Protein AF-0000000079762176 (afdb_homodimer)

Sequence (408 aa):
MESKEKNTKEKILEEALKLFAQSGYIGTSMNDIASKLGVTKAALYKHYKSKQEILDSIIEKMNELDIERVKQYEMSEGDLEKVTAEYKETAFDKIKQFTKVQFLHWTEEEFSSCFRKMLTLEQYREPQMAQLYQNYLASGPLTYMEALFSGMLGDERKARQTALDFYGPIFLLYSIYDGAEDKSQVIKLLEEHMDHFLQEMQISMESKEKNTKEKILEEALKLFAQSGYIGTSMNDIASKLGVTKAALYKHYKSKQEILDSIIEKMNELDIERVKQYEMSEGDLEKVTAEYKETAFDKIKQFTKVQFLHWTEEEFSSCFRKMLTLEQYREPQMAQLYQNYLASGPLTYMEALFSGMLGDERKARQTALDFYGPIFLLYSIYDGAEDKSQVIKLLEEHMDHFLQEMQIS

pLDDT: mean 88.21, std 12.44, range [52.28, 98.31]

Solvent-accessible surface area (backbone atoms only — not comparable to full-atom values): 21264 Å² total; per-residue (Å²): 110,69,65,57,50,51,48,51,51,47,49,50,47,53,54,40,38,50,43,20,33,60,54,19,63,87,67,49,49,70,59,55,45,17,57,75,70,71,47,51,56,72,62,47,45,74,78,40,85,41,71,64,53,46,52,52,50,52,51,50,51,50,52,51,54,49,52,51,49,30,62,73,65,60,58,40,78,78,32,44,57,49,38,59,69,37,57,68,66,62,34,47,52,50,50,47,52,49,50,51,51,52,52,44,40,48,65,68,35,64,71,46,25,28,49,53,41,22,30,59,46,30,35,79,70,37,70,69,37,28,50,49,29,29,48,70,67,44,50,34,52,40,52,52,40,20,56,57,34,25,73,67,67,75,34,64,68,61,9,44,51,51,19,38,56,57,45,11,34,54,52,42,45,56,58,39,41,74,72,41,89,59,49,65,60,48,53,49,50,51,52,50,49,48,54,51,51,52,55,51,58,71,70,102,109,70,67,57,49,53,46,52,51,48,49,49,46,53,54,41,40,49,45,18,33,60,56,19,62,86,67,48,49,69,59,56,46,17,57,75,70,71,48,50,56,70,63,47,45,74,78,40,85,40,70,64,53,48,51,52,50,52,53,51,51,51,51,50,54,50,53,52,51,30,61,73,66,59,57,40,76,77,34,43,57,49,37,60,69,36,59,68,66,59,33,48,53,50,48,48,52,48,50,52,53,50,52,44,40,49,65,67,36,64,70,46,24,26,49,51,42,22,30,59,45,28,35,78,70,40,70,68,38,27,49,50,30,30,46,70,66,42,51,34,51,41,52,52,40,20,55,56,34,25,74,66,66,75,32,64,69,61,9,44,52,51,19,38,56,56,47,11,33,53,53,42,45,56,58,39,40,74,70,41,90,57,50,68,60,48,52,48,51,51,52,52,48,48,54,52,51,51,54,52,56,72,70,103

Structure (mmCIF, N/CA/C/O backbone):
data_AF-0000000079762176-model_v1
#
loop_
_entity.id
_entity.type
_entity.pdbx_description
1 polymer 'TetR/AcrR family transcriptional regulator'
#
loop_
_atom_site.group_PDB
_atom_site.id
_atom_site.type_symbol
_atom_site.label_atom_id
_atom_site.label_alt_id
_atom_site.label_comp_id
_atom_site.label_asym_id
_atom_site.label_entity_id
_atom_site.label_seq_id
_atom_site.pdbx_PDB_ins_code
_atom_site.Cartn_x
_atom_site.Cartn_y
_atom_site.Cartn_z
_atom_site.occupancy
_atom_site.B_iso_or_equiv
_atom_site.auth_seq_id
_atom_site.auth_comp_id
_atom_site.auth_asym_id
_atom_site.auth_atom_id
_atom_site.pdbx_PDB_model_num
ATOM 1 N N . MET A 1 1 ? 36.219 22.109 2.311 1 53.25 1 MET A N 1
ATOM 2 C CA . MET A 1 1 ? 35 22.922 2.252 1 53.25 1 MET A CA 1
ATOM 3 C C . MET A 1 1 ? 33.906 22.203 1.48 1 53.25 1 MET A C 1
ATOM 5 O O . MET A 1 1 ? 32.75 22.156 1.929 1 53.25 1 MET A O 1
ATOM 9 N N . GLU A 1 2 ? 34.188 21.562 0.427 1 53.12 2 GLU A N 1
ATOM 10 C CA . GLU A 1 2 ? 33.25 20.859 -0.443 1 53.12 2 GLU A CA 1
ATOM 11 C C . GLU A 1 2 ? 32.75 19.594 0.228 1 53.12 2 GLU A C 1
ATOM 13 O O . GLU A 1 2 ? 31.547 19.297 0.172 1 53.12 2 GLU A O 1
ATOM 18 N N . SER A 1 3 ? 33.625 18.984 1.027 1 60.28 3 SER A N 1
ATOM 19 C CA . SER A 1 3 ? 33.281 17.719 1.675 1 60.28 3 SER A CA 1
ATOM 20 C C . SER A 1 3 ? 32.312 17.953 2.834 1 60.28 3 SER A C 1
ATOM 22 O O . SER A 1 3 ? 31.359 17.188 3.02 1 60.28 3 SER A O 1
ATOM 24 N N . LYS A 1 4 ? 32.594 19.078 3.465 1 59.41 4 LYS A N 1
ATOM 25 C CA . LYS A 1 4 ? 31.734 19.406 4.602 1 59.41 4 LYS A CA 1
ATOM 26 C C . LYS A 1 4 ? 30.328 19.781 4.137 1 59.41 4 LYS A C 1
ATOM 28 O O . LYS A 1 4 ? 29.328 19.422 4.77 1 59.41 4 LYS A O 1
ATOM 33 N N . GLU A 1 5 ? 30.344 20.578 3.123 1 67.81 5 GLU A N 1
ATOM 34 C CA . GLU A 1 5 ? 29.062 21 2.561 1 67.81 5 GLU A CA 1
ATOM 35 C C . GLU A 1 5 ? 28.234 19.797 2.105 1 67.81 5 GLU A C 1
ATOM 37 O O . GLU A 1 5 ? 27.031 19.734 2.342 1 67.81 5 GLU A O 1
ATOM 42 N N . LYS A 1 6 ? 28.953 18.906 1.536 1 68.75 6 LYS A N 1
ATOM 43 C CA . LYS A 1 6 ? 28.281 17.703 1.052 1 68.75 6 LYS A CA 1
ATOM 44 C C . LYS A 1 6 ? 27.688 16.906 2.209 1 68.75 6 LYS A C 1
ATOM 46 O O . LYS A 1 6 ? 26.594 16.344 2.094 1 68.75 6 LYS A O 1
ATOM 51 N N . ASN A 1 7 ? 28.328 17.141 3.184 1 84.25 7 ASN A N 1
ATOM 52 C CA . ASN A 1 7 ? 27.891 16.391 4.363 1 84.25 7 ASN A CA 1
ATOM 53 C C . ASN A 1 7 ? 26.641 17.016 4.98 1 84.25 7 ASN A C 1
ATOM 55 O O . ASN A 1 7 ? 25.703 16.297 5.34 1 84.25 7 ASN A O 1
ATOM 59 N N . THR A 1 8 ? 26.625 18.406 4.898 1 89.75 8 THR A N 1
ATOM 60 C CA . THR A 1 8 ? 25.469 19.094 5.473 1 89.75 8 THR A CA 1
ATOM 61 C C . THR A 1 8 ? 24.234 18.891 4.602 1 89.75 8 THR A C 1
ATOM 63 O O . THR A 1 8 ? 23.141 18.625 5.113 1 89.75 8 THR A O 1
ATOM 66 N N . LYS A 1 9 ? 24.438 18.953 3.34 1 93.69 9 LYS A N 1
ATOM 67 C CA . LYS A 1 9 ? 23.328 18.734 2.408 1 93.69 9 LYS A CA 1
ATOM 68 C C . LYS A 1 9 ? 22.75 17.344 2.555 1 93.69 9 LYS A C 1
ATOM 70 O O . LYS A 1 9 ? 21.531 17.156 2.51 1 93.69 9 LYS A O 1
ATOM 75 N N . GLU A 1 10 ? 23.656 16.422 2.729 1 94.5 10 GLU A N 1
ATOM 76 C CA . GLU A 1 10 ? 23.219 15.047 2.887 1 94.5 10 GLU A CA 1
ATOM 77 C C . GLU A 1 10 ? 22.422 14.859 4.184 1 94.5 10 GLU A C 1
ATOM 79 O O . GLU A 1 10 ? 21.422 14.148 4.211 1 94.5 10 GLU A O 1
ATOM 84 N N . LYS A 1 11 ? 22.906 15.484 5.133 1 95.56 11 LYS A N 1
ATOM 85 C CA . LYS A 1 11 ? 22.203 15.414 6.414 1 95.56 11 LYS A CA 1
ATOM 86 C C . LYS A 1 11 ? 20.812 16.031 6.316 1 95.56 11 LYS A C 1
ATOM 88 O O . LYS A 1 11 ? 19.844 15.477 6.855 1 95.56 11 LYS A O 1
ATOM 93 N N . ILE A 1 12 ? 20.734 17.141 5.645 1 96.75 12 ILE A N 1
ATOM 94 C CA . ILE A 1 12 ? 19.453 17.797 5.445 1 96.75 12 ILE A CA 1
ATOM 95 C C . ILE A 1 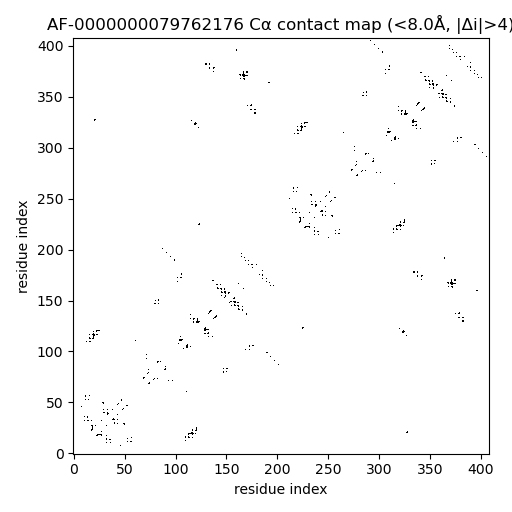12 ? 18.516 16.891 4.66 1 96.75 12 ILE A C 1
ATOM 97 O O . ILE A 1 12 ? 17.344 16.719 5.031 1 96.75 12 ILE A O 1
ATOM 101 N N . LEU A 1 13 ? 19.078 16.312 3.678 1 96.81 13 LEU A N 1
ATOM 102 C CA . LEU A 1 13 ? 18.312 15.414 2.82 1 96.81 13 LEU A CA 1
ATOM 103 C C . LEU A 1 13 ? 17.734 14.258 3.625 1 96.81 13 LEU A C 1
ATOM 105 O O . LEU A 1 13 ? 16.547 13.938 3.504 1 96.81 13 LEU A O 1
ATOM 109 N N . GLU A 1 14 ? 18.531 13.641 4.406 1 97.19 14 GLU A N 1
ATOM 110 C CA . GLU A 1 14 ? 18.156 12.477 5.191 1 97.19 14 GLU A CA 1
ATOM 111 C C . GLU A 1 14 ? 17.109 12.836 6.238 1 97.19 14 GLU A C 1
ATOM 113 O O . GLU A 1 14 ? 16.109 12.125 6.395 1 97.19 14 GLU A O 1
ATOM 118 N N . GLU A 1 15 ? 17.281 13.906 6.887 1 97.31 15 GLU A N 1
ATOM 119 C CA . GLU A 1 15 ? 16.344 14.305 7.93 1 97.31 15 GLU A CA 1
ATOM 120 C C . GLU A 1 15 ? 15.023 14.766 7.336 1 97.31 15 GLU A C 1
ATOM 122 O O . GLU A 1 15 ? 13.953 14.508 7.898 1 97.31 15 GLU A O 1
ATOM 127 N N . ALA A 1 16 ? 15.125 15.492 6.246 1 98 16 ALA A N 1
ATOM 128 C CA . ALA A 1 16 ? 13.898 15.891 5.559 1 98 16 ALA A CA 1
ATOM 129 C C . ALA A 1 16 ? 13.086 14.68 5.137 1 98 16 ALA A C 1
ATOM 131 O O . ALA A 1 16 ? 11.867 14.641 5.336 1 98 16 ALA A O 1
ATOM 132 N N . LEU A 1 17 ? 13.789 13.703 4.609 1 98.19 17 LEU A N 1
ATOM 133 C CA . LEU A 1 17 ? 13.102 12.508 4.145 1 98.19 17 LEU A CA 1
ATOM 134 C C . LEU A 1 17 ? 12.43 11.781 5.309 1 98.19 17 LEU A C 1
ATOM 136 O O . LEU A 1 17 ? 11.312 11.266 5.168 1 98.19 17 LEU A O 1
ATOM 140 N N . LYS A 1 18 ? 13.102 11.75 6.406 1 97.5 18 LYS A N 1
ATOM 141 C CA . LYS A 1 18 ? 12.492 11.141 7.586 1 97.5 18 LYS A CA 1
ATOM 142 C C . LYS A 1 18 ? 11.195 11.852 7.965 1 97.5 18 LYS A C 1
ATOM 144 O O . LYS A 1 18 ? 10.203 11.203 8.305 1 97.5 18 LYS A O 1
ATOM 149 N N . LEU A 1 19 ? 11.211 13.141 7.879 1 96.44 19 LEU A N 1
ATOM 150 C CA . LEU A 1 19 ? 10.008 13.914 8.18 1 96.44 19 LEU A CA 1
ATOM 151 C C . LEU A 1 19 ? 8.922 13.664 7.137 1 96.44 19 LEU A C 1
ATOM 153 O O . LEU A 1 19 ? 7.75 13.523 7.477 1 96.44 19 LEU A O 1
ATOM 157 N N . PHE A 1 20 ? 9.359 13.617 5.879 1 96.12 20 PHE A N 1
ATOM 158 C CA . PHE A 1 20 ? 8.422 13.336 4.801 1 96.12 20 PHE A CA 1
ATOM 159 C C . PHE A 1 20 ? 7.77 11.969 4.992 1 96.12 20 PHE A C 1
ATOM 161 O O . PHE A 1 20 ? 6.586 11.789 4.695 1 96.12 20 PHE A O 1
ATOM 168 N N . ALA A 1 21 ? 8.523 11.031 5.496 1 95.69 21 ALA A N 1
ATOM 169 C CA . ALA A 1 21 ? 8.039 9.672 5.68 1 95.69 21 ALA A CA 1
ATOM 170 C C . ALA A 1 21 ? 7.066 9.586 6.859 1 95.69 21 ALA A C 1
ATOM 172 O O . ALA A 1 21 ? 6.234 8.68 6.922 1 95.69 21 ALA A O 1
ATOM 173 N N . GLN A 1 22 ? 7.117 10.516 7.719 1 90.56 22 GLN A N 1
ATOM 174 C CA . GLN A 1 22 ? 6.293 10.492 8.922 1 90.56 22 GLN A CA 1
ATOM 175 C C . GLN A 1 22 ? 5.043 11.352 8.75 1 90.56 22 GLN A C 1
ATOM 177 O O . GLN A 1 22 ? 3.934 10.906 9.055 1 90.56 22 GLN A O 1
ATOM 182 N N . SER A 1 23 ? 5.25 12.562 8.172 1 88.5 23 SER A N 1
ATOM 183 C CA . SER A 1 23 ? 4.16 13.539 8.18 1 88.5 23 SER A CA 1
ATOM 184 C C . SER A 1 23 ? 3.707 13.867 6.758 1 88.5 23 SER A C 1
ATOM 186 O O . SER A 1 23 ? 2.775 14.648 6.566 1 88.5 23 SER A O 1
ATOM 188 N N . GLY A 1 24 ? 4.391 13.242 5.84 1 90.62 24 GLY A N 1
ATOM 189 C CA . GLY A 1 24 ? 4.09 13.578 4.457 1 90.62 24 GLY A CA 1
ATOM 190 C C . GLY A 1 24 ? 4.883 14.766 3.945 1 90.62 24 GLY A C 1
ATOM 191 O O . GLY A 1 24 ? 5.297 15.625 4.727 1 90.62 24 GLY A O 1
ATOM 192 N N . TYR A 1 25 ? 5.07 14.805 2.672 1 92 25 TYR A N 1
ATOM 193 C CA . TYR A 1 25 ? 5.742 15.914 2.004 1 92 25 TYR A CA 1
ATOM 194 C C . TYR A 1 25 ? 4.957 17.219 2.176 1 92 25 TYR A C 1
ATOM 196 O O . TYR A 1 25 ? 5.523 18.25 2.539 1 92 25 TYR A O 1
ATOM 204 N N . ILE A 1 26 ? 3.699 17.141 1.965 1 84.62 26 ILE A N 1
ATOM 205 C CA . ILE A 1 26 ? 2.846 18.328 2.045 1 84.62 26 ILE A CA 1
ATOM 206 C C . ILE A 1 26 ? 2.715 18.766 3.5 1 84.62 26 ILE A C 1
ATOM 208 O O . ILE A 1 26 ? 2.652 19.969 3.787 1 84.62 26 ILE A O 1
ATOM 212 N N . GLY A 1 27 ? 2.775 17.875 4.398 1 85.75 27 GLY A N 1
ATOM 213 C CA . GLY A 1 27 ? 2.58 18.172 5.809 1 85.75 27 G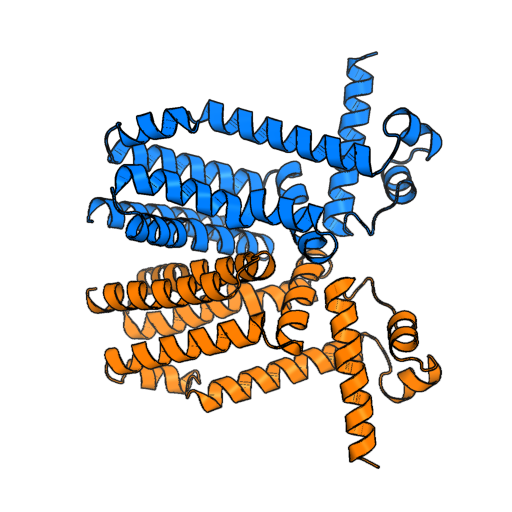LY A CA 1
ATOM 214 C C . GLY A 1 27 ? 3.84 18.672 6.496 1 85.75 27 GLY A C 1
ATOM 215 O O . GLY A 1 27 ? 3.82 18.984 7.688 1 85.75 27 GLY A O 1
ATOM 216 N N . THR A 1 28 ? 4.883 18.703 5.75 1 94.06 28 THR A N 1
ATOM 217 C CA . THR A 1 28 ? 6.16 19.125 6.309 1 94.06 28 THR A CA 1
ATOM 218 C C . THR A 1 28 ? 6.574 20.484 5.727 1 94.06 28 THR A C 1
ATOM 220 O O . THR A 1 28 ? 6.453 20.703 4.523 1 94.06 28 THR A O 1
ATOM 223 N N . SER A 1 29 ? 7.094 21.391 6.602 1 95.44 29 SER A N 1
ATOM 224 C CA . SER A 1 29 ? 7.543 22.703 6.152 1 95.44 29 SER A CA 1
ATOM 225 C C . SER A 1 29 ? 9.055 22.844 6.277 1 95.44 29 SER A C 1
ATOM 227 O O . SER A 1 29 ? 9.711 22.031 6.93 1 95.44 29 SER A O 1
ATOM 229 N N . MET A 1 30 ? 9.539 23.906 5.586 1 97.25 30 MET A N 1
ATOM 230 C CA . MET A 1 30 ? 10.953 24.234 5.742 1 97.25 30 MET A CA 1
ATOM 231 C C . MET A 1 30 ? 11.289 24.531 7.199 1 97.25 30 MET A C 1
ATOM 233 O O . MET A 1 30 ? 12.367 24.188 7.676 1 97.25 30 MET A O 1
ATOM 237 N N . ASN A 1 31 ? 10.344 25.062 7.887 1 97.12 31 ASN A N 1
ATOM 238 C CA . ASN A 1 31 ? 10.539 25.344 9.305 1 97.12 31 ASN A CA 1
ATOM 239 C C . ASN A 1 31 ? 10.641 24.047 10.117 1 97.12 31 ASN A C 1
ATOM 241 O O . ASN A 1 31 ? 11.461 23.953 11.023 1 97.12 31 ASN A O 1
ATOM 245 N N . ASP A 1 32 ? 9.836 23.078 9.805 1 97 32 ASP A N 1
ATOM 246 C CA . ASP A 1 32 ? 9.891 21.797 10.477 1 97 32 ASP A CA 1
ATOM 247 C C . ASP A 1 32 ? 11.266 21.141 10.297 1 97 32 ASP A C 1
ATOM 249 O O . ASP A 1 32 ? 11.828 20.594 11.242 1 97 32 ASP A O 1
ATOM 253 N N . ILE A 1 33 ? 11.773 21.203 9.07 1 97.88 33 ILE A N 1
ATOM 254 C CA . ILE A 1 33 ? 13.055 20.594 8.742 1 97.88 33 ILE A CA 1
ATOM 255 C C . ILE A 1 33 ? 14.18 21.312 9.484 1 97.88 33 ILE A C 1
ATOM 257 O O . ILE A 1 33 ? 15.039 20.672 10.102 1 97.88 33 ILE A O 1
ATOM 261 N N . ALA A 1 34 ? 14.141 22.625 9.5 1 97.94 34 ALA A N 1
ATOM 262 C CA . ALA A 1 34 ? 15.133 23.422 10.219 1 97.94 34 ALA A CA 1
ATOM 263 C C . ALA A 1 34 ? 15.125 23.094 11.711 1 97.94 34 ALA A C 1
ATOM 265 O O . ALA A 1 34 ? 16.172 22.891 12.312 1 97.94 34 ALA A O 1
ATOM 266 N N . SER A 1 35 ? 13.938 23.047 12.258 1 97.75 35 SER A N 1
ATOM 267 C CA . SER A 1 35 ? 13.773 22.75 13.672 1 97.75 35 SER A CA 1
ATOM 268 C C . SER A 1 35 ? 14.336 21.375 14.016 1 97.75 35 SER A C 1
ATOM 270 O O . SER A 1 35 ? 15.039 21.219 15.016 1 97.75 35 SER A O 1
ATOM 272 N N . LYS A 1 36 ? 14.078 20.406 13.172 1 96.19 36 LYS A N 1
ATOM 273 C CA . LYS A 1 36 ? 14.555 19.047 13.391 1 96.19 36 LYS A CA 1
ATOM 274 C C . LYS A 1 36 ? 16.078 18.984 13.375 1 96.19 36 LYS A C 1
ATOM 276 O O . LYS A 1 36 ? 16.688 18.219 14.125 1 96.19 36 LYS A O 1
ATOM 281 N N . LEU A 1 37 ? 16.672 19.797 12.586 1 96.38 37 LEU A N 1
ATOM 282 C CA . LEU A 1 37 ? 18.109 19.812 12.398 1 96.38 37 LEU A CA 1
ATOM 283 C C . LEU A 1 37 ? 18.781 20.703 13.43 1 96.38 37 LEU A C 1
ATOM 285 O O . LEU A 1 37 ? 20.016 20.672 13.578 1 96.38 37 LEU A O 1
ATOM 289 N N . GLY A 1 38 ? 18 21.531 14.086 1 96.62 38 GLY A N 1
ATOM 290 C CA . GLY A 1 38 ? 18.562 22.453 15.055 1 96.62 38 GLY A CA 1
ATOM 291 C C . GLY A 1 38 ? 19.281 23.625 14.422 1 96.62 38 GLY A C 1
ATOM 292 O O . GLY A 1 38 ? 20.312 24.094 14.93 1 96.62 38 GLY A O 1
ATOM 293 N N . VAL A 1 39 ? 18.844 24.047 13.297 1 96.25 39 VAL A N 1
ATOM 294 C CA . VAL A 1 39 ? 19.438 25.188 12.602 1 96.25 39 VAL A CA 1
ATOM 295 C C . VAL A 1 39 ? 18.359 26.234 12.328 1 96.25 39 VAL A C 1
ATOM 297 O O . VAL A 1 39 ? 17.172 25.969 12.469 1 96.25 39 VAL A O 1
ATOM 300 N N . THR A 1 40 ? 18.812 27.391 11.953 1 95.44 40 THR A N 1
ATOM 301 C CA . THR A 1 40 ? 17.859 28.438 11.578 1 95.44 40 THR A CA 1
ATOM 302 C C . THR A 1 40 ? 17.328 28.203 10.164 1 95.44 40 THR A C 1
ATOM 304 O O . THR A 1 40 ? 17.969 27.531 9.359 1 95.44 40 THR A O 1
ATOM 307 N N . LYS A 1 41 ? 16.172 28.719 9.922 1 95.25 41 LYS A N 1
ATOM 308 C CA . LYS A 1 41 ? 15.609 28.641 8.57 1 95.25 41 LYS A CA 1
ATOM 309 C C . LYS A 1 41 ? 16.547 29.266 7.547 1 95.25 41 LYS A C 1
ATOM 311 O O . LYS A 1 41 ? 16.719 28.734 6.449 1 95.25 41 LYS A O 1
ATOM 316 N N . ALA A 1 42 ? 17.203 30.344 7.883 1 95.56 42 ALA A N 1
ATOM 317 C CA . ALA A 1 42 ? 18.141 31.047 7.012 1 95.56 42 ALA A CA 1
ATOM 318 C C . ALA A 1 42 ? 19.312 30.125 6.633 1 95.56 42 ALA A C 1
ATOM 320 O O . ALA A 1 42 ? 19.734 30.094 5.473 1 95.56 42 ALA A O 1
ATOM 321 N N . ALA A 1 43 ? 19.797 29.422 7.562 1 95.19 43 ALA A N 1
ATOM 322 C CA . ALA A 1 43 ? 20.891 28.484 7.328 1 95.19 43 ALA A CA 1
ATOM 323 C C . ALA A 1 43 ? 20.469 27.375 6.383 1 95.19 43 ALA A C 1
ATOM 325 O O . ALA A 1 43 ? 21.25 26.953 5.516 1 95.19 43 ALA A O 1
ATOM 326 N N . LEU A 1 44 ? 19.25 26.828 6.598 1 97.06 44 LEU A N 1
ATOM 327 C CA . LEU A 1 44 ? 18.734 25.766 5.734 1 97.06 44 LEU A CA 1
ATOM 328 C C . LEU A 1 44 ? 18.625 26.25 4.289 1 97.06 44 LEU A C 1
ATOM 330 O O . LEU A 1 44 ? 18.984 25.516 3.361 1 97.06 44 LEU A O 1
ATOM 334 N N . TYR A 1 45 ? 18.25 27.484 4.121 1 96.69 45 TYR A N 1
ATOM 335 C CA . TYR A 1 45 ? 18 28.062 2.803 1 96.69 45 TYR A CA 1
ATOM 336 C C . TYR A 1 45 ? 19.312 28.281 2.053 1 96.69 45 TYR A C 1
ATOM 338 O O . TYR A 1 45 ? 19.312 28.469 0.835 1 96.69 45 TYR A O 1
ATOM 346 N N . LYS A 1 46 ? 20.406 28.266 2.744 1 95.75 46 LYS A N 1
ATOM 347 C CA . LYS A 1 46 ? 21.703 28.344 2.096 1 95.75 46 LYS A CA 1
ATOM 348 C C . LYS A 1 46 ? 22 27.078 1.285 1 95.75 46 LYS A C 1
ATOM 350 O O . LYS A 1 46 ? 22.734 27.125 0.297 1 95.75 46 LYS A O 1
ATOM 355 N N . HIS A 1 47 ? 21.375 26.047 1.671 1 96.31 47 HIS A N 1
ATOM 356 C CA . HIS A 1 47 ? 21.656 24.766 1.027 1 96.31 47 HIS A CA 1
ATOM 357 C C . HIS A 1 47 ? 20.531 24.375 0.077 1 96.31 47 HIS A C 1
ATOM 359 O O . HIS A 1 47 ? 20.781 23.797 -0.986 1 96.31 47 HIS A O 1
ATOM 365 N N . TYR A 1 48 ? 19.25 24.609 0.525 1 97.19 48 TYR A N 1
ATOM 366 C CA . TYR A 1 48 ? 18.078 24.312 -0.284 1 97.19 48 TYR A CA 1
ATOM 367 C C . TYR A 1 48 ? 17.109 25.484 -0.298 1 97.19 48 TYR A C 1
ATOM 369 O O . TYR A 1 48 ? 16.609 25.891 0.751 1 97.19 48 TYR A O 1
ATOM 377 N N . LYS A 1 49 ? 16.719 25.844 -1.49 1 96 49 LYS A N 1
ATOM 378 C CA . LYS A 1 49 ? 15.922 27.047 -1.645 1 96 49 LYS A CA 1
ATOM 379 C C . LYS A 1 49 ? 14.438 26.766 -1.404 1 96 49 LYS A C 1
ATOM 381 O O . LYS A 1 49 ? 13.648 27.703 -1.218 1 96 49 LYS A O 1
ATOM 386 N N . SER A 1 50 ? 14.133 25.422 -1.514 1 95.81 50 SER A N 1
ATOM 387 C CA . SER A 1 50 ? 12.727 25.062 -1.357 1 95.81 50 SER A CA 1
ATOM 388 C C . SER A 1 50 ? 12.578 23.578 -1.003 1 95.81 50 SER A C 1
ATOM 390 O O . SER A 1 50 ? 13.516 22.797 -1.169 1 95.81 50 SER A O 1
ATOM 392 N N . LYS A 1 51 ? 11.438 23.281 -0.558 1 95.19 51 LYS A N 1
ATOM 393 C CA . LYS A 1 51 ? 11.102 21.875 -0.298 1 95.19 51 LYS A CA 1
ATOM 394 C C . LYS A 1 51 ? 11.18 21.047 -1.575 1 95.19 51 LYS A C 1
ATOM 396 O O . LYS A 1 51 ? 11.602 19.891 -1.542 1 95.19 51 LYS A O 1
ATOM 401 N N . GLN A 1 52 ? 10.82 21.719 -2.658 1 95.75 52 GLN A N 1
ATOM 402 C CA . GLN A 1 52 ? 10.875 21.047 -3.951 1 95.75 52 GLN A CA 1
ATOM 403 C C . GLN A 1 52 ? 12.305 20.656 -4.312 1 95.75 52 GLN A C 1
ATOM 405 O O . GLN A 1 52 ? 12.539 19.562 -4.836 1 95.75 52 GLN A O 1
ATOM 410 N N . GLU A 1 53 ? 13.195 21.484 -4.059 1 97.5 53 GLU A N 1
ATOM 411 C CA . GLU A 1 53 ? 14.594 21.172 -4.336 1 97.5 53 GLU A CA 1
ATOM 412 C C . GLU A 1 53 ? 15.07 19.984 -3.502 1 97.5 53 GLU A C 1
ATOM 414 O O . GLU A 1 53 ? 15.852 19.156 -3.979 1 97.5 53 GLU A O 1
ATOM 419 N N . ILE A 1 54 ? 14.641 19.938 -2.27 1 97.62 54 ILE A N 1
ATOM 420 C CA . ILE A 1 54 ? 14.977 18.812 -1.408 1 97.62 54 ILE A CA 1
ATOM 421 C C . ILE A 1 54 ? 14.398 17.531 -1.993 1 97.62 54 ILE A C 1
ATOM 423 O O . ILE A 1 54 ? 15.102 16.516 -2.109 1 97.62 54 ILE A O 1
ATOM 427 N N . LEU A 1 55 ? 13.117 17.594 -2.387 1 96.88 55 LEU A N 1
ATOM 428 C CA . LEU A 1 55 ? 12.461 16.422 -2.98 1 96.88 55 LEU A CA 1
ATOM 429 C C . LEU A 1 55 ? 13.203 15.969 -4.23 1 96.88 55 LEU A C 1
ATOM 431 O O . LEU A 1 55 ? 13.453 14.773 -4.402 1 96.88 55 LEU A O 1
ATOM 435 N N . ASP A 1 56 ? 13.578 16.922 -5.074 1 97 56 ASP A N 1
ATOM 436 C CA . ASP A 1 56 ? 14.312 16.594 -6.297 1 97 56 ASP A CA 1
ATOM 437 C C . ASP A 1 56 ? 15.633 15.898 -5.98 1 97 56 ASP A C 1
ATOM 439 O O . ASP A 1 56 ? 16.016 14.938 -6.656 1 97 56 ASP A O 1
ATOM 443 N N . SER A 1 57 ? 16.25 16.375 -4.98 1 97.5 57 SER A N 1
ATOM 444 C CA . SER A 1 57 ? 17.516 15.789 -4.574 1 97.5 57 SER A CA 1
ATOM 445 C C . SER A 1 57 ? 17.328 14.383 -4.02 1 97.5 57 SER A C 1
ATOM 447 O O . SER A 1 57 ? 18.172 13.508 -4.23 1 97.5 57 SER A O 1
ATOM 449 N N . ILE A 1 58 ? 16.266 14.148 -3.277 1 97.5 58 ILE A N 1
ATOM 450 C CA . ILE A 1 58 ? 15.938 12.828 -2.756 1 97.5 58 ILE A CA 1
ATOM 451 C C . ILE A 1 58 ? 15.711 11.859 -3.914 1 97.5 58 ILE A C 1
ATOM 453 O O . ILE A 1 58 ? 16.25 10.75 -3.92 1 97.5 58 ILE A O 1
ATOM 457 N N . ILE A 1 59 ? 14.969 12.289 -4.93 1 96.88 59 ILE A N 1
ATOM 458 C CA . ILE A 1 59 ? 14.664 11.469 -6.098 1 96.88 59 ILE A CA 1
ATOM 459 C C . ILE A 1 59 ? 15.953 11.148 -6.852 1 96.88 59 ILE A C 1
ATOM 461 O O . ILE A 1 59 ? 16.156 10.016 -7.281 1 96.88 59 ILE A O 1
ATOM 465 N N . GLU A 1 60 ? 16.797 12.133 -6.965 1 96.31 60 GLU A N 1
ATOM 466 C CA . GLU A 1 60 ? 18.078 11.93 -7.637 1 96.31 60 GLU A CA 1
ATOM 467 C C . GLU A 1 60 ? 18.922 10.891 -6.91 1 96.31 60 GLU A C 1
ATOM 469 O O . GLU A 1 60 ? 19.516 10.016 -7.539 1 96.31 60 GLU A O 1
ATOM 474 N N . LYS A 1 61 ? 18.969 11.016 -5.648 1 95.75 61 LYS A N 1
ATOM 475 C CA . LYS A 1 61 ? 19.734 10.062 -4.852 1 95.75 61 LYS A CA 1
ATOM 476 C C . LYS A 1 61 ? 19.172 8.648 -4.992 1 95.75 61 LYS A C 1
ATOM 478 O O . LYS A 1 61 ? 19.922 7.684 -5.113 1 95.75 61 LYS A O 1
ATOM 483 N N . MET A 1 62 ? 17.875 8.523 -4.965 1 94.94 62 MET A N 1
ATOM 484 C CA . MET A 1 62 ? 17.234 7.227 -5.141 1 94.94 62 MET A CA 1
ATOM 485 C C . MET A 1 62 ? 17.578 6.629 -6.5 1 94.94 62 MET A C 1
ATOM 487 O O . MET A 1 62 ? 17.859 5.434 -6.609 1 94.94 62 MET A O 1
ATOM 491 N N . ASN A 1 63 ? 17.531 7.453 -7.543 1 92.69 63 ASN A N 1
ATOM 492 C CA . ASN A 1 63 ? 17.875 7.004 -8.883 1 92.69 63 ASN A CA 1
ATOM 493 C C . ASN A 1 63 ? 19.328 6.516 -8.945 1 92.69 63 ASN A C 1
ATOM 495 O O . ASN A 1 63 ? 19.625 5.512 -9.594 1 92.69 63 ASN A O 1
ATOM 499 N N . GLU A 1 64 ? 20.141 7.207 -8.258 1 91.75 64 GLU A N 1
ATOM 500 C CA . GLU A 1 64 ? 21.547 6.809 -8.203 1 91.75 64 GLU A CA 1
ATOM 501 C C . GLU A 1 64 ? 21.703 5.453 -7.52 1 91.75 64 GLU A C 1
ATOM 503 O O . GLU A 1 64 ? 22.469 4.605 -7.988 1 91.75 64 GLU A O 1
ATOM 508 N N . LEU A 1 65 ? 21.016 5.289 -6.414 1 89.38 65 LEU A N 1
ATOM 509 C CA . LEU A 1 65 ? 21.062 4.023 -5.688 1 89.38 65 LEU A CA 1
ATOM 510 C C . LEU A 1 65 ? 20.547 2.879 -6.559 1 89.38 65 LEU A C 1
ATOM 512 O O . LEU A 1 65 ? 21.109 1.784 -6.543 1 89.38 65 LEU A O 1
ATOM 516 N N . ASP A 1 66 ? 19.516 3.123 -7.324 1 84.12 66 ASP A N 1
ATOM 517 C CA . ASP A 1 66 ? 18.953 2.115 -8.211 1 84.12 66 ASP A CA 1
ATOM 518 C C . ASP A 1 66 ? 19.922 1.727 -9.312 1 84.12 66 ASP A C 1
ATOM 520 O O . ASP A 1 66 ? 20.109 0.542 -9.609 1 84.12 66 ASP A O 1
ATOM 524 N N . ILE A 1 67 ? 20.547 2.703 -9.914 1 82.5 67 ILE A N 1
ATOM 525 C CA . ILE A 1 67 ? 21.516 2.48 -10.984 1 82.5 67 ILE A CA 1
ATOM 526 C C . ILE A 1 67 ? 22.688 1.662 -10.461 1 82.5 67 ILE A C 1
ATOM 528 O O . ILE A 1 67 ? 23.156 0.729 -11.117 1 82.5 67 ILE A O 1
ATOM 532 N N . GLU A 1 68 ? 23.125 1.959 -9.32 1 83.88 68 GLU A N 1
ATOM 533 C CA . GLU A 1 68 ? 24.25 1.245 -8.711 1 83.88 68 GLU A CA 1
ATOM 534 C C . GLU A 1 68 ? 23.891 -0.217 -8.461 1 83.88 68 GLU A C 1
ATOM 536 O O . GLU A 1 68 ? 24.719 -1.107 -8.68 1 83.88 68 GLU A O 1
ATOM 541 N N . ARG A 1 69 ? 22.703 -0.42 -8.062 1 80.25 69 ARG A N 1
ATOM 542 C CA . ARG A 1 69 ? 22.266 -1.778 -7.762 1 80.25 69 ARG A CA 1
ATOM 543 C C . ARG A 1 69 ? 22.078 -2.592 -9.039 1 80.25 69 ARG A C 1
ATOM 545 O O . ARG A 1 69 ? 22.469 -3.758 -9.102 1 80.25 69 ARG A O 1
ATOM 552 N N . VAL A 1 70 ? 21.516 -1.976 -10.008 1 76.56 70 VAL A N 1
ATOM 553 C CA . VAL A 1 70 ? 21.312 -2.635 -11.297 1 76.56 70 VAL A CA 1
ATOM 554 C C . VAL A 1 70 ? 22.672 -3.018 -11.891 1 76.56 70 VAL A C 1
ATOM 556 O O . VAL A 1 70 ? 22.828 -4.113 -12.43 1 76.56 70 VAL A O 1
ATOM 559 N N . LYS A 1 71 ? 23.625 -2.141 -11.727 1 77.19 71 LYS A N 1
ATOM 560 C CA . LYS A 1 71 ? 24.969 -2.404 -12.219 1 77.19 71 LYS A CA 1
ATOM 561 C C . LYS A 1 71 ? 25.625 -3.541 -11.445 1 77.19 71 LYS A C 1
ATOM 563 O O . LYS A 1 71 ? 26.266 -4.418 -12.039 1 77.19 71 LYS A O 1
ATOM 568 N N . GLN A 1 72 ? 25.438 -3.506 -10.195 1 78.62 72 GLN A N 1
ATOM 569 C CA . GLN A 1 72 ? 26.062 -4.492 -9.312 1 78.62 72 GLN A CA 1
ATOM 570 C C . GLN A 1 72 ? 25.531 -5.895 -9.602 1 78.62 72 GLN A C 1
ATOM 572 O O . GLN A 1 72 ? 26.281 -6.871 -9.539 1 78.62 72 GLN A O 1
ATOM 577 N N . TYR A 1 73 ? 24.281 -5.988 -10.039 1 73.88 73 TYR A N 1
ATOM 578 C CA . TYR A 1 73 ? 23.688 -7.309 -10.203 1 73.88 73 TYR A CA 1
ATOM 579 C C . TYR A 1 73 ? 23.438 -7.613 -11.68 1 73.88 73 TYR A C 1
ATOM 581 O O . TYR A 1 73 ? 22.781 -8.609 -12.008 1 73.88 73 TYR A O 1
ATOM 589 N N . GLU A 1 74 ? 24.062 -6.82 -12.562 1 63.28 74 GLU A N 1
ATOM 590 C CA . GLU A 1 74 ? 24.016 -7.008 -14.008 1 63.28 74 GLU A CA 1
ATOM 591 C C . GLU A 1 74 ? 22.578 -7.16 -14.492 1 63.28 74 GLU A C 1
ATOM 593 O O . GLU A 1 74 ? 22.281 -8.07 -15.273 1 63.28 74 GLU A O 1
ATOM 598 N N . MET A 1 75 ? 21.672 -6.422 -13.969 1 62.19 75 MET A N 1
ATOM 599 C CA . MET A 1 75 ? 20.25 -6.52 -14.305 1 62.19 75 MET A CA 1
ATOM 600 C C . MET A 1 75 ? 19.812 -5.344 -15.172 1 62.19 75 MET A C 1
ATOM 602 O O . MET A 1 75 ? 18.641 -4.977 -15.18 1 62.19 75 MET A O 1
ATOM 606 N N . SER A 1 76 ? 20.797 -4.746 -15.914 1 57.53 76 SER A N 1
ATOM 607 C CA . SER A 1 76 ? 20.438 -3.656 -16.812 1 57.53 76 SER A CA 1
ATOM 608 C C . SER A 1 76 ? 19.547 -4.145 -17.953 1 57.53 76 SER A C 1
ATOM 610 O O . SER A 1 76 ? 19.531 -5.336 -18.266 1 57.53 76 SER A O 1
ATOM 612 N N . GLU A 1 77 ? 18.5 -3.25 -18.422 1 55.81 77 GLU A N 1
ATOM 613 C CA . GLU A 1 77 ? 17.594 -3.604 -19.516 1 55.81 77 GLU A CA 1
ATOM 614 C C . GLU A 1 77 ? 18.312 -4.406 -20.594 1 55.81 77 GLU A C 1
ATOM 616 O O . GLU A 1 77 ? 17.797 -5.41 -21.078 1 55.81 77 GLU A O 1
ATOM 621 N N . GLY A 1 78 ? 19.422 -3.943 -21.109 1 52.88 78 GLY A N 1
ATOM 622 C CA . GLY A 1 78 ? 20.203 -4.66 -22.109 1 52.88 78 GLY A CA 1
ATOM 623 C C . GLY A 1 78 ? 20.719 -5.996 -21.609 1 52.88 78 GLY A C 1
ATOM 624 O O . GLY A 1 78 ? 20.844 -6.945 -22.391 1 52.88 78 GLY A O 1
ATOM 625 N N . ASP A 1 79 ? 20.875 -6.062 -20.391 1 54.84 79 ASP A N 1
ATOM 626 C CA . ASP A 1 79 ? 21.406 -7.293 -19.812 1 54.84 79 ASP A CA 1
ATOM 627 C C . ASP A 1 79 ? 20.312 -8.32 -19.594 1 54.84 79 ASP A C 1
ATOM 629 O O . ASP A 1 79 ? 20.562 -9.531 -19.625 1 54.84 79 ASP A O 1
ATOM 633 N N . LEU A 1 80 ? 19.156 -7.828 -19.516 1 56.38 80 LEU A N 1
ATOM 634 C CA . LEU A 1 80 ? 18.016 -8.727 -19.359 1 56.38 80 LEU A CA 1
ATOM 635 C C . LEU A 1 80 ? 17.938 -9.711 -20.531 1 56.38 80 LEU A C 1
ATOM 637 O O . LEU A 1 80 ? 17.625 -10.883 -20.328 1 56.38 80 LEU A O 1
ATOM 641 N N . GLU A 1 81 ? 18.156 -9.07 -21.688 1 56.91 81 GLU A N 1
ATOM 642 C CA . GLU A 1 81 ? 18.25 -9.977 -22.844 1 56.91 81 GLU A CA 1
ATOM 643 C C . GLU A 1 81 ? 19.328 -11.039 -22.609 1 56.91 81 GLU A C 1
ATOM 645 O O . GLU A 1 81 ? 19.141 -12.195 -22.984 1 56.91 81 GLU A O 1
ATOM 650 N N . LYS A 1 82 ? 20.359 -10.547 -22.094 1 59.53 82 LYS A N 1
ATOM 651 C CA . LYS A 1 82 ? 21.469 -11.469 -21.844 1 59.53 82 LYS A CA 1
ATOM 652 C C . LYS A 1 82 ? 21.125 -12.477 -20.75 1 59.53 82 LYS A C 1
ATOM 654 O O . LYS A 1 82 ? 21.469 -13.656 -20.859 1 59.53 82 LYS A O 1
ATOM 659 N N . VAL A 1 83 ? 20.453 -12 -19.781 1 59.44 83 VAL A N 1
ATOM 660 C CA . VAL A 1 83 ? 20.047 -12.875 -18.688 1 59.44 83 VAL A CA 1
ATOM 661 C C . VAL A 1 83 ? 19.094 -13.953 -19.219 1 59.44 83 VAL A C 1
ATOM 663 O O . VAL A 1 83 ? 19.203 -15.117 -18.828 1 59.44 83 VAL A O 1
ATOM 666 N N . THR A 1 84 ? 18.25 -13.5 -20.094 1 59.06 84 THR A N 1
ATOM 667 C CA . THR A 1 84 ? 17.297 -14.453 -20.672 1 59.06 84 THR A CA 1
ATOM 668 C C . THR A 1 84 ? 18 -15.406 -21.625 1 59.06 84 THR A C 1
ATOM 670 O O . THR A 1 84 ? 17.547 -16.531 -21.828 1 59.06 84 THR A O 1
ATOM 673 N N . ALA A 1 85 ? 19 -14.859 -22.219 1 58.47 85 ALA A N 1
ATOM 674 C CA . ALA A 1 85 ? 19.766 -15.695 -23.141 1 58.47 85 ALA A CA 1
ATOM 675 C C . ALA A 1 85 ? 20.641 -16.688 -22.375 1 58.47 85 ALA A C 1
ATOM 677 O O . ALA A 1 85 ? 20.984 -17.75 -22.906 1 58.47 85 ALA A O 1
ATOM 678 N N . GLU A 1 86 ? 20.906 -16.281 -21.156 1 56.06 86 GLU A N 1
ATOM 679 C CA . GLU A 1 86 ? 21.656 -17.234 -20.344 1 56.06 86 GLU A CA 1
ATOM 680 C C . GLU A 1 86 ? 20.781 -18.422 -19.922 1 56.06 86 GLU A C 1
ATOM 682 O O . GLU A 1 86 ? 19.562 -18.344 -19.984 1 56.06 86 GLU A O 1
ATOM 687 N N . TYR A 1 87 ? 21.359 -19.484 -19.391 1 56.28 87 TYR A N 1
ATOM 688 C CA . TYR A 1 87 ? 20.609 -20.641 -18.922 1 56.28 87 TYR A CA 1
ATOM 689 C C . TYR A 1 87 ? 19.562 -20.25 -17.891 1 56.28 87 TYR A C 1
ATOM 691 O O . TYR A 1 87 ? 19.812 -19.406 -17.031 1 56.28 87 TYR A O 1
ATOM 699 N N . LYS A 1 88 ? 18.422 -20.75 -18.156 1 63.91 88 LYS A N 1
ATOM 700 C CA . LYS A 1 88 ? 17.219 -20.469 -17.359 1 63.91 88 LYS A CA 1
ATOM 701 C C . LYS A 1 88 ? 17.531 -20.516 -15.867 1 63.91 88 LYS A C 1
ATOM 703 O O . LYS A 1 88 ? 17.109 -19.625 -15.117 1 63.91 88 LYS A O 1
ATOM 708 N N . GLU A 1 89 ? 18.438 -21.469 -15.492 1 66.06 89 GLU A N 1
ATOM 709 C CA . GLU A 1 89 ? 18.734 -21.641 -14.078 1 66.06 89 GLU A CA 1
ATOM 710 C C . GLU A 1 89 ? 19.562 -20.469 -13.539 1 66.06 89 GLU A C 1
ATOM 712 O O . GLU A 1 89 ? 19.297 -19.969 -12.445 1 66.06 89 GLU A O 1
ATOM 717 N N . THR A 1 90 ? 20.531 -20.078 -14.297 1 68.5 90 THR A N 1
ATOM 718 C CA . THR A 1 90 ? 21.375 -18.953 -13.883 1 68.5 90 THR A CA 1
ATOM 719 C C . THR A 1 90 ? 20.578 -17.656 -13.852 1 68.5 90 THR A C 1
ATOM 721 O O . THR A 1 90 ? 20.75 -16.844 -12.938 1 68.5 90 THR A O 1
ATOM 724 N N . ALA A 1 91 ? 19.734 -17.625 -14.688 1 73.38 91 ALA A N 1
ATOM 725 C CA . ALA A 1 91 ? 18.875 -16.453 -14.75 1 73.38 91 ALA A CA 1
ATOM 726 C C . ALA A 1 91 ? 17.953 -16.359 -13.539 1 73.38 91 ALA A C 1
ATOM 728 O O . ALA A 1 91 ? 17.797 -15.297 -12.938 1 73.38 91 ALA A O 1
ATOM 729 N N . PHE A 1 92 ? 17.547 -17.562 -13.109 1 76.12 92 PHE A N 1
ATOM 730 C CA . PHE A 1 92 ? 16.609 -17.594 -11.992 1 76.12 92 PHE A CA 1
ATOM 731 C C . PHE A 1 92 ? 17.328 -17.297 -10.68 1 76.12 92 PHE A C 1
ATOM 733 O O . PHE A 1 92 ? 16.781 -16.609 -9.812 1 76.12 92 PHE A O 1
ATOM 740 N N . ASP A 1 93 ? 18.531 -17.781 -10.586 1 80.31 93 ASP A N 1
ATOM 741 C CA . ASP A 1 93 ? 19.312 -17.5 -9.383 1 80.31 93 ASP A CA 1
ATOM 742 C C . ASP A 1 93 ? 19.609 -16 -9.266 1 80.31 93 ASP A C 1
ATOM 744 O O . ASP A 1 93 ? 19.594 -15.445 -8.172 1 80.31 93 ASP A O 1
ATOM 748 N N . LYS A 1 94 ? 19.875 -15.414 -10.344 1 80.38 94 LYS A N 1
ATOM 749 C CA . LYS A 1 94 ? 20.141 -13.977 -10.359 1 80.38 94 LYS A CA 1
ATOM 750 C C . LYS A 1 94 ? 18.891 -13.188 -9.992 1 80.38 94 LYS A C 1
ATOM 752 O O . LYS A 1 94 ? 18.953 -12.227 -9.227 1 80.38 94 LYS A O 1
ATOM 757 N N . ILE A 1 95 ? 17.797 -13.648 -10.453 1 81.81 95 ILE A N 1
ATOM 758 C CA . ILE A 1 95 ? 16.531 -12.984 -10.164 1 81.81 95 ILE A CA 1
ATOM 759 C C . ILE A 1 95 ? 16.234 -13.094 -8.672 1 81.81 95 ILE A C 1
ATOM 761 O O . ILE A 1 95 ? 15.812 -12.125 -8.039 1 81.81 95 ILE A O 1
ATOM 765 N N . LYS A 1 96 ? 16.484 -14.258 -8.164 1 85.69 96 LYS A N 1
ATOM 766 C CA . LYS A 1 96 ? 16.25 -14.492 -6.738 1 85.69 96 LYS A CA 1
ATOM 767 C C . LYS A 1 96 ? 17.109 -13.578 -5.879 1 85.69 96 LYS A C 1
ATOM 769 O O . LYS A 1 96 ? 16.609 -12.93 -4.953 1 85.69 96 LYS A O 1
ATOM 774 N N . GLN A 1 97 ? 18.344 -13.555 -6.199 1 86.62 97 GLN A N 1
ATOM 775 C CA . GLN A 1 97 ? 19.266 -12.742 -5.426 1 86.62 97 GLN A CA 1
ATOM 776 C C . GLN A 1 97 ? 18.938 -11.258 -5.535 1 86.62 97 GLN A C 1
ATOM 778 O O . GLN A 1 97 ? 18.922 -10.547 -4.527 1 86.62 97 GLN A O 1
ATOM 783 N N . PHE A 1 98 ? 18.641 -10.875 -6.668 1 84.75 98 PHE A N 1
ATOM 784 C CA . PHE A 1 98 ? 18.312 -9.477 -6.898 1 84.75 98 PHE A CA 1
ATOM 785 C C . PHE A 1 98 ? 17.031 -9.086 -6.16 1 84.75 98 PHE A C 1
ATOM 787 O O . PHE A 1 98 ? 16.953 -8.023 -5.551 1 84.75 98 PHE A O 1
ATOM 794 N N . THR A 1 99 ? 16.062 -9.938 -6.262 1 90.06 99 THR A N 1
ATOM 795 C CA . THR A 1 99 ? 14.781 -9.672 -5.621 1 90.06 99 THR A CA 1
ATOM 796 C C . THR A 1 99 ? 14.945 -9.539 -4.109 1 90.06 99 THR A C 1
ATOM 798 O O . THR A 1 99 ? 14.383 -8.641 -3.492 1 90.06 99 THR A O 1
ATOM 801 N N . LYS A 1 100 ? 15.742 -10.406 -3.555 1 93 100 LYS A N 1
ATOM 802 C CA . LYS A 1 100 ? 15.977 -10.344 -2.115 1 93 100 LYS A CA 1
ATOM 803 C C . LYS A 1 100 ? 16.703 -9.055 -1.729 1 93 100 LYS A C 1
ATOM 805 O O . LYS A 1 100 ? 16.312 -8.383 -0.768 1 93 100 LYS A O 1
ATOM 810 N N . VAL A 1 101 ? 17.703 -8.727 -2.441 1 91 101 VAL A N 1
ATOM 811 C CA . VAL A 1 101 ? 18.469 -7.512 -2.178 1 91 101 VAL A CA 1
ATOM 812 C C . VAL A 1 101 ? 17.578 -6.285 -2.312 1 91 101 VAL A C 1
ATOM 814 O O . VAL A 1 101 ? 17.625 -5.375 -1.482 1 91 101 VAL A O 1
ATOM 817 N N . GLN A 1 102 ? 16.766 -6.285 -3.332 1 91.62 102 GLN A N 1
ATOM 818 C CA . GLN A 1 102 ? 15.836 -5.176 -3.549 1 91.62 102 GLN A CA 1
ATOM 819 C C . GLN A 1 102 ? 14.836 -5.066 -2.406 1 91.62 102 GLN A C 1
ATOM 821 O O . GLN A 1 102 ? 14.539 -3.967 -1.933 1 91.62 102 GLN A O 1
ATOM 826 N N . PHE A 1 103 ? 14.344 -6.184 -1.979 1 96.12 103 PHE A N 1
ATOM 827 C CA . PHE A 1 103 ? 13.383 -6.203 -0.878 1 96.12 103 PHE A CA 1
ATOM 828 C C . PHE A 1 103 ? 14.008 -5.629 0.388 1 96.12 103 PHE A C 1
ATOM 830 O O . PHE A 1 103 ? 13.398 -4.797 1.064 1 96.12 103 PHE A O 1
ATOM 837 N N . LEU A 1 104 ? 15.242 -6.016 0.676 1 95.31 104 LEU A N 1
ATOM 838 C CA . LEU A 1 104 ? 15.93 -5.547 1.869 1 95.31 104 LEU A CA 1
ATOM 839 C C . LEU A 1 104 ? 16.281 -4.066 1.745 1 95.31 104 LEU A C 1
ATOM 841 O O . LEU A 1 104 ? 16.25 -3.332 2.734 1 95.31 104 LEU A O 1
ATOM 845 N N . HIS A 1 105 ? 16.547 -3.645 0.552 1 93.5 105 HIS A N 1
ATOM 846 C CA . HIS A 1 105 ? 16.812 -2.234 0.283 1 93.5 105 HIS A CA 1
ATOM 847 C C . HIS A 1 105 ? 15.602 -1.372 0.627 1 93.5 105 HIS A C 1
ATOM 849 O O . HIS A 1 105 ? 15.734 -0.369 1.333 1 93.5 105 HIS A O 1
ATOM 855 N N . TRP A 1 106 ? 14.422 -1.83 0.25 1 95.44 106 TRP A N 1
ATOM 856 C CA . TRP A 1 106 ? 13.195 -1.057 0.4 1 95.44 106 TRP A CA 1
ATOM 857 C C . TRP A 1 106 ? 12.664 -1.147 1.828 1 95.44 106 TRP A C 1
ATOM 859 O O . TRP A 1 106 ? 11.82 -0.348 2.234 1 95.44 106 TRP A O 1
ATOM 869 N N . THR A 1 107 ? 13.211 -2.148 2.627 1 96.88 107 THR A N 1
ATOM 870 C CA . THR A 1 107 ? 12.586 -2.375 3.926 1 96.88 107 THR A CA 1
ATOM 871 C C . THR A 1 107 ? 13.562 -2.068 5.055 1 96.88 107 THR A C 1
ATOM 873 O O . THR A 1 107 ? 13.18 -1.517 6.086 1 96.88 107 THR A O 1
ATOM 876 N N . GLU A 1 108 ? 14.828 -2.334 4.867 1 95.94 108 GLU A N 1
ATOM 877 C CA . GLU A 1 108 ? 15.781 -2.248 5.973 1 95.94 108 GLU A CA 1
ATOM 878 C C . GLU A 1 108 ? 16.656 -1.006 5.852 1 95.94 108 GLU A C 1
ATOM 880 O O . GLU A 1 108 ? 17.125 -0.466 6.855 1 95.94 108 GLU A O 1
ATOM 885 N N . GLU A 1 109 ? 16.953 -0.607 4.668 1 95.38 109 GLU A N 1
ATOM 886 C CA . GLU A 1 109 ? 17.766 0.593 4.504 1 95.38 109 GLU A CA 1
ATOM 887 C C . GLU A 1 109 ? 16.953 1.855 4.758 1 95.38 109 GLU A C 1
ATOM 889 O O . GLU A 1 109 ? 15.922 2.076 4.105 1 95.38 109 GLU A O 1
ATOM 894 N N . GLU A 1 110 ? 17.406 2.645 5.586 1 96.06 110 GLU A N 1
ATOM 895 C CA . GLU A 1 110 ? 16.625 3.754 6.117 1 96.06 110 GLU A CA 1
ATOM 896 C C . GLU A 1 110 ? 16.188 4.703 5.008 1 96.06 110 GLU A C 1
ATOM 898 O O . GLU A 1 110 ? 15 5.055 4.914 1 96.06 110 GLU A O 1
ATOM 903 N N . PHE A 1 111 ? 17.125 5.117 4.18 1 96.62 111 PHE A N 1
ATOM 904 C CA . PHE A 1 111 ? 16.812 6.098 3.145 1 96.62 111 PHE A CA 1
ATOM 905 C C . PHE A 1 111 ? 15.727 5.578 2.213 1 96.62 111 PHE A C 1
ATOM 907 O O . PHE A 1 111 ? 14.711 6.25 1.99 1 96.62 111 PHE A O 1
ATOM 914 N N . SER A 1 112 ? 15.859 4.336 1.748 1 96.75 112 SER A N 1
ATOM 915 C CA . SER A 1 112 ? 14.922 3.746 0.801 1 96.75 112 SER A CA 1
ATOM 916 C C . SER A 1 112 ? 13.578 3.451 1.467 1 96.75 112 SER A C 1
ATOM 918 O O . SER A 1 112 ? 12.523 3.658 0.866 1 96.75 112 SER A O 1
ATOM 920 N N . SER A 1 113 ? 13.664 2.994 2.658 1 97.44 113 SER A N 1
ATOM 921 C CA . SER A 1 113 ? 12.43 2.705 3.383 1 97.44 113 SER A CA 1
ATOM 922 C C . SER A 1 113 ? 11.625 3.975 3.637 1 97.44 113 SER A C 1
ATOM 924 O O . SER A 1 113 ? 10.406 3.99 3.457 1 97.44 113 SER A O 1
ATOM 926 N N . CYS A 1 114 ? 12.305 5.059 3.979 1 97.56 114 CYS A N 1
ATOM 927 C CA . CYS A 1 114 ? 11.641 6.336 4.184 1 97.56 114 CYS A CA 1
ATOM 928 C C . CYS A 1 114 ? 11.07 6.875 2.875 1 97.56 114 CYS A C 1
ATOM 930 O O . CYS A 1 114 ? 9.984 7.449 2.855 1 97.56 114 CYS A O 1
ATOM 932 N N . PHE A 1 115 ? 11.805 6.641 1.883 1 97.94 115 PHE A N 1
ATOM 933 C CA . PHE A 1 115 ? 11.336 7.07 0.571 1 97.94 115 PHE A CA 1
ATOM 934 C C . PHE A 1 115 ? 10.055 6.332 0.189 1 97.94 115 PHE A C 1
ATOM 936 O O . PHE A 1 115 ? 9.078 6.953 -0.234 1 97.94 115 PHE A O 1
ATOM 943 N N . ARG A 1 116 ? 10.039 5.035 0.373 1 97.31 116 ARG A N 1
ATOM 944 C CA . ARG A 1 116 ? 8.867 4.219 0.099 1 97.31 116 ARG A CA 1
ATOM 945 C C . ARG A 1 116 ? 7.668 4.691 0.92 1 97.31 116 ARG A C 1
ATOM 947 O O . ARG A 1 116 ? 6.562 4.836 0.391 1 97.31 116 ARG A O 1
ATOM 954 N N . LYS A 1 117 ? 7.883 4.961 2.139 1 96.62 117 LYS A N 1
ATOM 955 C CA . LYS A 1 117 ? 6.812 5.402 3.029 1 96.62 117 LYS A CA 1
ATOM 956 C C . LYS A 1 117 ? 6.285 6.773 2.619 1 96.62 117 LYS A C 1
ATOM 958 O O . LYS A 1 117 ? 5.074 7.008 2.625 1 96.62 117 LYS A O 1
ATOM 963 N N . MET A 1 118 ? 7.191 7.645 2.256 1 96.44 118 MET A N 1
ATOM 964 C CA . MET A 1 118 ? 6.777 8.969 1.797 1 96.44 118 MET A CA 1
ATOM 965 C C . MET A 1 118 ? 5.887 8.859 0.564 1 96.44 118 MET A C 1
ATOM 967 O O . MET A 1 118 ? 4.836 9.5 0.494 1 96.44 118 MET A O 1
ATOM 971 N N . LEU A 1 119 ? 6.332 8.031 -0.36 1 96.25 119 LEU A N 1
ATOM 972 C CA . LEU A 1 119 ? 5.555 7.863 -1.583 1 96.25 119 LEU A CA 1
ATOM 973 C C . LEU A 1 119 ? 4.176 7.293 -1.276 1 96.25 119 LEU A C 1
ATOM 975 O O . LEU A 1 119 ? 3.176 7.727 -1.855 1 96.25 119 LEU A O 1
ATOM 979 N N . THR A 1 120 ? 4.133 6.359 -0.355 1 95.88 120 THR A N 1
ATOM 980 C CA . THR A 1 120 ? 2.871 5.742 0.04 1 95.88 120 THR A CA 1
ATOM 981 C C . THR A 1 120 ? 1.927 6.777 0.639 1 95.88 120 THR A C 1
ATOM 983 O O . THR A 1 120 ? 0.748 6.832 0.283 1 95.88 120 THR A O 1
ATOM 986 N N . LEU A 1 121 ? 2.441 7.641 1.403 1 92.94 121 LEU A N 1
ATOM 987 C CA . LEU A 1 121 ? 1.647 8.664 2.078 1 92.94 121 LEU A CA 1
ATOM 988 C C . LEU A 1 121 ? 1.135 9.695 1.084 1 92.94 121 LEU A C 1
ATOM 990 O O . LEU A 1 121 ? 0.044 10.242 1.259 1 92.94 121 LEU A O 1
ATOM 994 N N . GLU A 1 122 ? 1.883 9.938 0.053 1 92.69 122 GLU A N 1
ATOM 995 C CA . GLU A 1 122 ? 1.597 11.102 -0.782 1 92.69 122 GLU A CA 1
ATOM 996 C C . GLU A 1 122 ? 0.884 10.695 -2.068 1 92.69 122 GLU A C 1
ATOM 998 O O . GLU A 1 122 ? 0.465 11.547 -2.85 1 92.69 122 GLU A O 1
ATOM 1003 N N . GLN A 1 123 ? 0.689 9.438 -2.225 1 93.12 123 GLN A N 1
ATOM 1004 C CA . GLN A 1 123 ? 0.226 8.93 -3.512 1 93.12 123 GLN A CA 1
ATOM 1005 C C . GLN A 1 123 ? -1.163 9.469 -3.846 1 93.12 123 GLN A C 1
ATOM 1007 O O . GLN A 1 123 ? -1.548 9.523 -5.016 1 93.12 123 GLN A O 1
ATOM 1012 N N . TYR A 1 124 ? -1.938 9.984 -2.828 1 90.81 124 TYR A N 1
ATOM 1013 C CA . TYR A 1 124 ? -3.311 10.398 -3.086 1 90.81 124 TYR A CA 1
ATOM 1014 C C . TYR A 1 124 ? -3.434 11.914 -3.074 1 90.81 124 TYR A C 1
ATOM 1016 O O . TYR A 1 124 ? -4.52 12.461 -3.279 1 90.81 124 TYR A O 1
ATOM 1024 N N . ARG A 1 125 ? -2.4 12.625 -2.877 1 85.56 125 ARG A N 1
ATOM 1025 C CA . ARG A 1 125 ? -2.494 14.055 -2.619 1 85.56 125 ARG A CA 1
ATOM 1026 C C . ARG A 1 125 ? -2.129 14.859 -3.861 1 85.56 125 ARG A C 1
ATOM 1028 O O . ARG A 1 125 ? -2.754 15.883 -4.152 1 85.56 125 ARG A O 1
ATOM 1035 N N . GLU A 1 126 ? -1.05 14.414 -4.551 1 86.44 126 GLU A N 1
ATOM 1036 C CA . GLU A 1 126 ? -0.56 15.117 -5.734 1 86.44 126 GLU A CA 1
ATOM 1037 C C . GLU A 1 126 ? -0.311 14.156 -6.887 1 86.44 126 GLU A C 1
ATOM 1039 O O . GLU A 1 126 ? 0.253 13.078 -6.691 1 86.44 126 GLU A O 1
ATOM 1044 N N . PRO A 1 127 ? -0.663 14.586 -8.023 1 90.69 127 PRO A N 1
ATOM 1045 C CA . PRO A 1 127 ? -0.475 13.719 -9.188 1 90.69 127 PRO A CA 1
ATOM 1046 C C . PRO A 1 127 ? 0.985 13.328 -9.398 1 90.69 127 PRO A C 1
ATOM 1048 O O . PRO A 1 127 ? 1.272 12.195 -9.797 1 90.69 127 PRO A O 1
ATOM 1051 N N . GLN A 1 128 ? 1.861 14.273 -9.133 1 91.12 128 GLN A N 1
ATOM 1052 C CA . GLN A 1 128 ? 3.277 13.961 -9.305 1 91.12 128 GLN A CA 1
ATOM 1053 C C . GLN A 1 128 ? 3.715 12.844 -8.359 1 91.12 128 GLN A C 1
ATOM 1055 O O . GLN A 1 128 ? 4.457 11.945 -8.758 1 91.12 128 GLN A O 1
ATOM 1060 N N . MET A 1 129 ? 3.264 12.891 -7.176 1 92.88 129 MET A N 1
ATOM 1061 C CA . MET A 1 129 ? 3.611 11.875 -6.184 1 92.88 129 MET A CA 1
ATOM 1062 C C . MET A 1 129 ? 2.947 10.547 -6.516 1 92.88 129 MET A C 1
ATOM 1064 O O . MET A 1 129 ? 3.535 9.484 -6.297 1 92.88 129 MET A O 1
ATOM 1068 N N . ALA A 1 130 ? 1.738 10.656 -7.039 1 94.62 130 ALA A N 1
ATOM 1069 C CA . ALA A 1 130 ? 1.053 9.445 -7.496 1 94.62 130 ALA A CA 1
ATOM 1070 C C . ALA A 1 130 ? 1.854 8.734 -8.586 1 94.62 130 ALA A C 1
ATOM 1072 O O . ALA A 1 130 ? 2.006 7.512 -8.555 1 94.62 130 ALA A O 1
ATOM 1073 N N . GLN A 1 131 ? 2.375 9.531 -9.469 1 95.12 131 GLN A N 1
ATOM 1074 C CA . GLN A 1 131 ? 3.166 8.984 -10.562 1 95.12 131 GLN A CA 1
ATOM 1075 C C . GLN A 1 131 ? 4.465 8.367 -10.047 1 95.12 131 GLN A C 1
ATOM 1077 O O . GLN A 1 131 ? 4.875 7.297 -10.5 1 95.12 131 GLN A O 1
ATOM 1082 N N . LEU A 1 132 ? 5.082 9.016 -9.141 1 94.88 132 LEU A N 1
ATOM 1083 C CA . LEU A 1 132 ? 6.309 8.484 -8.555 1 94.88 132 LEU A CA 1
ATOM 1084 C C . LEU A 1 132 ? 6.039 7.176 -7.824 1 94.88 132 LEU A C 1
ATOM 1086 O O . LEU A 1 132 ? 6.805 6.215 -7.961 1 94.88 132 LEU A O 1
ATOM 1090 N N . TYR A 1 133 ? 5 7.133 -7.117 1 97.31 133 TYR A N 1
ATOM 1091 C CA . TYR A 1 133 ? 4.605 5.922 -6.41 1 97.31 133 TYR A CA 1
ATOM 1092 C C . TYR A 1 133 ? 4.41 4.762 -7.383 1 97.31 133 TYR A C 1
ATOM 1094 O O . TYR A 1 133 ? 4.957 3.676 -7.18 1 97.31 133 TYR A O 1
ATOM 1102 N N . GLN A 1 134 ? 3.686 5.031 -8.438 1 97.5 134 GLN A N 1
ATOM 1103 C CA . GLN A 1 134 ? 3.428 3.998 -9.43 1 97.5 134 GLN A CA 1
ATOM 1104 C C . GLN A 1 134 ? 4.723 3.543 -10.102 1 97.5 134 GLN A C 1
ATOM 1106 O O . GLN A 1 134 ? 4.953 2.344 -10.266 1 97.5 134 GLN A O 1
ATOM 1111 N N . ASN A 1 135 ? 5.523 4.461 -10.375 1 95.12 135 ASN A N 1
ATOM 1112 C CA . ASN A 1 135 ? 6.754 4.152 -11.102 1 95.12 135 ASN A CA 1
ATOM 1113 C C . ASN A 1 135 ? 7.715 3.334 -10.25 1 95.12 135 ASN A C 1
ATOM 1115 O O . ASN A 1 135 ? 8.344 2.396 -10.742 1 95.12 135 ASN A O 1
ATOM 1119 N N . TYR A 1 136 ? 7.742 3.627 -9 1 94.5 136 TYR A N 1
ATOM 1120 C CA . TYR A 1 136 ? 8.758 3 -8.164 1 94.5 136 TYR A CA 1
ATOM 1121 C C . TYR A 1 136 ? 8.219 1.734 -7.504 1 94.5 136 TYR A C 1
ATOM 1123 O O . TYR A 1 136 ? 8.984 0.804 -7.223 1 94.5 136 TYR A O 1
ATOM 1131 N N . LEU A 1 137 ? 6.855 1.681 -7.289 1 96.5 137 LEU A N 1
ATOM 1132 C CA . LEU A 1 137 ? 6.434 0.665 -6.332 1 96.5 137 LEU A CA 1
ATOM 1133 C C . LEU A 1 137 ? 5.332 -0.212 -6.914 1 96.5 137 LEU A C 1
ATOM 1135 O O . LEU A 1 137 ? 5.156 -1.358 -6.496 1 96.5 137 LEU A O 1
ATOM 1139 N N . ALA A 1 138 ? 4.617 0.308 -7.891 1 97 138 ALA A N 1
ATOM 1140 C CA . ALA A 1 138 ? 3.439 -0.449 -8.297 1 97 138 ALA A CA 1
ATOM 1141 C C . ALA A 1 138 ? 3.508 -0.814 -9.781 1 97 138 ALA A C 1
ATOM 1143 O O . ALA A 1 138 ? 4.02 -1.876 -10.141 1 97 138 ALA A O 1
ATOM 1144 N N . SER A 1 139 ? 3.146 0.086 -10.68 1 96.44 139 SER A N 1
ATOM 1145 C CA . SER A 1 139 ? 3.051 -0.248 -12.094 1 96.44 139 SER A CA 1
ATOM 1146 C C . SER A 1 139 ? 4.434 -0.36 -12.734 1 96.44 139 SER A C 1
ATOM 1148 O O . SER A 1 139 ? 4.637 -1.158 -13.648 1 96.44 139 SER A O 1
ATOM 1150 N N . GLY A 1 140 ? 5.359 0.456 -12.305 1 93.88 140 GLY A N 1
ATOM 1151 C CA . GLY A 1 140 ? 6.707 0.43 -12.859 1 93.88 140 GLY A CA 1
ATOM 1152 C C . GLY A 1 140 ? 7.375 -0.927 -12.742 1 93.88 140 GLY A C 1
ATOM 1153 O O . GLY A 1 140 ? 7.707 -1.552 -13.75 1 93.88 140 GLY A O 1
ATOM 1154 N N . PRO A 1 141 ? 7.531 -1.392 -11.531 1 93.19 141 PRO A N 1
ATOM 1155 C CA . PRO A 1 141 ? 8.133 -2.717 -11.344 1 93.19 141 PRO A CA 1
ATOM 1156 C C . PRO A 1 141 ? 7.348 -3.82 -12.055 1 93.19 141 PRO A C 1
ATOM 1158 O O . PRO A 1 141 ? 7.945 -4.746 -12.609 1 93.19 141 PRO A O 1
ATOM 1161 N N . LEU A 1 142 ? 6.012 -3.768 -12.031 1 94.25 142 LEU A N 1
ATOM 1162 C CA . LEU A 1 142 ? 5.207 -4.77 -12.727 1 94.25 142 LEU A CA 1
ATOM 1163 C C . LEU A 1 142 ? 5.512 -4.777 -14.219 1 94.25 142 LEU A C 1
ATOM 1165 O O . LEU A 1 142 ? 5.711 -5.84 -14.805 1 94.25 142 LEU A O 1
ATOM 1169 N N . THR A 1 143 ? 5.562 -3.617 -14.805 1 92.81 143 THR A N 1
ATOM 1170 C CA . THR A 1 143 ? 5.859 -3.48 -16.219 1 92.81 143 THR A CA 1
ATOM 1171 C C . THR A 1 143 ? 7.262 -3.996 -16.531 1 92.81 143 THR A C 1
ATOM 1173 O O . THR A 1 143 ? 7.473 -4.656 -17.562 1 92.81 143 THR A O 1
ATOM 1176 N N . TYR A 1 144 ? 8.148 -3.707 -15.688 1 88 144 TYR A N 1
ATOM 1177 C CA . TYR A 1 144 ? 9.516 -4.188 -15.859 1 88 144 TYR A CA 1
ATOM 1178 C C . TYR A 1 144 ? 9.562 -5.711 -15.859 1 88 144 TYR A C 1
ATOM 1180 O O . TYR A 1 144 ? 10.18 -6.316 -16.734 1 88 144 TYR A O 1
ATOM 1188 N N . MET A 1 145 ? 8.938 -6.344 -14.922 1 88.75 145 MET A N 1
ATOM 1189 C CA . MET A 1 145 ? 8.906 -7.801 -14.844 1 88.75 145 MET A CA 1
ATOM 1190 C C . MET A 1 145 ? 8.188 -8.398 -16.047 1 88.75 145 MET A C 1
ATOM 1192 O O . MET A 1 145 ? 8.562 -9.461 -16.531 1 88.75 145 MET A O 1
ATOM 1196 N N . 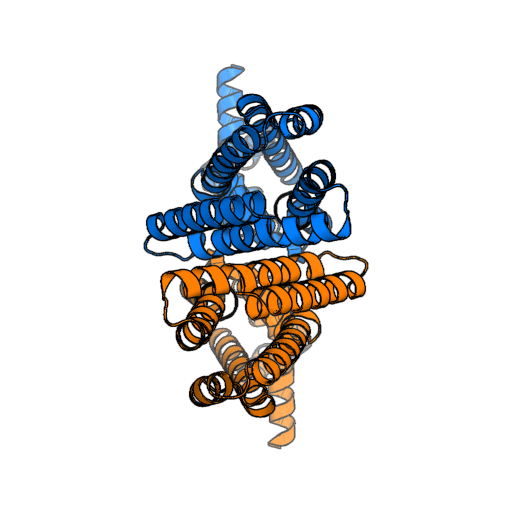GLU A 1 146 ? 7.129 -7.727 -16.453 1 90.56 146 GLU A N 1
ATOM 1197 C CA . GLU A 1 146 ? 6.418 -8.188 -17.641 1 90.56 146 GLU A CA 1
ATOM 1198 C C . GLU A 1 146 ? 7.34 -8.234 -18.859 1 90.56 146 GLU A C 1
ATOM 1200 O O . GLU A 1 146 ? 7.309 -9.195 -19.625 1 90.56 146 GLU A O 1
ATOM 1205 N N . ALA A 1 147 ? 8.078 -7.191 -19.016 1 86.75 147 ALA A N 1
ATOM 1206 C CA . ALA A 1 147 ? 9.023 -7.137 -20.125 1 86.75 147 ALA A CA 1
ATOM 1207 C C . ALA A 1 147 ? 10.062 -8.25 -20.016 1 86.75 147 ALA A C 1
ATOM 1209 O O . ALA A 1 147 ? 10.383 -8.906 -21 1 86.75 147 ALA A O 1
ATOM 1210 N N . LEU A 1 148 ? 10.555 -8.484 -18.812 1 82.5 148 LEU A N 1
ATOM 1211 C CA . LEU A 1 148 ? 11.539 -9.531 -18.562 1 82.5 148 LEU A CA 1
ATOM 1212 C C . LEU A 1 148 ? 10.969 -10.898 -18.922 1 82.5 148 LEU A C 1
ATOM 1214 O O . LEU A 1 148 ? 11.609 -11.68 -19.625 1 82.5 148 LEU A O 1
ATOM 1218 N N . PHE A 1 149 ? 9.758 -11.188 -18.531 1 84.88 149 PHE A N 1
ATOM 1219 C CA . PHE A 1 149 ? 9.172 -12.516 -18.703 1 84.88 149 PHE A CA 1
ATOM 1220 C C . PHE A 1 149 ? 8.664 -12.695 -20.141 1 84.88 149 PHE A C 1
ATOM 1222 O O . PHE A 1 149 ? 8.531 -13.82 -20.609 1 84.88 149 PHE A O 1
ATOM 1229 N N . SER A 1 150 ? 8.297 -11.57 -20.781 1 86.12 150 SER A N 1
ATOM 1230 C CA . SER A 1 150 ? 7.914 -11.648 -22.188 1 86.12 150 SER A CA 1
ATOM 1231 C C . SER A 1 150 ? 9.062 -12.188 -23.047 1 86.12 150 SER A C 1
ATOM 1233 O O . SER A 1 150 ? 8.836 -12.977 -23.969 1 86.12 150 SER A O 1
ATOM 1235 N N . GLY A 1 151 ? 10.219 -11.789 -22.781 1 76.81 151 GLY A N 1
ATOM 1236 C CA . GLY A 1 151 ? 11.391 -12.297 -23.484 1 76.81 151 GLY A CA 1
ATOM 1237 C C . GLY A 1 151 ? 11.664 -13.758 -23.203 1 76.81 151 GLY A C 1
ATOM 1238 O O . GLY A 1 151 ? 12.156 -14.477 -24.078 1 76.81 151 GLY A O 1
ATOM 1239 N N . MET A 1 152 ? 11.289 -14.258 -22.062 1 76 152 MET A N 1
ATOM 1240 C CA . MET A 1 152 ? 11.562 -15.633 -21.641 1 76 152 MET A CA 1
ATOM 1241 C C . MET A 1 152 ? 10.477 -16.578 -22.141 1 76 152 MET A C 1
ATOM 1243 O O . MET A 1 152 ? 10.758 -17.703 -22.531 1 76 152 MET A O 1
ATOM 1247 N N . LEU A 1 153 ? 9.234 -16.109 -22.141 1 81.25 153 LEU A N 1
ATOM 1248 C CA . LEU A 1 153 ? 8.102 -17 -22.375 1 81.25 153 LEU A CA 1
ATOM 1249 C C . LEU A 1 153 ? 7.574 -16.844 -23.797 1 81.25 153 LEU A C 1
ATOM 1251 O O . LEU A 1 153 ? 6.891 -17.734 -24.312 1 81.25 153 LEU A O 1
ATOM 1255 N N . GLY A 1 154 ? 7.809 -15.758 -24.516 1 80.81 154 GLY A N 1
ATOM 1256 C CA . GLY A 1 154 ? 7.383 -15.516 -25.891 1 80.81 154 GLY A CA 1
ATOM 1257 C C . GLY A 1 154 ? 5.891 -15.273 -26.016 1 80.81 154 GLY A C 1
ATOM 1258 O O . GLY A 1 154 ? 5.332 -15.352 -27.109 1 80.81 154 GLY A O 1
ATOM 1259 N N . ASP A 1 155 ? 5.148 -15.125 -24.906 1 88.69 155 ASP A N 1
ATOM 1260 C CA . ASP A 1 155 ? 3.715 -14.859 -24.844 1 88.69 155 ASP A CA 1
ATOM 1261 C C . ASP A 1 155 ? 3.408 -13.719 -23.875 1 88.69 155 ASP A C 1
ATOM 1263 O O . ASP A 1 155 ? 3.662 -13.836 -22.672 1 88.69 155 ASP A O 1
ATOM 1267 N N . GLU A 1 156 ? 2.832 -12.688 -24.406 1 88.5 156 GLU A N 1
ATOM 1268 C CA . GLU A 1 156 ? 2.619 -11.461 -23.641 1 88.5 156 GLU A CA 1
ATOM 1269 C C . GLU A 1 156 ? 1.629 -11.695 -22.5 1 88.5 156 GLU A C 1
ATOM 1271 O O . GLU A 1 156 ? 1.808 -11.172 -21.406 1 88.5 156 GLU A O 1
ATOM 1276 N N . ARG A 1 157 ? 0.603 -12.391 -22.797 1 88.75 157 ARG A N 1
ATOM 1277 C CA . ARG A 1 157 ? -0.406 -12.656 -21.781 1 88.75 157 ARG A CA 1
ATOM 1278 C C . ARG A 1 157 ? 0.172 -13.5 -20.641 1 88.75 157 ARG A C 1
ATOM 1280 O O . ARG A 1 157 ? -0.065 -13.211 -19.469 1 88.75 157 ARG A O 1
ATOM 1287 N N . LYS A 1 158 ? 0.888 -14.523 -21.062 1 90 158 LYS A N 1
ATOM 1288 C CA . LYS A 1 158 ? 1.535 -15.367 -20.062 1 90 158 LYS A CA 1
ATOM 1289 C C . LYS A 1 158 ? 2.574 -14.578 -19.266 1 90 158 LYS A C 1
ATOM 1291 O O . LYS A 1 158 ? 2.715 -14.766 -18.047 1 90 158 LYS A O 1
ATOM 1296 N N . ALA A 1 159 ? 3.254 -13.688 -19.969 1 91.06 159 ALA A N 1
ATOM 1297 C CA . ALA A 1 159 ? 4.266 -12.859 -19.328 1 91.06 159 ALA A CA 1
ATOM 1298 C C . ALA A 1 159 ? 3.635 -11.93 -18.297 1 91.06 159 ALA A C 1
ATOM 1300 O O . ALA A 1 159 ? 4.168 -11.75 -17.188 1 91.06 159 ALA A O 1
ATOM 1301 N N . ARG A 1 160 ? 2.525 -11.359 -18.609 1 93.69 160 ARG A N 1
ATOM 1302 C CA . ARG A 1 160 ? 1.816 -10.445 -17.719 1 93.69 160 ARG A CA 1
ATOM 1303 C C . ARG A 1 160 ? 1.347 -11.164 -16.453 1 93.69 160 ARG A C 1
ATOM 1305 O O . ARG A 1 160 ? 1.535 -10.664 -15.344 1 93.69 160 ARG A O 1
ATOM 1312 N N . GLN A 1 161 ? 0.793 -12.281 -16.672 1 92.69 161 GLN A N 1
ATOM 1313 C CA . GLN A 1 161 ? 0.329 -13.062 -15.523 1 92.69 161 GLN A CA 1
ATOM 1314 C C . GLN A 1 161 ? 1.498 -13.5 -14.648 1 92.69 161 GLN A C 1
ATOM 1316 O O . GLN A 1 161 ? 1.408 -13.453 -13.414 1 92.69 161 GLN A O 1
ATOM 1321 N N . THR A 1 162 ? 2.525 -13.953 -15.297 1 91.12 162 THR A N 1
ATOM 1322 C CA . THR A 1 162 ? 3.711 -14.383 -14.562 1 91.12 162 THR A CA 1
ATOM 1323 C C . THR A 1 162 ? 4.297 -13.227 -13.766 1 91.12 162 THR A C 1
ATOM 1325 O O . THR A 1 162 ? 4.711 -13.406 -12.617 1 91.12 162 THR A O 1
ATOM 1328 N N . ALA A 1 163 ? 4.289 -12.031 -14.352 1 93.62 163 ALA A N 1
ATOM 1329 C CA . ALA A 1 163 ? 4.777 -10.844 -13.656 1 93.62 163 ALA A CA 1
ATOM 1330 C C . ALA A 1 163 ? 3.926 -10.539 -12.43 1 93.62 163 ALA A C 1
ATOM 1332 O O . ALA A 1 163 ? 4.457 -10.234 -11.359 1 93.62 163 ALA A O 1
ATOM 1333 N N . LEU A 1 164 ? 2.654 -10.641 -12.602 1 95.5 164 LEU A N 1
ATOM 1334 C CA . LEU A 1 164 ? 1.725 -10.398 -11.508 1 95.5 164 LEU A CA 1
ATOM 1335 C C . LEU A 1 164 ? 1.913 -11.43 -10.398 1 95.5 164 LEU A C 1
ATOM 1337 O O . LEU A 1 164 ? 1.91 -11.078 -9.211 1 95.5 164 LEU A O 1
ATOM 1341 N N . ASP A 1 165 ? 2.152 -12.664 -10.773 1 94 165 ASP A N 1
ATOM 1342 C CA . ASP A 1 165 ? 2.371 -13.742 -9.812 1 94 165 ASP A CA 1
ATOM 1343 C C . ASP A 1 165 ? 3.678 -13.547 -9.055 1 94 165 ASP A C 1
ATOM 1345 O O . ASP A 1 165 ? 3.791 -13.945 -7.891 1 94 165 ASP A O 1
ATOM 1349 N N . PHE A 1 166 ? 4.578 -13 -9.766 1 94 166 PHE A N 1
ATOM 1350 C CA . PHE A 1 166 ? 5.895 -12.812 -9.164 1 94 166 PHE A CA 1
ATOM 1351 C C . PHE A 1 166 ? 5.91 -11.586 -8.258 1 94 166 PHE A C 1
ATOM 1353 O O . PHE A 1 166 ? 6.273 -11.68 -7.086 1 94 166 PHE A O 1
ATOM 1360 N N . TYR A 1 167 ? 5.488 -10.453 -8.695 1 96.12 167 TYR A N 1
ATOM 1361 C CA . TYR A 1 167 ? 5.672 -9.172 -8.008 1 96.12 167 TYR A CA 1
ATOM 1362 C C . TYR A 1 167 ? 4.543 -8.922 -7.016 1 96.12 167 TYR A C 1
ATOM 1364 O O . TYR A 1 167 ? 4.75 -8.289 -5.977 1 96.12 167 TYR A O 1
ATOM 1372 N N . GLY A 1 168 ? 3.316 -9.398 -7.285 1 97.69 168 GLY A N 1
ATOM 1373 C CA . GLY A 1 168 ? 2.184 -9.188 -6.398 1 97.69 168 GLY A CA 1
ATOM 1374 C C . GLY A 1 168 ? 2.475 -9.562 -4.961 1 97.69 168 GLY A C 1
ATOM 1375 O O . GLY A 1 168 ? 2.35 -8.734 -4.059 1 97.69 168 GLY A O 1
ATOM 1376 N N . PRO A 1 169 ? 2.912 -10.781 -4.766 1 97.81 169 PRO A N 1
ATOM 1377 C CA . PRO A 1 169 ? 3.25 -11.211 -3.406 1 97.81 169 PRO A CA 1
ATOM 1378 C C . PRO A 1 169 ? 4.363 -10.375 -2.781 1 97.81 169 PRO A C 1
ATOM 1380 O O . PRO A 1 169 ? 4.316 -10.078 -1.585 1 97.81 169 PRO A O 1
ATOM 1383 N N . ILE A 1 170 ? 5.34 -9.992 -3.561 1 97.56 170 ILE A N 1
ATOM 1384 C CA . ILE A 1 170 ? 6.441 -9.18 -3.049 1 97.56 170 ILE A CA 1
ATOM 1385 C C . ILE A 1 170 ? 5.918 -7.824 -2.59 1 97.56 170 ILE A C 1
ATOM 1387 O O . ILE A 1 170 ? 6.273 -7.348 -1.509 1 97.56 170 ILE A O 1
ATOM 1391 N N . PHE A 1 171 ? 5.086 -7.27 -3.389 1 98.06 171 PHE A N 1
ATOM 1392 C CA . PHE A 1 171 ? 4.465 -5.992 -3.059 1 98.06 171 PHE A CA 1
ATOM 1393 C C . PHE A 1 171 ? 3.707 -6.082 -1.74 1 98.06 171 PHE A C 1
ATOM 1395 O O . PHE A 1 171 ? 3.83 -5.203 -0.885 1 98.06 171 PHE A O 1
ATOM 1402 N N . LEU A 1 172 ? 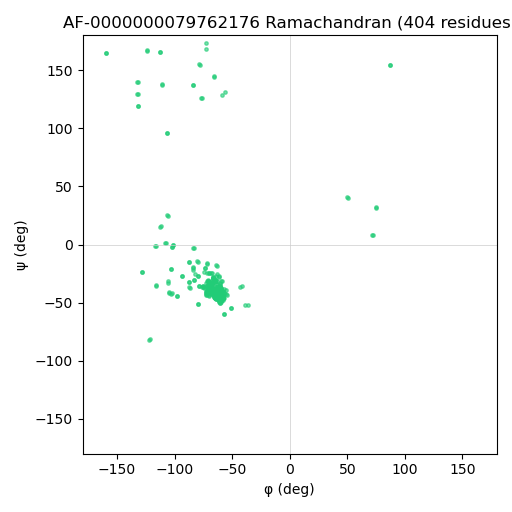2.936 -7.117 -1.553 1 98.31 172 LEU A N 1
ATOM 1403 C CA . LEU A 1 172 ? 2.199 -7.344 -0.314 1 98.31 172 LEU A CA 1
ATOM 1404 C C . LEU A 1 172 ? 3.152 -7.496 0.866 1 98.31 172 LEU A C 1
ATOM 1406 O O . LEU A 1 172 ? 2.889 -6.977 1.953 1 98.31 172 LEU A O 1
ATOM 1410 N N . LEU A 1 173 ? 4.242 -8.133 0.647 1 98.12 173 LEU A N 1
ATOM 1411 C CA . LEU A 1 173 ? 5.168 -8.438 1.731 1 98.12 173 LEU A CA 1
ATOM 1412 C C . LEU A 1 173 ? 5.852 -7.168 2.238 1 98.12 173 LEU A C 1
ATOM 1414 O O . LEU A 1 173 ? 6.262 -7.102 3.398 1 98.12 173 LEU A O 1
ATOM 1418 N N . TYR A 1 174 ? 5.945 -6.105 1.346 1 97.69 174 TYR A N 1
ATOM 1419 C CA . TYR A 1 174 ? 6.41 -4.816 1.851 1 97.69 174 TYR A CA 1
ATOM 1420 C C . TYR A 1 174 ? 5.527 -4.328 2.99 1 97.69 174 TYR A C 1
ATOM 1422 O O . TYR A 1 174 ? 6.027 -3.891 4.031 1 97.69 174 TYR A O 1
ATOM 1430 N N . SER A 1 175 ? 4.23 -4.43 2.771 1 96.75 175 SER A N 1
ATOM 1431 C CA . SER A 1 175 ? 3.264 -3.953 3.754 1 96.75 175 SER A CA 1
ATOM 1432 C C . SER A 1 175 ? 3.273 -4.824 5.008 1 96.75 175 SER A C 1
ATOM 1434 O O . SER A 1 175 ? 3.211 -4.312 6.125 1 96.75 175 SER A O 1
ATOM 1436 N N . ILE A 1 176 ? 3.369 -6.098 4.824 1 97.44 176 ILE A N 1
ATOM 1437 C CA . ILE A 1 176 ? 3.373 -7.016 5.957 1 97.44 176 ILE A CA 1
ATOM 1438 C C . ILE A 1 176 ? 4.641 -6.809 6.785 1 97.44 176 ILE A C 1
ATOM 1440 O O . ILE A 1 176 ? 4.594 -6.824 8.016 1 97.44 176 ILE A O 1
ATOM 1444 N N . TYR A 1 177 ? 5.742 -6.602 6.113 1 97.88 177 TYR A N 1
ATOM 1445 C CA . TYR A 1 177 ? 7.02 -6.352 6.77 1 97.88 177 TYR A CA 1
ATOM 1446 C C . TYR A 1 177 ? 6.926 -5.148 7.699 1 97.88 177 TYR A C 1
ATOM 1448 O O . TYR A 1 177 ? 7.398 -5.195 8.836 1 97.88 177 TYR A O 1
ATOM 1456 N N . ASP A 1 178 ? 6.27 -4.113 7.262 1 96.12 178 ASP A N 1
ATOM 1457 C CA . ASP A 1 178 ? 6.172 -2.879 8.031 1 96.12 178 ASP A CA 1
ATOM 1458 C C . ASP A 1 178 ? 5.395 -3.096 9.328 1 96.12 178 ASP A C 1
ATOM 1460 O O . ASP A 1 178 ? 5.664 -2.445 10.336 1 96.12 178 ASP A O 1
ATOM 1464 N N . GLY A 1 179 ? 4.449 -4.031 9.305 1 94.19 179 GLY A N 1
ATOM 1465 C CA . GLY A 1 179 ? 3.605 -4.234 10.469 1 94.19 179 GLY A CA 1
ATOM 1466 C C . GLY A 1 179 ? 4.023 -5.434 11.305 1 94.19 179 GLY A C 1
ATOM 1467 O O . GLY A 1 179 ? 3.441 -5.695 12.359 1 94.19 179 GLY A O 1
ATOM 1468 N N . ALA A 1 180 ? 5.043 -6.113 10.891 1 94.81 180 ALA A N 1
ATOM 1469 C CA . ALA A 1 180 ? 5.387 -7.387 11.516 1 94.81 180 ALA A CA 1
ATOM 1470 C C . ALA A 1 180 ? 6.238 -7.172 12.766 1 94.81 180 ALA A C 1
ATOM 1472 O O . ALA A 1 180 ? 7.117 -6.305 12.781 1 94.81 180 ALA A O 1
ATOM 1473 N N . GLU A 1 181 ? 5.879 -7.941 13.773 1 93.19 181 GLU A N 1
ATOM 1474 C CA . GLU A 1 181 ? 6.734 -7.977 14.953 1 93.19 181 GLU A CA 1
ATOM 1475 C C . GLU A 1 181 ? 8.039 -8.719 14.672 1 93.19 181 GLU A C 1
ATOM 1477 O O . GLU A 1 181 ? 9.117 -8.25 15.039 1 93.19 181 GLU A O 1
ATOM 1482 N N . ASP A 1 182 ? 7.938 -9.844 13.945 1 95.69 182 ASP A N 1
ATOM 1483 C CA . ASP A 1 182 ? 9.102 -10.633 13.539 1 95.69 182 ASP A CA 1
ATOM 1484 C C . ASP A 1 182 ? 9.391 -10.453 12.047 1 95.69 182 ASP A C 1
ATOM 1486 O O . ASP A 1 182 ? 8.867 -11.188 11.211 1 95.69 182 ASP A O 1
ATOM 1490 N N . LYS A 1 183 ? 10.305 -9.555 11.734 1 96.56 183 LYS A N 1
ATOM 1491 C CA . LYS A 1 183 ? 10.656 -9.211 10.359 1 96.56 183 LYS A CA 1
ATOM 1492 C C . LYS A 1 183 ? 11.328 -10.383 9.648 1 96.56 183 LYS A C 1
ATOM 1494 O O . LYS A 1 183 ? 11.195 -10.539 8.43 1 96.56 183 LYS A O 1
ATOM 1499 N N . SER A 1 184 ? 12.031 -11.242 10.406 1 96.62 184 SER A N 1
ATOM 1500 C CA . SER A 1 184 ? 12.727 -12.383 9.828 1 96.62 184 SER A CA 1
ATOM 1501 C C . SER A 1 184 ? 11.75 -13.375 9.211 1 96.62 184 SER A C 1
ATOM 1503 O O . SER A 1 184 ? 12.055 -14.031 8.219 1 96.62 184 SER A O 1
ATOM 1505 N N . GLN A 1 185 ? 10.57 -13.461 9.781 1 95.81 185 GLN A N 1
ATOM 1506 C CA . GLN A 1 185 ? 9.547 -14.359 9.25 1 95.81 185 GLN A CA 1
ATOM 1507 C C . GLN A 1 185 ? 9.055 -13.883 7.883 1 95.81 185 GLN A C 1
ATOM 1509 O O . GLN A 1 185 ? 8.742 -14.695 7.012 1 95.81 185 GLN A O 1
ATOM 1514 N N . VAL A 1 186 ? 9.008 -12.578 7.684 1 97.38 186 VAL A N 1
ATOM 1515 C CA . VAL A 1 186 ? 8.562 -12.016 6.41 1 97.38 186 VAL A CA 1
ATOM 1516 C C . VAL A 1 186 ? 9.617 -12.266 5.34 1 97.38 186 VAL A C 1
ATOM 1518 O O . VAL A 1 186 ? 9.289 -12.594 4.199 1 97.38 186 VAL A O 1
ATOM 1521 N N . ILE A 1 187 ? 10.859 -12.164 5.762 1 97.06 187 ILE A N 1
ATOM 1522 C CA . ILE A 1 187 ? 11.961 -12.43 4.844 1 97.06 187 ILE A CA 1
ATOM 1523 C C . ILE A 1 187 ? 11.945 -13.906 4.434 1 97.06 187 ILE A C 1
ATOM 1525 O O . ILE A 1 187 ? 12.172 -14.234 3.268 1 97.06 187 ILE A O 1
ATOM 1529 N N . LYS A 1 188 ? 11.648 -14.75 5.371 1 95.75 188 LYS A N 1
ATOM 1530 C CA . LYS A 1 188 ? 11.539 -16.172 5.07 1 95.75 188 LYS A CA 1
ATOM 1531 C C . LYS A 1 188 ? 10.406 -16.438 4.078 1 95.75 188 LYS A C 1
ATOM 1533 O O . LYS A 1 188 ? 10.562 -17.234 3.154 1 95.75 188 LYS A O 1
ATOM 1538 N N . LEU A 1 189 ? 9.258 -15.75 4.234 1 95.38 189 LEU A N 1
ATOM 1539 C CA . LEU A 1 189 ? 8.141 -15.891 3.307 1 95.38 189 LEU A CA 1
ATOM 1540 C C . LEU A 1 189 ? 8.539 -15.453 1.902 1 95.38 189 LEU A C 1
ATOM 1542 O O . LEU A 1 189 ? 8.156 -16.078 0.917 1 95.38 189 LEU A O 1
ATOM 1546 N N . LEU A 1 190 ? 9.305 -14.367 1.81 1 97.06 190 LEU A N 1
ATOM 1547 C CA . LEU A 1 190 ? 9.812 -13.898 0.527 1 97.06 190 LEU A CA 1
ATOM 1548 C C . LEU A 1 190 ? 10.672 -14.969 -0.142 1 97.06 190 LEU A C 1
ATOM 1550 O O . LEU A 1 190 ? 10.5 -15.25 -1.33 1 97.06 190 LEU A O 1
ATOM 1554 N N . GLU A 1 191 ? 11.57 -15.547 0.615 1 95.38 191 GLU A N 1
ATOM 1555 C CA . GLU A 1 191 ? 12.461 -16.578 0.089 1 95.38 191 GLU A CA 1
ATOM 1556 C C . GLU A 1 191 ? 11.68 -17.797 -0.376 1 95.38 191 GLU A C 1
ATOM 1558 O O . GLU A 1 191 ? 11.961 -18.359 -1.439 1 95.38 191 GLU A O 1
ATOM 1563 N N . GLU A 1 192 ? 10.703 -18.188 0.398 1 94.44 192 GLU A N 1
ATOM 1564 C CA . GLU A 1 192 ? 9.859 -19.312 0.032 1 94.44 192 GLU A CA 1
ATOM 1565 C C . GLU A 1 192 ? 9.07 -19.031 -1.24 1 94.44 192 GLU A C 1
ATOM 1567 O O . GLU A 1 192 ? 8.914 -19.906 -2.096 1 94.44 192 GLU A O 1
ATOM 1572 N N . HIS A 1 193 ? 8.578 -17.828 -1.332 1 94.81 193 HIS A N 1
ATOM 1573 C CA . HIS A 1 193 ? 7.855 -17.422 -2.535 1 94.81 193 HIS A CA 1
ATOM 1574 C C . HIS A 1 193 ? 8.75 -17.5 -3.768 1 94.81 193 HIS A C 1
ATOM 1576 O O . HIS A 1 193 ? 8.344 -18.062 -4.797 1 94.81 193 HIS A O 1
ATOM 1582 N N . MET A 1 194 ? 9.945 -17 -3.678 1 92.62 194 MET A N 1
ATOM 1583 C CA . MET A 1 194 ? 10.867 -17.031 -4.809 1 92.62 194 MET A CA 1
ATOM 1584 C C . MET A 1 194 ? 11.219 -18.453 -5.195 1 92.62 194 MET A C 1
ATOM 1586 O O . MET A 1 194 ? 11.273 -18.797 -6.379 1 92.62 194 MET A O 1
ATOM 1590 N N . ASP A 1 195 ? 11.43 -19.328 -4.199 1 90.75 195 ASP A N 1
ATOM 1591 C CA . ASP A 1 195 ? 11.742 -20.734 -4.457 1 90.75 195 ASP A CA 1
ATOM 1592 C C . ASP A 1 195 ? 10.586 -21.438 -5.16 1 90.75 195 ASP A C 1
ATOM 1594 O O . ASP A 1 195 ? 10.797 -22.156 -6.145 1 90.75 195 ASP A O 1
ATOM 1598 N N . HIS A 1 196 ? 9.43 -21.172 -4.664 1 88.62 196 HIS A N 1
ATOM 1599 C CA . HIS A 1 196 ? 8.234 -21.781 -5.246 1 88.62 196 HIS A CA 1
ATOM 1600 C C . HIS A 1 196 ? 8.016 -21.297 -6.676 1 88.62 196 HIS A C 1
ATOM 1602 O O . HIS A 1 196 ? 7.719 -22.094 -7.566 1 88.62 196 HIS A O 1
ATOM 1608 N N . PHE A 1 197 ? 8.133 -20.047 -6.855 1 86.31 197 PHE A N 1
ATOM 1609 C CA . PHE A 1 197 ? 7.926 -19.453 -8.172 1 86.31 197 PHE A CA 1
ATOM 1610 C C . PHE A 1 197 ? 8.898 -20.047 -9.188 1 86.31 197 PHE A C 1
ATOM 1612 O O . PHE A 1 197 ? 8.5 -20.422 -10.297 1 86.31 197 PHE A O 1
ATOM 1619 N N . LEU A 1 198 ? 10.109 -20.156 -8.82 1 80.62 198 LEU A N 1
ATOM 1620 C CA . LEU A 1 198 ? 11.141 -20.656 -9.719 1 80.62 198 LEU A CA 1
ATOM 1621 C C . LEU A 1 198 ? 10.922 -22.125 -10.031 1 80.62 198 LEU A C 1
ATOM 1623 O O . LEU A 1 198 ? 11.172 -22.578 -11.148 1 80.62 198 LEU A O 1
ATOM 1627 N N . GLN A 1 199 ? 10.469 -22.859 -9.07 1 81 199 GLN A N 1
ATOM 1628 C CA . GLN A 1 199 ? 10.148 -24.281 -9.297 1 81 199 GLN A CA 1
ATOM 1629 C C . GLN A 1 199 ? 9.016 -24.422 -10.305 1 81 199 GLN A C 1
ATOM 1631 O O . GLN A 1 199 ? 9.078 -25.281 -11.195 1 81 199 GLN A O 1
ATOM 1636 N N . GLU A 1 200 ? 8.062 -23.562 -10.25 1 77.88 200 GLU A N 1
ATOM 1637 C CA . GLU A 1 200 ? 6.922 -23.609 -11.156 1 77.88 200 GLU A CA 1
ATOM 1638 C C . GLU A 1 200 ? 7.324 -23.188 -12.57 1 77.88 200 GLU A C 1
ATOM 1640 O O . GLU A 1 200 ? 6.809 -23.719 -13.555 1 77.88 200 GLU A O 1
ATOM 1645 N N . MET A 1 201 ? 8.219 -22.25 -12.625 1 76.19 201 MET A N 1
ATOM 1646 C CA . MET A 1 201 ? 8.664 -21.766 -13.922 1 76.19 201 MET A CA 1
ATOM 1647 C C . MET A 1 201 ? 9.508 -22.812 -14.633 1 76.19 201 MET A C 1
ATOM 1649 O O . MET A 1 201 ? 9.516 -22.891 -15.867 1 76.19 201 MET A O 1
ATOM 1653 N N . GLN A 1 202 ? 10.281 -23.5 -13.797 1 66.06 202 GLN A N 1
ATOM 1654 C CA . GLN A 1 202 ? 11.117 -24.547 -14.375 1 66.06 202 GLN A CA 1
ATOM 1655 C C . GLN A 1 202 ? 10.266 -25.688 -14.938 1 66.06 202 GLN A C 1
ATOM 1657 O O . GLN A 1 202 ? 10.641 -26.312 -15.93 1 66.06 202 GLN A O 1
ATOM 1662 N N . ILE A 1 203 ? 9.125 -25.875 -14.336 1 58.66 203 ILE A N 1
ATOM 1663 C CA . ILE A 1 203 ? 8.242 -26.969 -14.75 1 58.66 203 ILE A CA 1
ATOM 1664 C C . ILE A 1 203 ? 7.406 -26.516 -15.945 1 58.66 203 ILE A C 1
ATOM 1666 O O . ILE A 1 203 ? 7.059 -27.344 -16.812 1 58.66 203 ILE A O 1
ATOM 1670 N N . SER A 1 204 ? 7.109 -25.25 -16.016 1 57.22 204 SER A N 1
ATOM 1671 C CA . SER A 1 204 ? 6.293 -24.797 -17.141 1 57.22 204 SER A CA 1
ATOM 1672 C C . SER A 1 204 ? 7.121 -24.688 -18.406 1 57.22 204 SER A C 1
ATOM 1674 O O . SER A 1 204 ? 6.656 -25.047 -19.5 1 57.22 204 SER A O 1
ATOM 1676 N N . MET B 1 1 ? -37.812 12.555 13.492 1 52.28 1 MET B N 1
ATOM 1677 C CA . MET B 1 1 ? -36.688 13.117 14.227 1 52.28 1 MET B CA 1
ATOM 1678 C C . MET B 1 1 ? -35.5 12.164 14.219 1 52.28 1 MET B C 1
ATOM 1680 O O . MET B 1 1 ? -34.375 12.578 13.977 1 52.28 1 MET B O 1
ATOM 1684 N N . GLU B 1 2 ? -35.719 10.938 14.414 1 52.28 2 GLU B N 1
ATOM 1685 C CA . GLU B 1 2 ? -34.688 9.898 14.461 1 52.28 2 GLU B CA 1
ATOM 1686 C C . GLU B 1 2 ? -34.062 9.656 13.086 1 52.28 2 GLU B C 1
ATOM 1688 O O . GLU B 1 2 ? -32.844 9.531 12.953 1 52.28 2 GLU B O 1
ATOM 1693 N N . SER B 1 3 ? -34.938 9.805 12.086 1 59.22 3 SER B N 1
ATOM 1694 C CA . SER B 1 3 ? -34.5 9.531 10.719 1 59.22 3 SER B CA 1
ATOM 1695 C C . SER B 1 3 ? -33.594 10.656 10.195 1 59.22 3 SER B C 1
ATOM 1697 O O . SER B 1 3 ? -32.594 10.391 9.531 1 59.22 3 SER B O 1
ATOM 1699 N N . LYS B 1 4 ? -34 11.836 10.625 1 56.06 4 LYS B N 1
ATOM 1700 C CA . LYS B 1 4 ? -33.219 12.992 10.188 1 56.06 4 LYS B CA 1
ATOM 1701 C C . LYS B 1 4 ? -31.844 13.016 10.844 1 56.06 4 LYS B C 1
ATOM 1703 O O . LYS B 1 4 ? -30.844 13.344 10.203 1 56.06 4 LYS B O 1
ATOM 1708 N N . GLU B 1 5 ? -31.891 12.734 12.086 1 67.88 5 GLU B N 1
ATOM 1709 C CA . GLU B 1 5 ? -30.641 12.68 12.828 1 67.88 5 GLU B CA 1
ATOM 1710 C C . GLU B 1 5 ? -29.688 11.648 12.234 1 67.88 5 GLU B C 1
ATOM 1712 O O . GLU B 1 5 ? -28.484 11.906 12.094 1 67.88 5 GLU B O 1
ATOM 1717 N N . LYS B 1 6 ? -30.281 10.531 11.898 1 68.62 6 LYS B N 1
ATOM 1718 C CA . LYS B 1 6 ? -29.469 9.469 11.312 1 68.62 6 LYS B CA 1
ATOM 1719 C C . LYS B 1 6 ? -28.859 9.906 9.984 1 68.62 6 LYS B C 1
ATOM 1721 O O . LYS B 1 6 ? -27.719 9.57 9.672 1 68.62 6 LYS B O 1
ATOM 1726 N N . ASN B 1 7 ? -29.578 10.773 9.516 1 84.31 7 ASN B N 1
ATOM 1727 C CA . ASN B 1 7 ? -29.125 11.25 8.211 1 84.31 7 ASN B CA 1
ATOM 1728 C C . ASN B 1 7 ? -27.969 12.234 8.344 1 84.31 7 ASN B C 1
ATOM 1730 O O . ASN B 1 7 ? -26.984 12.148 7.609 1 84.31 7 ASN B O 1
ATOM 1734 N N . THR B 1 8 ? -28.078 13.062 9.484 1 89.75 8 THR B N 1
ATOM 1735 C CA . THR B 1 8 ? -27.016 14.039 9.695 1 89.75 8 THR B CA 1
ATOM 1736 C C . THR B 1 8 ? -25.734 13.359 10.148 1 89.75 8 THR B C 1
ATOM 1738 O O . THR B 1 8 ? -24.641 13.688 9.672 1 89.75 8 THR B O 1
ATOM 1741 N N . LYS B 1 9 ? -25.875 12.406 10.984 1 93.75 9 LYS B N 1
ATOM 1742 C CA . LYS B 1 9 ? -24.719 11.664 11.461 1 93.75 9 LYS B CA 1
ATOM 1743 C C . LYS B 1 9 ? -24.016 10.945 10.312 1 93.75 9 LYS B C 1
ATOM 1745 O O . LYS B 1 9 ? -22.781 10.922 10.266 1 93.75 9 LYS B O 1
ATOM 1750 N N . GLU B 1 10 ? -24.828 10.422 9.477 1 94.5 10 GLU B N 1
ATOM 1751 C CA . GLU B 1 10 ? -24.281 9.711 8.328 1 94.5 10 GLU B CA 1
ATOM 1752 C C . GLU B 1 10 ? -23.531 10.672 7.395 1 94.5 10 GLU B C 1
ATOM 1754 O O . GLU B 1 10 ? -22.469 10.344 6.875 1 94.5 10 GLU B O 1
ATOM 1759 N N . LYS B 1 11 ? -24.109 11.75 7.25 1 95.5 11 LYS B N 1
ATOM 1760 C CA . LYS B 1 11 ? -23.469 12.766 6.41 1 95.5 11 LYS B CA 1
ATOM 1761 C C . LYS B 1 11 ? -22.141 13.211 7.008 1 95.5 11 LYS B C 1
ATOM 1763 O O . LYS B 1 11 ? -21.156 13.375 6.289 1 95.5 11 LYS B O 1
ATOM 1768 N N . ILE B 1 12 ? -22.141 13.398 8.297 1 96.75 12 ILE B N 1
ATOM 1769 C CA . ILE B 1 12 ? -20.922 13.781 8.992 1 96.75 12 ILE B CA 1
ATOM 1770 C C . ILE B 1 12 ? -19.859 12.695 8.828 1 96.75 12 ILE B C 1
ATOM 1772 O O . ILE B 1 12 ? -18.703 12.984 8.516 1 96.75 12 ILE B O 1
ATOM 1776 N N . LEU B 1 13 ? -20.312 11.531 8.977 1 96.81 13 LEU B N 1
ATOM 1777 C CA . LEU B 1 13 ? -19.438 10.375 8.867 1 96.81 13 LEU B CA 1
ATOM 1778 C C . LEU B 1 13 ? -18.781 10.32 7.484 1 96.81 13 LEU B C 1
ATOM 1780 O O . LEU B 1 13 ? -17.578 10.141 7.371 1 96.81 13 LEU B O 1
ATOM 1784 N N . GLU B 1 14 ? -19.562 10.453 6.488 1 97.12 14 GLU B N 1
ATOM 1785 C CA . GLU B 1 14 ? -19.094 10.359 5.105 1 97.12 14 GLU B CA 1
ATOM 1786 C C . GLU B 1 14 ? -18.141 11.492 4.766 1 97.12 14 GLU B C 1
ATOM 1788 O O . GLU B 1 14 ? -17.078 11.266 4.168 1 97.12 14 GLU B O 1
ATOM 1793 N N . GLU B 1 15 ? -18.453 12.648 5.172 1 97.31 15 GLU B N 1
ATOM 1794 C CA . GLU B 1 15 ? -17.609 13.797 4.859 1 97.31 15 GLU B CA 1
ATOM 1795 C C . GLU B 1 15 ? -16.297 13.75 5.656 1 97.31 15 GLU B C 1
ATOM 1797 O O . GLU B 1 15 ? -15.242 14.125 5.145 1 97.31 15 GLU B O 1
ATOM 1802 N N . ALA B 1 16 ? -16.422 13.359 6.895 1 98 16 ALA B N 1
ATOM 1803 C CA . ALA B 1 16 ? -15.219 13.203 7.699 1 98 16 ALA B CA 1
ATOM 1804 C C . ALA B 1 16 ? -14.266 12.188 7.066 1 98 16 ALA B C 1
ATOM 1806 O O . ALA B 1 16 ? -13.062 12.43 6.969 1 98 16 ALA B O 1
ATOM 1807 N N . LEU B 1 17 ? -14.852 11.102 6.625 1 98.12 17 LEU B N 1
ATOM 1808 C CA . LEU B 1 17 ? -14.031 10.047 6.031 1 98.12 17 LEU B CA 1
ATOM 1809 C C . LEU B 1 17 ? -13.344 10.547 4.762 1 98.12 17 LEU B C 1
ATOM 1811 O O . LEU B 1 17 ? -12.188 10.227 4.508 1 98.12 17 LEU B O 1
ATOM 1815 N N . LYS B 1 18 ? -14.055 11.305 4 1 97.5 18 LYS B N 1
ATOM 1816 C CA . LYS B 1 18 ? -13.453 11.891 2.809 1 97.5 18 LYS B CA 1
ATOM 1817 C C . LYS B 1 18 ? -12.25 12.758 3.174 1 97.5 18 LYS B C 1
ATOM 1819 O O . LYS B 1 18 ? -11.211 12.695 2.506 1 97.5 18 LYS B O 1
ATOM 1824 N N . LEU B 1 19 ? -12.375 13.508 4.227 1 96.44 19 LEU B N 1
ATOM 1825 C CA . LEU B 1 19 ? -11.273 14.344 4.688 1 96.44 19 LEU B CA 1
ATOM 1826 C C . LEU B 1 19 ? -10.125 13.484 5.207 1 96.44 19 LEU B C 1
ATOM 1828 O O . LEU B 1 19 ? -8.953 13.766 4.93 1 96.44 19 LEU B O 1
ATOM 1832 N N . PHE B 1 20 ? -10.492 12.445 5.941 1 96.12 20 PHE B N 1
ATOM 1833 C CA . PHE B 1 20 ? -9.484 11.531 6.453 1 96.12 20 PHE B CA 1
ATOM 1834 C C . PHE B 1 20 ? -8.719 10.875 5.312 1 96.12 20 PHE B C 1
ATOM 1836 O O . PHE B 1 20 ? -7.508 10.648 5.414 1 96.12 20 PHE B O 1
ATOM 1843 N N . ALA B 1 21 ? -9.398 10.594 4.234 1 95.62 21 ALA B N 1
ATOM 1844 C CA . ALA B 1 21 ? -8.789 9.922 3.088 1 95.62 21 ALA B CA 1
ATOM 1845 C C . ALA B 1 21 ? -7.875 10.867 2.316 1 95.62 21 ALA B C 1
ATOM 1847 O O . ALA B 1 21 ? -6.965 10.422 1.61 1 95.62 21 ALA B O 1
ATOM 1848 N N . GLN B 1 22 ? -8.055 12.109 2.484 1 90.56 22 GLN B N 1
ATOM 1849 C CA . GLN B 1 22 ? -7.285 13.102 1.738 1 90.56 22 GLN B CA 1
ATOM 1850 C C . GLN B 1 22 ? -6.117 13.633 2.564 1 90.56 22 GLN B C 1
ATOM 1852 O O . GLN B 1 22 ? -4.984 13.688 2.082 1 90.56 22 GLN B O 1
ATOM 1857 N N . SER B 1 23 ? -6.418 13.945 3.863 1 88.56 23 SER B N 1
ATOM 1858 C CA . SER B 1 23 ? -5.43 14.664 4.656 1 88.56 23 SER B CA 1
ATOM 1859 C C . SER B 1 23 ? -4.938 13.82 5.828 1 88.56 23 SER B C 1
ATOM 1861 O O . SER B 1 23 ? -4.07 14.258 6.59 1 88.56 23 SER B O 1
ATOM 1863 N N . GLY B 1 24 ? -5.52 12.656 5.895 1 90.62 24 GLY B N 1
ATOM 1864 C CA . GLY B 1 24 ? -5.188 11.828 7.047 1 90.62 24 GLY B CA 1
ATOM 1865 C C . GLY B 1 24 ? -6.062 12.109 8.25 1 90.62 24 GLY B C 1
ATOM 1866 O O . GLY B 1 24 ? -6.59 13.211 8.406 1 90.62 24 GLY B O 1
ATOM 1867 N N . TYR B 1 25 ? -6.191 11.141 9.094 1 92 25 TYR B N 1
ATOM 1868 C CA . TYR B 1 25 ? -6.938 11.258 10.344 1 92 25 TYR B CA 1
ATOM 1869 C C . TYR B 1 25 ? -6.289 12.281 11.266 1 92 25 TYR B C 1
ATOM 1871 O O . TYR B 1 25 ? -6.973 13.156 11.812 1 92 25 TYR B O 1
ATOM 1879 N N . ILE B 1 26 ? -5.023 12.188 11.414 1 84.88 26 ILE B N 1
ATOM 1880 C CA . ILE B 1 26 ? -4.293 13.078 12.312 1 84.88 26 ILE B CA 1
ATOM 1881 C C . ILE B 1 26 ? -4.273 14.492 11.734 1 84.88 26 ILE B C 1
ATOM 1883 O O . ILE B 1 26 ? -4.352 15.469 12.484 1 84.88 26 ILE B O 1
ATOM 1887 N N . GLY B 1 27 ? -4.273 14.625 10.477 1 85.88 27 GLY B N 1
ATOM 1888 C CA . GLY B 1 27 ? -4.172 15.914 9.82 1 85.88 27 GLY B CA 1
ATOM 1889 C C . GLY B 1 27 ? -5.5 16.641 9.711 1 85.88 27 GLY B C 1
ATOM 1890 O O . GLY B 1 27 ? -5.566 17.766 9.203 1 85.88 27 GLY B O 1
ATOM 1891 N N . THR B 1 28 ? -6.512 15.977 10.156 1 94.06 28 THR B N 1
ATOM 1892 C CA . THR B 1 28 ? -7.848 16.562 10.07 1 94.06 28 THR B CA 1
ATOM 1893 C C . THR B 1 28 ? -8.367 16.922 11.461 1 94.06 28 THR B C 1
ATOM 1895 O O . THR B 1 28 ? -8.203 16.156 12.414 1 94.06 28 THR B O 1
ATOM 1898 N N . SER B 1 29 ? -9.016 18.125 11.578 1 95.5 29 SER B N 1
ATOM 1899 C CA . SER B 1 29 ? -9.562 18.562 12.859 1 95.5 29 SER B CA 1
ATOM 1900 C C . SER B 1 29 ? -11.086 18.594 12.812 1 95.5 29 SER B C 1
ATOM 1902 O O . SER B 1 29 ? -11.688 18.516 11.742 1 95.5 29 SER B O 1
ATOM 1904 N N . MET B 1 30 ? -11.641 18.688 14.055 1 97.25 30 MET B N 1
ATOM 1905 C CA . MET B 1 30 ? -13.094 18.875 14.133 1 97.25 30 MET B CA 1
ATOM 1906 C C . MET B 1 30 ? -13.516 20.156 13.422 1 97.25 30 MET B C 1
ATOM 1908 O O . MET B 1 30 ? -14.578 20.188 12.797 1 97.25 30 MET B O 1
ATOM 1912 N N . ASN B 1 31 ? -12.656 21.125 13.445 1 97.12 31 ASN B N 1
ATOM 1913 C CA . ASN B 1 31 ? -12.938 22.359 12.742 1 97.12 31 ASN B CA 1
ATOM 1914 C C . ASN B 1 31 ? -12.953 22.172 11.227 1 97.12 31 ASN B C 1
ATOM 1916 O O . ASN B 1 31 ? -13.805 22.719 10.531 1 97.12 31 ASN B O 1
ATOM 1920 N N . ASP B 1 32 ? -12.047 21.391 10.727 1 97 32 ASP B N 1
ATOM 1921 C CA . ASP B 1 32 ? -12.016 21.094 9.297 1 97 32 ASP B CA 1
ATOM 1922 C C . ASP B 1 32 ? -13.305 20.406 8.852 1 97 32 ASP B C 1
ATOM 1924 O O . ASP B 1 32 ? -13.859 20.75 7.801 1 97 32 ASP B O 1
ATOM 1928 N N . ILE B 1 33 ? -13.758 19.453 9.656 1 97.88 33 ILE B N 1
ATOM 1929 C CA . ILE B 1 33 ? -14.961 18.703 9.328 1 97.88 33 ILE B CA 1
ATOM 1930 C C . ILE B 1 33 ? -16.188 19.625 9.359 1 97.88 33 ILE B C 1
ATOM 1932 O O . ILE B 1 33 ? -17 19.609 8.445 1 97.88 33 ILE B O 1
ATOM 1936 N N . ALA B 1 34 ? -16.266 20.453 10.367 1 97.88 34 ALA B N 1
ATOM 1937 C CA . ALA B 1 34 ? -17.375 21.406 10.477 1 97.88 34 ALA B CA 1
ATOM 1938 C C . ALA B 1 34 ? -17.391 22.359 9.281 1 97.88 34 ALA B C 1
ATOM 1940 O O . ALA B 1 34 ? -18.453 22.594 8.688 1 97.88 34 ALA B O 1
ATOM 1941 N N . SER B 1 35 ? -16.234 22.859 8.953 1 97.75 35 SER B N 1
ATOM 1942 C CA . SER B 1 35 ? -16.109 23.781 7.828 1 97.75 35 SER B CA 1
ATOM 1943 C C . SER B 1 35 ? -16.547 23.125 6.527 1 97.75 35 SER B C 1
ATOM 1945 O O . SER B 1 35 ? -17.266 23.734 5.734 1 97.75 35 SER B O 1
ATOM 1947 N N . LYS B 1 36 ? -16.156 21.891 6.324 1 96.12 36 LYS B N 1
ATOM 1948 C CA . LYS B 1 36 ? -16.516 21.156 5.113 1 96.12 36 LYS B CA 1
ATOM 1949 C C . LYS B 1 36 ? -18.031 20.953 5.02 1 96.12 36 LYS B C 1
ATOM 1951 O O . LYS B 1 36 ? -18.594 21 3.926 1 96.12 36 LYS B O 1
ATOM 1956 N N . LEU B 1 37 ? -18.656 20.797 6.117 1 96.38 37 LEU B N 1
ATOM 1957 C CA . LEU B 1 37 ? -20.078 20.516 6.18 1 96.38 37 LEU B CA 1
ATOM 1958 C C . LEU B 1 37 ? -20.891 21.812 6.184 1 96.38 37 LEU B C 1
ATOM 1960 O O . LEU B 1 37 ? -22.109 21.797 6.012 1 96.38 37 LEU B O 1
ATOM 1964 N N . GLY B 1 38 ? -20.203 22.922 6.445 1 96.62 38 GLY B N 1
ATOM 1965 C CA . GLY B 1 38 ? -20.906 24.203 6.52 1 96.62 38 GLY B CA 1
ATOM 1966 C C . GLY B 1 38 ? -21.703 24.375 7.797 1 96.62 38 GLY B C 1
ATOM 1967 O O . GLY B 1 38 ? -22.781 24.969 7.781 1 96.62 38 GLY B O 1
ATOM 1968 N N . VAL B 1 39 ? -21.234 23.812 8.844 1 96.25 39 VAL B N 1
ATOM 1969 C CA . VAL B 1 39 ? -21.906 23.938 10.141 1 96.25 39 VAL B CA 1
ATOM 1970 C C . VAL B 1 39 ? -20.922 24.5 11.172 1 96.25 39 VAL B C 1
ATOM 1972 O O . VAL B 1 39 ? -19.719 24.547 10.93 1 96.25 39 VAL B O 1
ATOM 1975 N N . THR B 1 40 ? -21.469 24.906 12.273 1 95.38 40 THR B N 1
ATOM 1976 C CA . THR B 1 40 ? -20.609 25.359 13.359 1 95.38 40 THR B CA 1
ATOM 1977 C C . THR B 1 40 ? -20 24.172 14.102 1 95.38 40 THR B C 1
ATOM 1979 O O . THR B 1 40 ? -20.531 23.062 14.062 1 95.38 40 THR B O 1
ATOM 1982 N N . LYS B 1 41 ? -18.875 24.422 14.703 1 95.31 41 LYS B N 1
ATOM 1983 C CA . LYS B 1 41 ? -18.25 23.406 15.523 1 95.31 41 LYS B CA 1
ATOM 1984 C C . LYS B 1 41 ? -19.203 22.906 16.609 1 95.31 41 LYS B C 1
ATOM 1986 O O . LYS B 1 41 ? -19.266 21.703 16.891 1 95.31 41 LYS B O 1
ATOM 1991 N N . ALA B 1 42 ? -19.969 23.781 17.203 1 95.56 42 ALA B N 1
ATOM 1992 C CA . ALA B 1 42 ? -20.922 23.453 18.234 1 95.56 42 ALA B CA 1
ATOM 1993 C C . ALA B 1 42 ? -21.984 22.484 17.719 1 95.56 42 ALA B C 1
ATOM 1995 O O . ALA B 1 42 ? -22.344 21.531 18.422 1 95.56 42 ALA B O 1
ATOM 1996 N N . ALA B 1 43 ? -22.438 22.703 16.578 1 95.12 43 ALA B N 1
ATOM 1997 C CA . ALA B 1 43 ? -23.438 21.828 15.953 1 95.12 43 ALA B CA 1
ATOM 1998 C C . ALA B 1 43 ? -22.875 20.438 15.719 1 95.12 43 ALA B C 1
ATOM 2000 O O . ALA B 1 43 ? -23.562 19.438 15.914 1 95.12 43 ALA B O 1
ATOM 2001 N N . LEU B 1 44 ? -21.609 20.375 15.219 1 97.06 44 LEU B N 1
ATOM 2002 C CA . LEU B 1 44 ? -20.953 19.094 14.977 1 97.06 44 LEU B CA 1
ATOM 2003 C C . LEU B 1 44 ? -20.844 18.297 16.281 1 97.06 44 LEU B C 1
ATOM 2005 O O . LEU B 1 44 ? -21.078 17.094 16.281 1 97.06 44 LEU B O 1
ATOM 2009 N N . TYR B 1 45 ? -20.578 18.984 17.344 1 96.69 45 TYR B N 1
ATOM 2010 C CA . TYR B 1 45 ? -20.328 18.344 18.641 1 96.69 45 TYR B CA 1
ATOM 2011 C C . TYR B 1 45 ? -21.625 17.781 19.234 1 96.69 45 TYR B C 1
ATOM 2013 O O . TYR B 1 45 ? -21.578 16.969 20.156 1 96.69 45 TYR B O 1
ATOM 2021 N N . LYS B 1 46 ? -22.734 18.203 18.734 1 95.69 46 LYS B N 1
ATOM 2022 C CA . LYS B 1 46 ? -24 17.641 19.141 1 95.69 46 LYS B CA 1
ATOM 2023 C C . LYS B 1 46 ? -24.141 16.188 18.672 1 95.69 46 LYS B C 1
ATOM 2025 O O . LYS B 1 46 ? -24.828 15.383 19.312 1 95.69 46 LYS B O 1
ATOM 2030 N N . HIS B 1 47 ? -23.438 15.891 17.656 1 96.38 47 HIS B N 1
ATOM 2031 C CA . HIS B 1 47 ? -23.562 14.562 17.062 1 96.38 47 HIS B CA 1
ATOM 2032 C C . HIS B 1 47 ? -22.359 13.688 17.422 1 96.38 47 HIS B C 1
ATOM 2034 O O . HIS B 1 47 ? -22.5 12.484 17.641 1 96.38 47 HIS B O 1
ATOM 2040 N N . TYR B 1 48 ? -21.141 14.297 17.391 1 97.19 48 TYR B N 1
ATOM 2041 C CA . TYR B 1 48 ? -19.906 13.602 17.719 1 97.19 48 TYR B CA 1
ATOM 2042 C C . TYR B 1 48 ? -19.047 14.422 18.672 1 97.19 48 TYR B C 1
ATOM 2044 O O . TYR B 1 48 ? -18.641 15.539 18.344 1 97.19 48 TYR B O 1
ATOM 2052 N N . LYS B 1 49 ? -18.641 13.781 19.719 1 96 49 LYS B N 1
ATOM 2053 C CA . LYS B 1 49 ? -17.953 14.5 20.797 1 96 49 LYS B CA 1
ATOM 2054 C C . LYS B 1 49 ? -16.469 14.656 20.484 1 96 49 LYS B C 1
ATOM 2056 O O . LYS B 1 49 ? -15.781 15.461 21.109 1 96 49 LYS B O 1
ATOM 2061 N N . SER B 1 50 ? -16.031 13.742 19.531 1 95.88 50 SER B N 1
ATOM 2062 C CA . SER B 1 50 ? -14.609 13.773 19.219 1 95.88 50 SER B CA 1
ATOM 2063 C C . SER B 1 50 ? -14.336 13.133 17.859 1 95.88 50 SER B C 1
ATOM 2065 O O . SER B 1 50 ? -15.188 12.422 17.312 1 95.88 50 SER B O 1
ATOM 2067 N N . LYS B 1 51 ? -13.195 13.398 17.391 1 95.25 51 LYS B N 1
ATOM 2068 C CA . LYS B 1 51 ? -12.734 12.75 16.156 1 95.25 51 LYS B CA 1
ATOM 2069 C C . LYS B 1 51 ? -12.672 11.242 16.328 1 95.25 51 LYS B C 1
ATOM 2071 O O . LYS B 1 51 ? -12.984 10.492 15.398 1 95.25 51 LYS B O 1
ATOM 2076 N N . GLN B 1 52 ? -12.344 10.859 17.562 1 95.81 52 GLN B N 1
ATOM 2077 C CA . GLN B 1 52 ? -12.273 9.438 17.859 1 95.81 52 GLN B CA 1
ATOM 2078 C C . GLN B 1 52 ? -13.641 8.773 17.719 1 95.81 52 GLN B C 1
ATOM 2080 O O . GLN B 1 52 ? -13.75 7.66 17.203 1 95.81 52 GLN B O 1
ATOM 2085 N N . GLU B 1 53 ? -14.609 9.398 18.156 1 97.5 53 GLU B N 1
ATOM 2086 C CA . GLU B 1 53 ? -15.953 8.859 18.031 1 97.5 53 GLU B CA 1
ATOM 2087 C C . GLU B 1 53 ? -16.359 8.703 16.562 1 97.5 53 GLU B C 1
ATOM 2089 O O . GLU B 1 53 ? -17.031 7.742 16.188 1 97.5 53 GLU B O 1
ATOM 2094 N N . ILE B 1 54 ? -15.984 9.672 15.758 1 97.62 54 ILE B N 1
ATOM 2095 C CA . ILE B 1 54 ? -16.25 9.586 14.328 1 97.62 54 ILE B CA 1
ATOM 2096 C C . ILE B 1 54 ? -15.523 8.383 13.734 1 97.62 54 ILE B C 1
ATOM 2098 O O . ILE B 1 54 ? -16.125 7.59 13 1 97.62 54 ILE B O 1
ATOM 2102 N N . LEU B 1 55 ? -14.242 8.242 14.094 1 96.88 55 LEU B N 1
ATOM 2103 C CA . LEU B 1 55 ? -13.453 7.117 13.602 1 96.88 55 LEU B CA 1
ATOM 2104 C C . LEU B 1 55 ? -14.086 5.789 14.008 1 96.88 55 LEU B C 1
ATOM 2106 O O . LEU B 1 55 ? -14.219 4.883 13.188 1 96.88 55 LEU B O 1
ATOM 2110 N N . ASP B 1 56 ? -14.508 5.699 15.258 1 97 56 ASP B N 1
ATOM 2111 C CA . ASP B 1 56 ? -15.141 4.48 15.758 1 97 56 ASP B CA 1
ATOM 2112 C C . ASP B 1 56 ? -16.406 4.156 14.961 1 97 56 ASP B C 1
ATOM 2114 O O . ASP B 1 56 ? -16.656 2.996 14.641 1 97 56 ASP B O 1
ATOM 2118 N N . SER B 1 57 ? -17.125 5.172 14.68 1 97.5 57 SER B N 1
ATOM 2119 C CA . SER B 1 57 ? -18.344 4.992 13.914 1 97.5 57 SER B CA 1
ATOM 2120 C C . SER B 1 57 ? -18.047 4.543 12.484 1 97.5 57 SER B C 1
ATOM 2122 O O . SER B 1 57 ? -18.797 3.748 11.906 1 97.5 57 SER B O 1
ATOM 2124 N N . ILE B 1 58 ? -17 5.074 11.875 1 97.5 58 ILE B N 1
ATOM 2125 C CA . ILE B 1 58 ? -16.578 4.672 10.539 1 97.5 58 ILE B CA 1
ATOM 2126 C C . ILE B 1 58 ? -16.203 3.191 10.539 1 97.5 58 ILE B C 1
ATOM 2128 O O . ILE B 1 58 ? -16.625 2.436 9.672 1 97.5 58 ILE B O 1
ATOM 2132 N N . ILE B 1 59 ? -15.461 2.756 11.555 1 96.88 59 ILE B N 1
ATOM 2133 C CA . ILE B 1 59 ? -15.031 1.369 11.68 1 96.88 59 ILE B CA 1
ATOM 2134 C C . ILE B 1 59 ? -16.25 0.461 11.852 1 96.88 59 ILE B C 1
ATOM 2136 O O . ILE B 1 59 ? -16.328 -0.605 11.242 1 96.88 59 ILE B O 1
ATOM 2140 N N . GLU B 1 60 ? -17.156 0.911 12.641 1 96.38 60 GLU B N 1
ATOM 2141 C CA . GLU B 1 60 ? -18.375 0.144 12.859 1 96.38 60 GLU B CA 1
ATOM 2142 C C . GLU B 1 60 ? -19.156 -0.034 11.562 1 96.38 60 GLU B C 1
ATOM 2144 O O . GLU B 1 60 ? -19.641 -1.13 11.258 1 96.38 60 GLU B O 1
ATOM 2149 N N . LYS B 1 61 ? -19.281 1.018 10.852 1 95.75 61 LYS B N 1
ATOM 2150 C CA . LYS B 1 61 ? -19.984 0.95 9.578 1 95.75 61 LYS B CA 1
ATOM 2151 C C . LYS B 1 61 ? -19.281 0.006 8.609 1 95.75 61 LYS B C 1
ATOM 2153 O O . LYS B 1 61 ? -19.938 -0.771 7.902 1 95.75 61 LYS B O 1
ATOM 2158 N N . MET B 1 62 ? -17.984 0.076 8.555 1 95 62 MET B N 1
ATOM 2159 C CA . MET B 1 62 ? -17.219 -0.818 7.691 1 95 62 MET B CA 1
ATOM 2160 C C . MET B 1 62 ? -17.438 -2.275 8.086 1 95 62 MET B C 1
ATOM 2162 O O . MET B 1 62 ? -17.594 -3.141 7.223 1 95 62 MET B O 1
ATOM 2166 N N . ASN B 1 63 ? -17.422 -2.547 9.383 1 92.81 63 ASN B N 1
ATOM 2167 C CA . ASN B 1 63 ? -17.672 -3.896 9.875 1 92.81 63 ASN B CA 1
ATOM 2168 C C . ASN B 1 63 ? -19.062 -4.391 9.477 1 92.81 63 ASN B C 1
ATOM 2170 O O . ASN B 1 63 ? -19.219 -5.551 9.102 1 92.81 63 ASN B O 1
ATOM 2174 N N . GLU B 1 64 ? -19.953 -3.508 9.531 1 91.81 64 GLU B N 1
ATOM 2175 C CA . GLU B 1 64 ? -21.312 -3.852 9.133 1 91.81 64 GLU B CA 1
ATOM 2176 C C . GLU B 1 64 ? -21.375 -4.195 7.645 1 91.81 64 GLU B C 1
ATOM 2178 O O . GLU B 1 64 ? -22.031 -5.164 7.254 1 91.81 64 GLU B O 1
ATOM 2183 N N . LEU B 1 65 ? -20.734 -3.377 6.844 1 89.44 65 LEU B N 1
ATOM 2184 C CA . LEU B 1 65 ? -20.703 -3.623 5.406 1 89.44 65 LEU B CA 1
ATOM 2185 C C . LEU B 1 65 ? -20.047 -4.969 5.102 1 89.44 65 LEU B C 1
ATOM 2187 O O . LEU B 1 65 ? -20.5 -5.699 4.223 1 89.44 65 LEU B O 1
ATOM 2191 N N . ASP B 1 66 ? -19 -5.309 5.832 1 84.5 66 ASP B N 1
ATOM 2192 C CA . ASP B 1 66 ? -18.297 -6.57 5.645 1 84.5 66 ASP B CA 1
ATOM 2193 C C . ASP B 1 66 ? -19.188 -7.758 6.004 1 84.5 66 ASP B C 1
ATOM 2195 O O . ASP B 1 66 ? -19.234 -8.75 5.27 1 84.5 66 ASP B O 1
ATOM 2199 N N . ILE B 1 67 ? -19.859 -7.664 7.102 1 82.69 67 ILE B N 1
ATOM 2200 C CA . ILE B 1 67 ? -20.75 -8.719 7.574 1 82.69 67 ILE B CA 1
ATOM 2201 C C . ILE B 1 67 ? -21.875 -8.945 6.559 1 82.69 67 ILE B C 1
ATOM 2203 O O . ILE B 1 67 ? -22.203 -10.086 6.238 1 82.69 67 ILE B O 1
ATOM 2207 N N . GLU B 1 68 ? -22.375 -7.918 6.047 1 83.88 68 GLU B N 1
ATOM 2208 C CA . GLU B 1 68 ? -23.453 -8.008 5.066 1 83.88 68 GLU B CA 1
ATOM 2209 C C . GLU B 1 68 ? -22.984 -8.695 3.791 1 83.88 68 GLU B C 1
ATOM 2211 O O . GLU B 1 68 ? -23.703 -9.508 3.213 1 83.88 68 GLU B O 1
ATOM 2216 N N . ARG B 1 69 ? -21.797 -8.406 3.424 1 80.31 69 ARG B N 1
ATOM 2217 C CA . ARG B 1 69 ? -21.25 -8.992 2.203 1 80.31 69 ARG B CA 1
ATOM 2218 C C . ARG B 1 69 ? -20.938 -10.469 2.4 1 80.31 69 ARG B C 1
ATOM 2220 O O . ARG B 1 69 ? -21.219 -11.297 1.528 1 80.31 69 ARG B O 1
ATOM 2227 N N . VAL B 1 70 ? -20.375 -10.789 3.521 1 76.81 70 VAL B N 1
ATOM 2228 C CA . VAL B 1 70 ? -20.062 -12.172 3.842 1 76.81 70 VAL B CA 1
ATOM 2229 C C . VAL B 1 70 ? -21.344 -13 3.871 1 76.81 70 VAL B C 1
ATOM 2231 O O . VAL B 1 70 ? -21.375 -14.125 3.365 1 76.81 70 VAL B O 1
ATOM 2234 N N . LYS B 1 71 ? -22.375 -12.414 4.41 1 77.25 71 LYS B N 1
ATOM 2235 C CA . LYS B 1 71 ? -23.672 -13.086 4.473 1 77.25 71 LYS B CA 1
ATOM 2236 C C . LYS B 1 71 ? -24.266 -13.266 3.08 1 77.25 71 LYS B C 1
ATOM 2238 O O . LYS B 1 71 ? -24.781 -14.336 2.754 1 77.25 71 LYS B O 1
ATOM 2243 N N . GLN B 1 72 ? -24.156 -12.25 2.312 1 78.56 72 GLN B N 1
ATOM 2244 C CA . GLN B 1 72 ? -24.719 -12.258 0.973 1 78.56 72 GLN B CA 1
ATOM 2245 C C . GLN B 1 72 ? -24.062 -13.305 0.09 1 78.56 72 GLN B C 1
ATOM 2247 O O . GLN B 1 72 ? -24.719 -13.945 -0.733 1 78.56 72 GLN B O 1
ATOM 2252 N N . TYR B 1 73 ? -22.781 -13.578 0.33 1 74.12 73 TYR B N 1
ATOM 2253 C CA . TYR B 1 73 ? -22.062 -14.477 -0.561 1 74.12 73 TYR B CA 1
ATOM 2254 C C . TYR B 1 73 ? -21.719 -15.781 0.147 1 74.12 73 TYR B C 1
ATOM 2256 O O . TYR B 1 73 ? -20.969 -16.609 -0.385 1 74.12 73 TYR B O 1
ATOM 2264 N N . GLU B 1 74 ? -22.391 -16.016 1.297 1 63.69 74 GLU B N 1
ATOM 2265 C CA . GLU B 1 74 ? -22.25 -17.25 2.074 1 63.69 74 GLU B CA 1
ATOM 2266 C C . GLU B 1 74 ? -20.781 -17.578 2.316 1 63.69 74 GLU B C 1
ATOM 2268 O O . GLU B 1 74 ? -20.359 -18.719 2.104 1 63.69 74 GLU B O 1
ATOM 2273 N N . MET B 1 75 ? -19.969 -16.609 2.611 1 62.56 75 MET B N 1
ATOM 2274 C CA . MET B 1 75 ? -18.531 -16.797 2.799 1 62.56 75 MET B CA 1
ATOM 2275 C C . MET B 1 75 ? -18.156 -16.719 4.277 1 62.56 75 MET B C 1
ATOM 2277 O O . MET B 1 75 ? -17.016 -16.406 4.617 1 62.56 75 MET B O 1
ATOM 2281 N N . SER B 1 76 ? -19.156 -17.016 5.152 1 58.16 76 SER B N 1
ATOM 2282 C CA . SER B 1 76 ? -18.844 -17.031 6.578 1 58.16 76 SER B CA 1
ATOM 2283 C C . SER B 1 76 ? -17.875 -18.141 6.918 1 58.16 76 SER B C 1
ATOM 2285 O O . SER B 1 76 ? -17.75 -19.125 6.172 1 58.16 76 SER B O 1
ATOM 2287 N N . GLU B 1 77 ? -16.906 -17.875 7.965 1 56.09 77 GLU B N 1
ATOM 2288 C CA . GLU B 1 77 ? -15.922 -18.875 8.375 1 56.09 77 GLU B CA 1
ATOM 2289 C C . GLU B 1 77 ? -16.531 -20.281 8.383 1 56.09 77 GLU B C 1
ATOM 2291 O O . GLU B 1 77 ? -15.914 -21.219 7.895 1 56.09 77 GLU B O 1
ATOM 2296 N N . GLY B 1 78 ? -17.641 -20.469 9.031 1 53.31 78 GLY B N 1
ATOM 2297 C CA . GLY B 1 78 ? -18.312 -21.766 9.055 1 53.31 78 GLY B CA 1
ATOM 2298 C C . GLY B 1 78 ? -18.75 -22.234 7.68 1 53.31 78 GLY B C 1
ATOM 2299 O O . GLY B 1 78 ? -18.75 -23.438 7.406 1 53.31 78 GLY B O 1
ATOM 2300 N N . ASP B 1 79 ? -18.984 -21.328 6.883 1 55.06 79 ASP B N 1
ATOM 2301 C CA . ASP B 1 79 ? -19.453 -21.672 5.543 1 55.06 79 ASP B CA 1
ATOM 2302 C C . ASP B 1 79 ? -18.281 -22.047 4.629 1 55.06 79 ASP B C 1
ATOM 2304 O O . ASP B 1 79 ? -18.438 -22.875 3.73 1 55.06 79 ASP B O 1
ATOM 2308 N N . LEU B 1 80 ? -17.188 -21.547 4.953 1 56.28 80 LEU B N 1
ATOM 2309 C CA . LEU B 1 80 ? -16 -21.875 4.176 1 56.28 80 LEU B CA 1
ATOM 2310 C C . LEU B 1 80 ? -15.711 -23.375 4.219 1 56.28 80 LEU B C 1
ATOM 2312 O O . LEU B 1 80 ? -15.328 -23.969 3.209 1 56.28 80 LEU B O 1
ATOM 2316 N N . GLU B 1 81 ? -15.867 -23.859 5.473 1 57.03 81 GLU B N 1
ATOM 2317 C CA . GLU B 1 81 ? -15.766 -25.312 5.547 1 57.03 81 GLU B CA 1
ATOM 2318 C C . GLU B 1 81 ? -16.75 -25.984 4.586 1 57.03 81 GLU B C 1
ATOM 2320 O O . GLU B 1 81 ? -16.422 -27 3.955 1 57.03 81 GLU B O 1
ATOM 2325 N N . LYS B 1 82 ? -17.891 -25.438 4.617 1 59.16 82 LYS B N 1
ATOM 2326 C CA . LYS B 1 82 ? -18.922 -25.984 3.748 1 59.16 82 LYS B CA 1
ATOM 2327 C C . LYS B 1 82 ? -18.594 -25.766 2.277 1 59.16 82 LYS B C 1
ATOM 2329 O O . LYS B 1 82 ? -18.812 -26.641 1.439 1 59.16 82 LYS B O 1
ATOM 2334 N N . VAL B 1 83 ? -18.062 -24.641 2.012 1 58.72 83 VAL B N 1
ATOM 2335 C CA . VAL B 1 83 ? -17.688 -24.312 0.64 1 58.72 83 VAL B CA 1
ATOM 2336 C C . VAL B 1 83 ? -16.594 -25.266 0.158 1 58.72 83 VAL B C 1
ATOM 2338 O O . VAL B 1 83 ? -16.625 -25.734 -0.988 1 58.72 83 VAL B O 1
ATOM 2341 N N . THR B 1 84 ? -15.688 -25.547 1.059 1 58.56 84 THR B N 1
ATOM 2342 C CA . THR B 1 84 ? -14.609 -26.469 0.705 1 58.56 84 THR B CA 1
ATOM 2343 C C . THR B 1 84 ? -15.141 -27.891 0.571 1 58.56 84 THR B C 1
ATOM 2345 O O . THR B 1 84 ? -14.594 -28.703 -0.181 1 58.56 84 THR B O 1
ATOM 2348 N N . ALA B 1 85 ? -16.109 -28.125 1.403 1 57.53 85 ALA B N 1
ATOM 2349 C CA . ALA B 1 85 ? -16.703 -29.453 1.331 1 57.53 85 ALA B CA 1
ATOM 2350 C C . ALA B 1 85 ? -17.547 -29.609 0.071 1 57.53 85 ALA B C 1
ATOM 2352 O O . ALA B 1 85 ? -17.734 -30.719 -0.425 1 57.53 85 ALA B O 1
ATOM 2353 N N . GLU B 1 86 ? -17.984 -28.484 -0.396 1 55.47 86 GLU B N 1
ATOM 2354 C CA . GLU B 1 86 ? -18.719 -28.562 -1.656 1 55.47 86 GLU B CA 1
ATOM 2355 C C . GLU B 1 86 ? -17.781 -28.844 -2.824 1 55.47 86 GLU B C 1
ATOM 2357 O O . GLU B 1 86 ? -16.562 -28.703 -2.693 1 55.47 86 GLU B O 1
ATOM 2362 N N . TYR B 1 87 ? -18.281 -29.078 -4.059 1 56.28 87 TYR B N 1
ATOM 2363 C CA . TYR B 1 87 ? -17.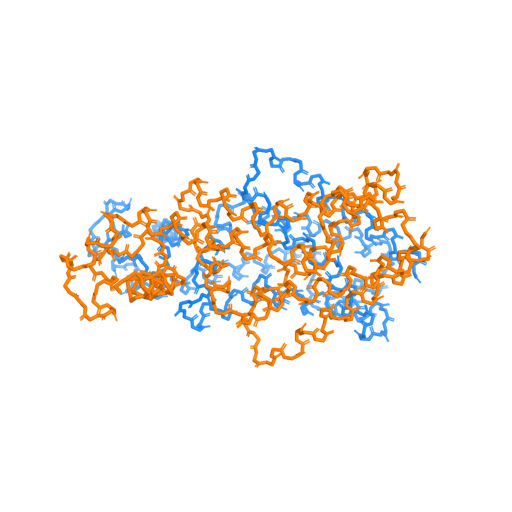484 -29.359 -5.238 1 56.28 87 TYR B CA 1
ATOM 2364 C C . TYR B 1 87 ? -16.516 -28.203 -5.523 1 56.28 87 TYR B C 1
ATOM 2366 O O . TYR B 1 87 ? -16.891 -27.031 -5.414 1 56.28 87 TYR B O 1
ATOM 2374 N N . LYS B 1 88 ? -15.289 -28.609 -5.684 1 63.72 88 LYS B N 1
ATOM 2375 C CA . LYS B 1 88 ? -14.156 -27.719 -5.922 1 63.72 88 LYS B CA 1
ATOM 2376 C C . LYS B 1 88 ? -14.523 -26.609 -6.91 1 63.72 88 LYS B C 1
ATOM 2378 O O . LYS B 1 88 ? -14.195 -25.453 -6.688 1 63.72 88 LYS B O 1
ATOM 2383 N N . GLU B 1 89 ? -15.391 -27 -7.906 1 66 89 GLU B N 1
ATOM 2384 C CA . GLU B 1 89 ? -15.734 -26.031 -8.945 1 66 89 GLU B CA 1
ATOM 2385 C C . GLU B 1 89 ? -16.672 -24.953 -8.406 1 66 89 GLU B C 1
ATOM 2387 O O . GLU B 1 89 ? -16.5 -23.781 -8.703 1 66 89 GLU B O 1
ATOM 2392 N N . THR B 1 90 ? -17.625 -25.375 -7.656 1 68.75 90 THR B N 1
ATOM 2393 C CA . THR B 1 90 ? -18.578 -24.422 -7.094 1 68.75 90 THR B CA 1
ATOM 2394 C C . THR B 1 90 ? -17.906 -23.516 -6.078 1 68.75 90 THR B C 1
ATOM 2396 O O . THR B 1 90 ? -18.188 -22.312 -6.031 1 68.75 90 THR B O 1
ATOM 2399 N N . ALA B 1 91 ? -17.016 -24.078 -5.5 1 73.44 91 ALA B N 1
ATOM 2400 C CA . ALA B 1 91 ? -16.266 -23.297 -4.516 1 73.44 91 ALA B CA 1
ATOM 2401 C C . ALA B 1 91 ? -15.414 -22.234 -5.191 1 73.44 91 ALA B C 1
ATOM 2403 O O . ALA B 1 91 ? -15.383 -21.078 -4.742 1 73.44 91 ALA B O 1
ATOM 2404 N N . PHE B 1 92 ? -14.922 -22.625 -6.367 1 76.06 92 PHE B N 1
ATOM 2405 C CA . PHE B 1 92 ? -14.039 -21.703 -7.07 1 76.06 92 PHE B CA 1
ATOM 2406 C C . PHE B 1 92 ? -14.836 -20.562 -7.695 1 76.06 92 PHE B C 1
ATOM 2408 O O . PHE B 1 92 ? -14.391 -19.406 -7.695 1 76.06 92 PHE B O 1
ATOM 2415 N N . ASP B 1 93 ? -16 -20.906 -8.172 1 80.5 93 ASP B N 1
ATOM 2416 C CA . ASP B 1 93 ? -16.859 -19.875 -8.742 1 80.5 93 ASP B CA 1
ATOM 2417 C C . ASP B 1 93 ? -17.297 -18.875 -7.676 1 80.5 93 ASP B C 1
ATOM 2419 O O . ASP B 1 93 ? -17.359 -17.672 -7.938 1 80.5 93 ASP B O 1
ATOM 2423 N N . LYS B 1 94 ? -17.547 -19.344 -6.547 1 80.5 94 LYS B N 1
ATOM 2424 C CA . LYS B 1 94 ? -17.938 -18.484 -5.438 1 80.5 94 LYS B CA 1
ATOM 2425 C C . LYS B 1 94 ? -16.781 -17.594 -5.008 1 80.5 94 LYS B C 1
ATOM 2427 O O . LYS B 1 94 ? -16.969 -16.391 -4.75 1 80.5 94 LYS B O 1
ATOM 2432 N N . ILE B 1 95 ? -15.641 -18.125 -5.016 1 82 95 ILE B N 1
ATOM 2433 C CA . ILE B 1 95 ? -14.453 -17.375 -4.641 1 82 95 ILE B CA 1
ATOM 2434 C C . ILE B 1 95 ? -14.203 -16.266 -5.664 1 82 95 ILE B C 1
ATOM 2436 O O . ILE B 1 95 ? -13.898 -15.125 -5.297 1 82 95 ILE B O 1
ATOM 2440 N N . LYS B 1 96 ? -14.375 -16.625 -6.895 1 85.81 96 LYS B N 1
ATOM 2441 C CA . LYS B 1 96 ? -14.18 -15.664 -7.969 1 85.81 96 LYS B CA 1
ATOM 2442 C C . LYS B 1 96 ? -15.156 -14.5 -7.848 1 85.81 96 LYS B C 1
ATOM 2444 O O . LYS B 1 96 ? -14.766 -13.336 -7.914 1 85.81 96 LYS B O 1
ATOM 2449 N N . GLN B 1 97 ? -16.375 -14.844 -7.668 1 86.75 97 GLN B N 1
ATOM 2450 C CA . GLN B 1 97 ? -17.406 -13.82 -7.574 1 86.75 97 GLN B CA 1
ATOM 2451 C C . GLN B 1 97 ? -17.188 -12.938 -6.344 1 86.75 97 GLN B C 1
ATOM 2453 O O . GLN B 1 97 ? -17.297 -11.711 -6.43 1 86.75 97 GLN B O 1
ATOM 2458 N N . PHE B 1 98 ? -16.891 -13.547 -5.316 1 84.69 98 PHE B N 1
ATOM 2459 C CA . PHE B 1 98 ? -16.672 -12.812 -4.074 1 84.69 98 PHE B CA 1
ATOM 2460 C C . PHE B 1 98 ? -15.477 -11.883 -4.195 1 84.69 98 PHE B C 1
ATOM 2462 O O . PHE B 1 98 ? -15.531 -10.734 -3.76 1 84.69 98 PHE B O 1
ATOM 2469 N N . THR B 1 99 ? -14.422 -12.406 -4.746 1 90.19 99 THR B N 1
ATOM 2470 C CA . THR B 1 99 ? -13.203 -11.625 -4.895 1 90.19 99 THR B CA 1
ATOM 2471 C C . THR B 1 99 ? -13.453 -10.391 -5.762 1 90.19 99 THR B C 1
ATOM 2473 O O . THR B 1 99 ? -12.992 -9.297 -5.434 1 90.19 99 THR B O 1
ATOM 2476 N N . LYS B 1 100 ? -14.18 -10.578 -6.816 1 93 100 LYS B N 1
ATOM 2477 C CA . LYS B 1 100 ? -14.477 -9.453 -7.695 1 93 100 LYS B CA 1
ATOM 2478 C C . LYS B 1 100 ? -15.328 -8.414 -6.977 1 93 100 LYS B C 1
ATOM 2480 O O . LYS B 1 100 ? -15.055 -7.215 -7.051 1 93 100 LYS B O 1
ATOM 2485 N N . VAL B 1 101 ? -16.328 -8.844 -6.305 1 90.94 101 VAL B N 1
ATOM 2486 C CA . VAL B 1 101 ? -17.219 -7.949 -5.574 1 90.94 101 VAL B CA 1
ATOM 2487 C C . VAL B 1 101 ? -16.438 -7.199 -4.504 1 90.94 101 VAL B C 1
ATOM 2489 O O . VAL B 1 101 ? -16.609 -5.988 -4.332 1 90.94 101 VAL B O 1
ATOM 2492 N N . GLN B 1 102 ? -15.586 -7.91 -3.824 1 91.69 102 GLN B N 1
ATOM 2493 C CA . GLN B 1 102 ? -14.766 -7.293 -2.791 1 91.69 102 GLN B CA 1
ATOM 2494 C C . GLN B 1 102 ? -13.82 -6.25 -3.391 1 91.69 102 GLN B C 1
ATOM 2496 O O . GLN B 1 102 ? -13.648 -5.168 -2.83 1 91.69 102 GLN B O 1
ATOM 2501 N N . PHE B 1 103 ? -13.242 -6.582 -4.496 1 96.12 103 PHE B N 1
ATOM 2502 C CA . PHE B 1 103 ? -12.336 -5.656 -5.172 1 96.12 103 PHE B CA 1
ATOM 2503 C C . PHE B 1 103 ? -13.062 -4.379 -5.562 1 96.12 103 PHE B C 1
ATOM 2505 O O . PHE B 1 103 ? -12.57 -3.275 -5.324 1 96.12 103 PHE B O 1
ATOM 2512 N N . LEU B 1 104 ? -14.266 -4.523 -6.098 1 95.25 104 LEU B N 1
ATOM 2513 C CA . LEU B 1 104 ? -15.055 -3.369 -6.523 1 95.25 104 LEU B CA 1
ATOM 2514 C C . LEU B 1 104 ? -15.531 -2.562 -5.324 1 95.25 104 LEU B C 1
ATOM 2516 O O . LEU B 1 104 ? -15.609 -1.333 -5.391 1 95.25 104 LEU B O 1
ATOM 2520 N N . HIS B 1 105 ? -15.773 -3.234 -4.258 1 93.44 105 HIS B N 1
ATOM 2521 C CA . HIS B 1 105 ? -16.156 -2.574 -3.014 1 93.44 105 HIS B CA 1
ATOM 2522 C C . HIS B 1 105 ? -15.047 -1.651 -2.518 1 93.44 105 HIS B C 1
ATOM 2524 O O . HIS B 1 105 ? -15.297 -0.486 -2.203 1 93.44 105 HIS B O 1
ATOM 2530 N N . TRP B 1 106 ? -13.82 -2.125 -2.574 1 95.44 106 TRP B N 1
ATOM 2531 C CA . TRP B 1 106 ? -12.68 -1.402 -2.025 1 95.44 106 TRP B CA 1
ATOM 2532 C C . TRP B 1 106 ? -12.211 -0.312 -2.984 1 95.44 106 TRP B C 1
ATOM 2534 O O . TRP B 1 106 ? -11.461 0.585 -2.596 1 95.44 106 TRP B O 1
ATOM 2544 N N . THR B 1 107 ? -12.688 -0.383 -4.281 1 96.88 107 THR B N 1
ATOM 2545 C CA . THR B 1 107 ? -12.109 0.532 -5.262 1 96.88 107 THR B CA 1
ATOM 2546 C C . THR B 1 107 ? -13.164 1.502 -5.781 1 96.88 107 THR B C 1
ATOM 2548 O O . THR B 1 107 ? -12.883 2.684 -5.992 1 96.88 107 THR B O 1
ATOM 2551 N N . GLU B 1 108 ? -14.391 1.066 -5.926 1 95.88 108 GLU B N 1
ATOM 2552 C CA . GLU B 1 108 ? -15.398 1.88 -6.605 1 95.88 108 GLU B CA 1
ATOM 2553 C C . GLU B 1 108 ? -16.391 2.484 -5.609 1 95.88 108 GLU B C 1
ATOM 2555 O O . GLU B 1 108 ? -16.953 3.555 -5.855 1 95.88 108 GLU B O 1
ATOM 2560 N N . GLU B 1 109 ? -16.641 1.805 -4.562 1 95.38 109 GLU B N 1
ATOM 2561 C CA . GLU B 1 109 ? -17.562 2.359 -3.568 1 95.38 109 GLU B CA 1
ATOM 2562 C C . GLU B 1 109 ? -16.875 3.428 -2.723 1 95.38 109 GLU B C 1
ATOM 2564 O O . GLU B 1 109 ? -15.852 3.162 -2.09 1 95.38 109 GLU B O 1
ATOM 2569 N N . GLU B 1 110 ? -17.438 4.531 -2.668 1 96 110 GLU B N 1
ATOM 2570 C CA . GLU B 1 110 ? -16.781 5.715 -2.121 1 96 110 GLU B CA 1
ATOM 2571 C C . GLU B 1 110 ? -16.391 5.5 -0.664 1 96 110 GLU B C 1
ATOM 2573 O O . GLU B 1 110 ? -15.25 5.766 -0.282 1 96 110 GLU B O 1
ATOM 2578 N N . PHE B 1 111 ? -17.328 5.039 0.141 1 96.62 111 PHE B N 1
ATOM 2579 C CA . PHE B 1 111 ? -17.062 4.895 1.567 1 96.62 111 PHE B CA 1
ATOM 2580 C C . PHE B 1 111 ? -15.891 3.947 1.809 1 96.62 111 PHE B C 1
ATOM 2582 O O . PHE B 1 111 ? -14.945 4.297 2.51 1 96.62 111 PHE B O 1
ATOM 2589 N N . SER B 1 112 ? -15.898 2.791 1.147 1 96.75 112 SER B N 1
ATOM 2590 C CA . SER B 1 112 ? -14.867 1.78 1.339 1 96.75 112 SER B CA 1
ATOM 2591 C C . SER B 1 112 ? -13.531 2.232 0.746 1 96.75 112 SER B C 1
ATOM 2593 O O . SER B 1 112 ? -12.477 1.998 1.333 1 96.75 112 SER B O 1
ATOM 2595 N N . SER B 1 113 ? -13.625 2.852 -0.367 1 97.44 113 SER B N 1
ATOM 2596 C CA . SER B 1 113 ? -12.406 3.342 -1.001 1 97.44 113 SER B CA 1
ATOM 2597 C C . SER B 1 113 ? -11.734 4.414 -0.149 1 97.44 113 SER B C 1
ATOM 2599 O O . SER B 1 113 ? -10.516 4.398 0.029 1 97.44 113 SER B O 1
ATOM 2601 N N . CYS B 1 114 ? -12.531 5.297 0.441 1 97.56 114 CYS B N 1
ATOM 2602 C CA . CYS B 1 114 ? -11.992 6.328 1.323 1 97.56 114 CYS B CA 1
ATOM 2603 C C . CYS B 1 114 ? -11.422 5.711 2.594 1 97.56 114 CYS B C 1
ATOM 2605 O O . CYS B 1 114 ? -10.391 6.16 3.098 1 97.56 114 CYS B O 1
ATOM 2607 N N . PHE B 1 115 ? -12.086 4.727 3.006 1 97.94 115 PHE B N 1
ATOM 2608 C CA . PHE B 1 115 ? -11.594 4.035 4.191 1 97.94 115 PHE B CA 1
ATOM 2609 C C . PHE B 1 115 ? -10.234 3.396 3.928 1 97.94 115 PHE B C 1
ATOM 2611 O O . PHE B 1 115 ? -9.305 3.557 4.719 1 97.94 115 PHE B O 1
ATOM 2618 N N . ARG B 1 116 ? -10.109 2.719 2.814 1 97.31 116 ARG B N 1
ATOM 2619 C CA . ARG B 1 116 ? -8.852 2.104 2.414 1 97.31 116 ARG B CA 1
ATOM 2620 C C . ARG B 1 116 ? -7.742 3.146 2.305 1 97.31 116 ARG B C 1
ATOM 2622 O O . ARG B 1 116 ? -6.633 2.936 2.801 1 97.31 116 ARG B O 1
ATOM 2629 N N . LYS B 1 117 ? -8.031 4.242 1.727 1 96.62 117 LYS B N 1
ATOM 2630 C CA . LYS B 1 117 ? -7.051 5.309 1.545 1 96.62 117 LYS B CA 1
ATOM 2631 C C . LYS B 1 117 ? -6.637 5.906 2.885 1 96.62 117 LYS B C 1
ATOM 2633 O O . LYS B 1 117 ? -5.457 6.172 3.115 1 96.62 117 LYS B O 1
ATOM 2638 N N . MET B 1 118 ? -7.605 6.09 3.748 1 96.44 118 MET B N 1
ATOM 2639 C CA . MET B 1 118 ? -7.293 6.613 5.074 1 96.44 118 MET B CA 1
ATOM 2640 C C . MET B 1 118 ? -6.344 5.68 5.82 1 96.44 118 MET B C 1
ATOM 2642 O O . MET B 1 118 ? -5.359 6.133 6.406 1 96.44 118 MET B O 1
ATOM 2646 N N . LEU B 1 119 ? -6.668 4.414 5.746 1 96.25 119 LEU B N 1
ATOM 2647 C CA . LEU B 1 119 ? -5.824 3.443 6.434 1 96.25 119 LEU B CA 1
ATOM 2648 C C . LEU B 1 119 ? -4.41 3.447 5.863 1 96.25 119 LEU B C 1
ATOM 2650 O O . LEU B 1 119 ? -3.434 3.371 6.609 1 96.25 119 LEU B O 1
ATOM 2654 N N . THR B 1 120 ? -4.324 3.561 4.562 1 95.81 120 THR B N 1
ATOM 2655 C CA . THR B 1 120 ? -3.029 3.592 3.893 1 95.81 120 THR B CA 1
ATOM 2656 C C . THR B 1 120 ? -2.213 4.797 4.348 1 95.81 120 THR B C 1
ATOM 2658 O O . THR B 1 120 ? -1.029 4.668 4.668 1 95.81 120 THR B O 1
ATOM 2661 N N . LEU B 1 121 ? -2.842 5.883 4.5 1 92.88 121 LEU B N 1
ATOM 2662 C CA . LEU B 1 121 ? -2.18 7.125 4.891 1 92.88 121 LEU B CA 1
ATOM 2663 C C . LEU B 1 121 ? -1.724 7.062 6.344 1 92.88 121 LEU B C 1
ATOM 2665 O O . LEU B 1 121 ? -0.699 7.648 6.703 1 92.88 121 LEU B O 1
ATOM 2669 N N . GLU B 1 122 ? -2.438 6.352 7.145 1 92.69 122 GLU B N 1
ATOM 2670 C CA . GLU B 1 122 ? -2.227 6.473 8.586 1 92.69 122 GLU B CA 1
ATOM 2671 C C . GLU B 1 122 ? -1.421 5.293 9.125 1 92.69 122 GLU B C 1
ATOM 2673 O O . GLU B 1 122 ? -1.054 5.27 10.297 1 92.69 122 GLU B O 1
ATOM 2678 N N . GLN B 1 123 ? -1.104 4.398 8.258 1 93.12 123 GLN B N 1
ATOM 2679 C CA . GLN B 1 123 ? -0.54 3.129 8.711 1 93.12 123 GLN B CA 1
ATOM 2680 C C . GLN B 1 123 ? 0.805 3.342 9.398 1 93.12 123 GLN B C 1
ATOM 2682 O O . GLN B 1 123 ? 1.234 2.512 10.203 1 93.12 123 GLN B O 1
ATOM 2687 N N . TYR B 1 124 ? 1.48 4.527 9.188 1 90.81 124 TYR B N 1
ATOM 2688 C CA . TYR B 1 124 ? 2.818 4.719 9.734 1 90.81 124 TYR B CA 1
ATOM 2689 C C . TYR B 1 124 ? 2.795 5.703 10.898 1 90.81 124 TYR B C 1
ATOM 2691 O O . TYR B 1 124 ? 3.834 5.992 11.5 1 90.81 124 TYR B O 1
ATOM 2699 N N . ARG B 1 125 ? 1.702 6.211 11.273 1 85.56 125 ARG B N 1
ATOM 2700 C CA . ARG B 1 125 ? 1.647 7.324 12.219 1 85.56 125 ARG B CA 1
ATOM 2701 C C . ARG B 1 125 ? 1.26 6.844 13.609 1 85.56 125 ARG B C 1
ATOM 2703 O O . ARG B 1 125 ? 1.777 7.34 14.609 1 85.56 125 ARG B O 1
ATOM 2710 N N . GLU B 1 126 ? 0.268 5.922 13.656 1 86.31 126 GLU B N 1
ATOM 2711 C CA . GLU B 1 126 ? -0.237 5.414 14.93 1 86.31 126 GLU B CA 1
ATOM 2712 C C . GLU B 1 126 ? -0.347 3.893 14.914 1 86.31 126 GLU B C 1
ATOM 2714 O O . GLU B 1 126 ? -0.81 3.311 13.93 1 86.31 126 GLU B O 1
ATOM 2719 N N . PRO B 1 127 ? 0.007 3.32 15.992 1 90.69 127 PRO B N 1
ATOM 2720 C CA . PRO B 1 127 ? -0.049 1.858 16.062 1 90.69 127 PRO B CA 1
ATOM 2721 C C . PRO B 1 127 ? -1.455 1.31 15.828 1 90.69 127 PRO B C 1
ATOM 2723 O O . PRO B 1 127 ? -1.617 0.265 15.195 1 90.69 127 PRO B O 1
ATOM 2726 N N . GLN B 1 128 ? -2.428 2.025 16.344 1 91.12 128 GLN B N 1
ATOM 2727 C CA . GLN B 1 128 ? -3.799 1.568 16.156 1 91.12 128 GLN B CA 1
ATOM 2728 C C . GLN B 1 128 ? -4.168 1.548 14.672 1 91.12 128 GLN B C 1
ATOM 2730 O O . GLN B 1 128 ? -4.805 0.604 14.203 1 91.12 128 GLN B O 1
ATOM 2735 N N . MET B 1 129 ? -3.783 2.539 13.969 1 92.94 129 MET B N 1
ATOM 2736 C CA . MET B 1 129 ? -4.074 2.627 12.547 1 92.94 129 MET B CA 1
ATOM 2737 C C . MET B 1 129 ? -3.273 1.592 11.758 1 92.94 129 MET B C 1
ATOM 2739 O O . MET B 1 129 ? -3.768 1.032 10.781 1 92.94 129 MET B O 1
ATOM 2743 N N . ALA B 1 130 ? -2.059 1.369 12.234 1 94.62 130 ALA B N 1
ATOM 2744 C CA . ALA B 1 130 ? -1.241 0.322 11.625 1 94.62 130 ALA B CA 1
ATOM 2745 C C . ALA B 1 130 ? -1.922 -1.039 11.734 1 94.62 130 ALA B C 1
ATOM 2747 O O . ALA B 1 130 ? -1.958 -1.804 10.773 1 94.62 130 ALA B O 1
ATOM 2748 N N . GLN B 1 131 ? -2.473 -1.271 12.891 1 95.19 131 GLN B N 1
ATOM 2749 C CA . GLN B 1 131 ? -3.156 -2.537 13.125 1 95.19 131 GLN B CA 1
ATOM 2750 C C . GLN B 1 131 ? -4.414 -2.652 12.266 1 95.19 131 GLN B C 1
ATOM 2752 O O . GLN B 1 131 ? -4.699 -3.715 11.711 1 95.19 131 GLN B O 1
ATOM 2757 N N . LEU B 1 132 ? -5.125 -1.608 12.164 1 94.88 132 LEU B N 1
ATOM 2758 C CA . LEU B 1 132 ? -6.32 -1.607 11.328 1 94.88 132 LEU B CA 1
ATOM 2759 C C . LEU B 1 132 ? -5.961 -1.851 9.867 1 94.88 132 LEU B C 1
ATOM 2761 O O . LEU B 1 132 ? -6.621 -2.635 9.18 1 94.88 132 LEU B O 1
ATOM 2765 N N . TYR B 1 133 ? -4.957 -1.227 9.422 1 97.38 133 TYR B N 1
ATOM 2766 C CA . TYR B 1 133 ? -4.48 -1.413 8.055 1 97.38 133 TYR B CA 1
ATOM 2767 C C . TYR B 1 133 ? -4.133 -2.873 7.793 1 97.38 133 TYR B C 1
ATOM 2769 O O . TYR B 1 133 ? -4.578 -3.457 6.801 1 97.38 133 TYR B O 1
ATOM 2777 N N . GLN B 1 134 ? -3.391 -3.447 8.703 1 97.5 134 GLN B N 1
ATOM 2778 C CA . GLN B 1 134 ? -2.988 -4.844 8.562 1 97.5 134 GLN B CA 1
ATOM 2779 C C . GLN B 1 134 ? -4.203 -5.77 8.578 1 97.5 134 GLN B C 1
ATOM 2781 O O . GLN B 1 134 ? -4.309 -6.676 7.746 1 97.5 134 GLN B O 1
ATOM 2786 N N . ASN B 1 135 ? -5.082 -5.484 9.414 1 95.19 135 ASN B N 1
ATOM 2787 C CA . ASN B 1 135 ? -6.242 -6.355 9.586 1 95.19 135 ASN B CA 1
ATOM 2788 C C . ASN B 1 135 ? -7.16 -6.305 8.367 1 95.19 135 ASN B C 1
ATOM 2790 O O . ASN B 1 135 ? -7.668 -7.336 7.926 1 95.19 135 ASN B O 1
ATOM 2794 N N . TYR B 1 136 ? -7.27 -5.16 7.797 1 94.56 136 TYR B N 1
ATOM 2795 C CA . TYR B 1 136 ? -8.258 -5.008 6.738 1 94.56 136 TYR B CA 1
ATOM 2796 C C . TYR B 1 136 ? -7.637 -5.254 5.367 1 94.56 136 TYR B C 1
ATOM 2798 O O . TYR B 1 136 ? -8.32 -5.691 4.438 1 94.56 136 TYR B O 1
ATOM 2806 N N . LEU B 1 137 ? -6.277 -4.988 5.25 1 96.5 137 LEU B N 1
ATOM 2807 C CA . LEU B 1 137 ? -5.805 -4.859 3.877 1 96.5 137 LEU B CA 1
ATOM 2808 C C . LEU B 1 137 ? -4.602 -5.762 3.629 1 96.5 137 LEU B C 1
ATOM 2810 O O . LEU B 1 137 ? -4.336 -6.148 2.488 1 96.5 137 LEU B O 1
ATOM 2814 N N . ALA B 1 138 ? -3.902 -6.109 4.688 1 97 138 ALA B N 1
ATOM 2815 C CA . ALA B 1 138 ? -2.637 -6.789 4.422 1 97 138 ALA B CA 1
ATOM 2816 C C . ALA B 1 138 ? -2.607 -8.164 5.082 1 97 138 ALA B C 1
ATOM 2818 O O . ALA B 1 138 ? -2.996 -9.164 4.469 1 97 138 ALA B O 1
ATOM 2819 N N . SER B 1 139 ? -2.301 -8.258 6.367 1 96.44 139 SER B N 1
ATOM 2820 C CA . SER B 1 139 ? -2.115 -9.555 7.02 1 96.44 139 SER B CA 1
ATOM 2821 C C . SER B 1 139 ? -3.453 -10.242 7.273 1 96.44 139 SER B C 1
ATOM 2823 O O . SER B 1 139 ? -3.541 -11.469 7.234 1 96.44 139 SER B O 1
ATOM 2825 N N . GLY B 1 140 ? -4.469 -9.484 7.586 1 93.81 140 GLY B N 1
ATOM 2826 C CA . GLY B 1 140 ? -5.777 -10.055 7.859 1 93.81 140 GLY B CA 1
ATOM 2827 C C . GLY B 1 140 ? -6.32 -10.883 6.711 1 93.81 140 GLY B C 1
ATOM 2828 O O . GLY B 1 140 ? -6.551 -12.086 6.859 1 93.81 140 GLY B O 1
ATOM 2829 N N . PRO B 1 141 ? -6.488 -10.258 5.566 1 93.12 141 PRO B N 1
ATOM 2830 C CA . PRO B 1 141 ? -6.965 -11.008 4.406 1 93.12 141 PRO B CA 1
ATOM 2831 C C . PRO B 1 141 ? -6.055 -12.18 4.047 1 93.12 141 PRO B C 1
ATOM 2833 O O . PRO B 1 141 ? -6.535 -13.25 3.66 1 93.12 141 PRO B O 1
ATOM 2836 N N . LEU B 1 142 ? -4.734 -12.008 4.129 1 94.25 142 LEU B N 1
ATOM 2837 C CA . LEU B 1 142 ? -3.805 -13.102 3.84 1 94.25 142 LEU B CA 1
ATOM 2838 C C . LEU B 1 142 ? -4.043 -14.281 4.773 1 94.25 142 LEU B C 1
ATOM 2840 O O . LEU B 1 142 ? -4.113 -15.43 4.328 1 94.25 142 LEU B O 1
ATOM 2844 N N . THR B 1 143 ? -4.176 -14 6.047 1 92.75 143 THR B N 1
ATOM 2845 C CA . THR B 1 143 ? -4.422 -15.031 7.047 1 92.75 143 THR B CA 1
ATOM 2846 C C . THR B 1 143 ? -5.758 -15.727 6.789 1 92.75 143 THR B C 1
ATOM 2848 O O . THR B 1 143 ? -5.859 -16.953 6.922 1 92.75 143 THR B O 1
ATOM 2851 N N . TYR B 1 144 ? -6.703 -14.977 6.434 1 88.06 144 TYR B N 1
ATOM 2852 C CA . TYR B 1 144 ? -8.008 -15.539 6.113 1 88.06 144 TYR B CA 1
ATOM 2853 C C . TYR B 1 144 ? -7.914 -16.516 4.945 1 88.06 144 TYR B C 1
ATOM 2855 O O . TYR B 1 144 ? -8.438 -17.625 5.016 1 88.06 144 TYR B O 1
ATOM 2863 N N . MET B 1 145 ? -7.273 -16.125 3.887 1 88.56 145 MET B N 1
ATOM 2864 C CA . MET B 1 145 ? -7.113 -16.984 2.717 1 88.56 145 MET B CA 1
ATOM 2865 C C . MET B 1 145 ? -6.285 -18.219 3.055 1 88.56 145 MET B C 1
ATOM 2867 O O . MET B 1 145 ? -6.543 -19.312 2.539 1 88.56 145 MET B O 1
ATOM 2871 N N . GLU B 1 146 ? -5.277 -18.016 3.873 1 90.56 146 GLU B N 1
ATOM 2872 C CA . GLU B 1 146 ? -4.473 -19.156 4.309 1 90.56 146 GLU B CA 1
ATOM 2873 C C . GLU B 1 146 ? -5.336 -20.203 5.004 1 90.56 146 GLU B C 1
ATOM 2875 O O . GLU B 1 146 ? -5.184 -21.406 4.758 1 90.56 146 GLU B O 1
ATOM 2880 N N . AL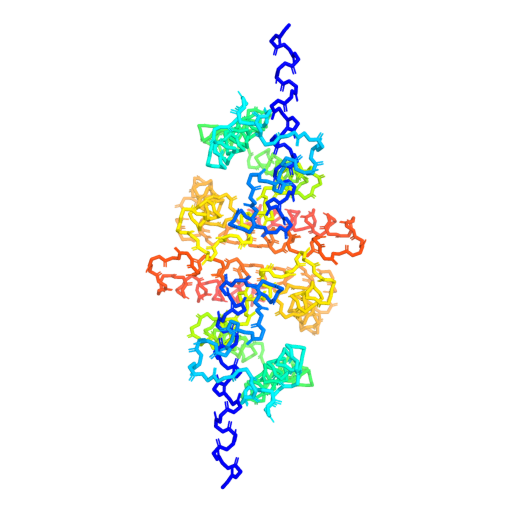A B 1 147 ? -6.16 -19.734 5.871 1 86.69 147 ALA B N 1
ATOM 2881 C CA . ALA B 1 147 ? -7.055 -20.641 6.582 1 86.69 147 ALA B CA 1
ATOM 2882 C C . ALA B 1 147 ? -7.988 -21.359 5.609 1 86.69 147 ALA B C 1
ATOM 2884 O O . ALA B 1 147 ? -8.203 -22.578 5.727 1 86.69 147 ALA B O 1
ATOM 2885 N N . LEU B 1 148 ? -8.508 -20.641 4.652 1 82.31 148 LEU B N 1
ATOM 2886 C CA . LEU B 1 148 ? -9.398 -21.203 3.648 1 82.31 148 LEU B CA 1
ATOM 2887 C C . LEU B 1 148 ? -8.688 -22.281 2.84 1 82.31 148 LEU B C 1
ATOM 2889 O O . LEU B 1 148 ? -9.219 -23.391 2.672 1 82.31 148 LEU B O 1
ATOM 2893 N N . PHE B 1 149 ? -7.48 -22.047 2.418 1 84.75 149 PHE B N 1
ATOM 2894 C CA . PHE B 1 149 ? -6.766 -22.969 1.541 1 84.75 149 PHE B CA 1
ATOM 2895 C C . PHE B 1 149 ? -6.18 -24.125 2.334 1 84.75 149 PHE B C 1
ATOM 2897 O O . PHE B 1 149 ? -5.918 -25.203 1.776 1 84.75 149 PHE B O 1
ATOM 2904 N N . SER B 1 150 ? -5.891 -23.891 3.637 1 85.94 150 SER B N 1
ATOM 2905 C CA . SER B 1 150 ? -5.441 -24.984 4.488 1 85.94 150 SER B CA 1
ATOM 2906 C C . SER B 1 150 ? -6.488 -26.094 4.57 1 85.94 150 SER B C 1
ATOM 2908 O O . SER B 1 150 ? -6.152 -27.281 4.559 1 85.94 150 SER B O 1
ATOM 2910 N N . GLY B 1 151 ? -7.699 -25.75 4.66 1 76.75 151 GLY B N 1
ATOM 2911 C CA . GLY B 1 151 ? -8.781 -26.719 4.672 1 76.75 151 GLY B CA 1
ATOM 2912 C C . GLY B 1 151 ? -8.93 -27.453 3.357 1 76.75 151 GLY B C 1
ATOM 2913 O O . GLY B 1 151 ? -9.328 -28.625 3.338 1 76.75 151 GLY B O 1
ATOM 2914 N N . MET B 1 152 ? -8.555 -26.859 2.252 1 75.81 152 MET B N 1
ATOM 2915 C CA . MET B 1 152 ? -8.719 -27.438 0.922 1 75.81 152 MET B CA 1
ATOM 2916 C C . MET B 1 152 ? -7.523 -28.312 0.557 1 75.81 152 MET B C 1
ATOM 2918 O O . MET B 1 152 ? -7.684 -29.359 -0.07 1 75.81 152 MET B O 1
ATOM 2922 N N . LEU B 1 153 ? -6.328 -27.906 0.963 1 80.75 153 LEU B N 1
ATOM 2923 C CA . LEU B 1 153 ? -5.109 -28.547 0.476 1 80.75 153 LEU B CA 1
ATOM 2924 C C . LEU B 1 153 ? -4.535 -29.484 1.522 1 80.75 153 LEU B C 1
ATOM 2926 O O . LEU B 1 153 ? -3.756 -30.391 1.193 1 80.75 153 LEU B O 1
ATOM 2930 N N . GLY B 1 154 ? -4.832 -29.375 2.814 1 80.56 154 GLY B N 1
ATOM 2931 C CA . GLY B 1 154 ? -4.367 -30.234 3.891 1 80.56 154 GLY B CA 1
ATOM 2932 C C . GLY B 1 154 ? -2.902 -30.031 4.227 1 80.56 154 GLY B C 1
ATOM 2933 O O . GLY B 1 154 ? -2.289 -30.859 4.895 1 80.56 154 GLY B O 1
ATOM 2934 N N . ASP B 1 155 ? -2.217 -29 3.662 1 88.62 155 ASP B N 1
ATOM 2935 C CA . ASP B 1 155 ? -0.82 -28.641 3.895 1 88.62 155 ASP B CA 1
ATOM 2936 C C . ASP B 1 155 ? -0.669 -27.156 4.168 1 88.62 155 ASP B C 1
ATOM 2938 O O . ASP B 1 155 ? -0.965 -26.328 3.303 1 88.62 155 ASP B O 1
ATOM 2942 N N . GLU B 1 156 ? -0.18 -26.859 5.328 1 88.44 156 GLU B N 1
ATOM 2943 C CA . GLU B 1 156 ? -0.12 -25.469 5.789 1 88.44 156 GLU B CA 1
ATOM 2944 C C . GLU B 1 156 ? 0.836 -24.641 4.93 1 88.44 156 GLU B C 1
ATOM 2946 O O . GLU B 1 156 ? 0.559 -23.484 4.625 1 88.44 156 GLU B O 1
ATOM 2951 N N . ARG B 1 157 ? 1.94 -25.219 4.629 1 88.75 157 ARG B N 1
ATOM 2952 C CA . ARG B 1 157 ? 2.922 -24.5 3.818 1 88.75 157 ARG B CA 1
ATOM 2953 C C . ARG B 1 157 ? 2.377 -24.219 2.422 1 88.75 157 ARG B C 1
ATOM 2955 O O . ARG B 1 157 ? 2.533 -23.109 1.901 1 88.75 157 ARG B O 1
ATOM 2962 N N . LYS B 1 158 ? 1.78 -25.266 1.865 1 90 158 LYS B N 1
ATOM 2963 C CA . LYS B 1 158 ? 1.172 -25.078 0.55 1 90 158 LYS B CA 1
ATOM 2964 C C . LYS B 1 158 ? 0.027 -24.078 0.605 1 90 158 LYS B C 1
ATOM 2966 O O . LYS B 1 158 ? -0.148 -23.281 -0.318 1 90 158 LYS B O 1
ATOM 2971 N N . ALA B 1 159 ? -0.701 -24.125 1.716 1 91.06 159 ALA B N 1
ATOM 2972 C CA . ALA B 1 159 ? -1.816 -23.188 1.887 1 91.06 159 ALA B CA 1
ATOM 2973 C C . ALA B 1 159 ? -1.322 -21.75 1.977 1 91.06 159 ALA B C 1
ATOM 2975 O O . ALA B 1 159 ? -1.917 -20.844 1.387 1 91.06 159 ALA B O 1
ATOM 2976 N N . ARG B 1 160 ? -0.261 -21.531 2.662 1 93.75 160 ARG B N 1
ATOM 2977 C CA . ARG B 1 160 ? 0.319 -20.203 2.83 1 93.75 160 ARG B CA 1
ATOM 2978 C C . ARG B 1 160 ? 0.798 -19.641 1.494 1 93.75 160 ARG B C 1
ATOM 2980 O O . ARG B 1 160 ? 0.516 -18.484 1.162 1 93.75 160 ARG B O 1
ATOM 2987 N N . GLN B 1 161 ? 1.46 -20.453 0.784 1 92.81 161 GLN B N 1
ATOM 2988 C CA . GLN B 1 161 ? 1.943 -20.031 -0.525 1 92.81 161 GLN B CA 1
ATOM 2989 C C . GLN B 1 161 ? 0.783 -19.734 -1.473 1 92.81 161 GLN B C 1
ATOM 2991 O O . GLN B 1 161 ? 0.812 -18.766 -2.219 1 92.81 161 GLN B O 1
ATOM 2996 N N . THR B 1 162 ? -0.161 -20.625 -1.444 1 91.12 162 THR B N 1
ATOM 2997 C CA . THR B 1 162 ? -1.333 -20.453 -2.295 1 91.12 162 THR B CA 1
ATOM 2998 C C . THR B 1 162 ? -2.061 -19.156 -1.945 1 91.12 162 THR B C 1
ATOM 3000 O O . THR B 1 162 ? -2.504 -18.422 -2.836 1 91.12 162 THR B O 1
ATOM 3003 N N . ALA B 1 163 ? -2.137 -18.859 -0.655 1 93.62 163 ALA B N 1
ATOM 3004 C CA . ALA B 1 163 ? -2.766 -17.609 -0.209 1 93.62 163 ALA B CA 1
ATOM 3005 C C . ALA B 1 163 ? -2 -16.391 -0.722 1 93.62 163 ALA B C 1
ATOM 3007 O O . ALA B 1 163 ? -2.605 -15.43 -1.188 1 93.62 163 ALA B O 1
ATOM 3008 N N . LEU B 1 164 ? -0.72 -16.469 -0.632 1 95.56 164 LEU B N 1
ATOM 3009 C CA . LEU B 1 164 ? 0.134 -15.383 -1.105 1 95.56 164 LEU B CA 1
ATOM 3010 C C . LEU B 1 164 ? -0.006 -15.203 -2.613 1 95.56 164 LEU B C 1
ATOM 3012 O O . LEU B 1 164 ? -0.088 -14.07 -3.1 1 95.56 164 LEU B O 1
ATOM 3016 N N . ASP B 1 165 ? -0.109 -16.297 -3.332 1 94 165 ASP B N 1
ATOM 3017 C CA . ASP B 1 165 ? -0.267 -16.266 -4.781 1 94 165 ASP B CA 1
ATOM 3018 C C . ASP B 1 165 ? -1.619 -15.68 -5.176 1 94 165 ASP B C 1
ATOM 3020 O O . ASP B 1 165 ? -1.744 -15.047 -6.227 1 94 165 ASP B O 1
ATOM 3024 N N . PHE B 1 166 ? -2.535 -15.969 -4.348 1 94.06 166 PHE B N 1
ATOM 3025 C CA . PHE B 1 166 ? -3.889 -15.516 -4.645 1 94.06 166 PHE B CA 1
ATOM 3026 C C . PHE B 1 166 ? -4.055 -14.039 -4.281 1 94.06 166 PHE B C 1
ATOM 3028 O O . PHE B 1 166 ? -4.461 -13.234 -5.117 1 94.06 166 PHE B O 1
ATOM 3035 N N . TYR B 1 167 ? -3.717 -13.617 -3.113 1 96.19 167 TYR B N 1
ATOM 3036 C CA . TYR B 1 167 ? -4.051 -12.305 -2.578 1 96.19 167 TYR B CA 1
ATOM 3037 C C . TYR B 1 167 ? -2.998 -11.273 -2.969 1 96.19 167 TYR B C 1
ATOM 3039 O O . TYR B 1 167 ? -3.312 -10.094 -3.154 1 96.19 167 TYR B O 1
ATOM 3047 N N . GLY B 1 168 ? -1.726 -11.664 -3.105 1 97.69 168 GLY B N 1
ATOM 3048 C CA . GLY B 1 168 ? -0.659 -10.734 -3.459 1 97.69 168 GLY B CA 1
ATOM 3049 C C . GLY B 1 168 ? -0.979 -9.898 -4.68 1 97.69 168 GLY B C 1
ATOM 3050 O O . GLY B 1 168 ? -0.977 -8.664 -4.613 1 97.69 168 GLY B O 1
ATOM 3051 N N . PRO B 1 169 ? -1.311 -10.562 -5.762 1 97.81 169 PRO B N 1
ATOM 3052 C CA . PRO B 1 169 ? -1.666 -9.82 -6.977 1 97.81 169 PRO B CA 1
ATOM 3053 C C . PRO B 1 169 ? -2.879 -8.914 -6.781 1 97.81 169 PRO B C 1
ATOM 3055 O O . PRO B 1 169 ? -2.916 -7.801 -7.316 1 97.81 169 PRO B O 1
ATOM 3058 N N . ILE B 1 170 ? -3.852 -9.367 -6.023 1 97.5 170 ILE B N 1
ATOM 3059 C CA . ILE B 1 170 ? -5.047 -8.562 -5.777 1 97.5 170 ILE B CA 1
ATOM 3060 C C . ILE B 1 170 ? -4.672 -7.301 -5.008 1 97.5 170 ILE B C 1
ATOM 3062 O O . ILE B 1 170 ? -5.121 -6.203 -5.348 1 97.5 170 ILE B O 1
ATOM 3066 N N . PHE B 1 171 ? -3.857 -7.484 -4.027 1 98.12 171 PHE B N 1
ATOM 3067 C CA . PHE B 1 171 ? -3.375 -6.363 -3.23 1 98.12 171 PHE B CA 1
ATOM 3068 C C . PHE B 1 171 ? -2.672 -5.336 -4.113 1 98.12 171 PHE B C 1
ATOM 3070 O O . PHE B 1 171 ? -2.918 -4.137 -3.99 1 98.12 171 PHE B O 1
ATOM 3077 N N . LEU B 1 172 ? -1.81 -5.77 -4.996 1 98.31 172 LEU B N 1
ATOM 3078 C CA . LEU B 1 172 ? -1.112 -4.895 -5.93 1 98.31 172 LEU B CA 1
ATOM 3079 C C . LEU B 1 172 ? -2.1 -4.172 -6.84 1 98.31 172 LEU B C 1
ATOM 3081 O O . LEU B 1 172 ? -1.934 -2.986 -7.129 1 98.31 172 LEU B O 1
ATOM 3085 N N . LEU B 1 173 ? -3.123 -4.844 -7.234 1 98.19 173 LEU B N 1
ATOM 3086 C CA . LEU B 1 173 ? -4.066 -4.293 -8.203 1 98.19 173 LEU B CA 1
ATOM 3087 C C . LEU B 1 173 ? -4.887 -3.168 -7.578 1 98.19 173 LEU B C 1
ATOM 3089 O O . LEU B 1 173 ? -5.355 -2.273 -8.289 1 98.19 173 LEU B O 1
ATOM 3093 N N . TYR B 1 174 ? -5.039 -3.188 -6.199 1 97.69 174 TYR B N 1
ATOM 3094 C CA . TYR B 1 174 ? -5.645 -2.029 -5.555 1 97.69 174 TYR B CA 1
ATOM 3095 C C . TYR B 1 174 ? -4.859 -0.76 -5.867 1 97.69 174 TYR B C 1
ATOM 3097 O O . TYR B 1 174 ? -5.445 0.269 -6.211 1 97.69 174 TYR B O 1
ATOM 3105 N N . SER B 1 175 ? -3.553 -0.874 -5.746 1 96.75 175 SER B N 1
ATOM 3106 C CA . SER B 1 175 ? -2.678 0.273 -5.965 1 96.75 175 SER B CA 1
ATOM 3107 C C . SER B 1 175 ? -2.664 0.684 -7.434 1 96.75 175 SER B C 1
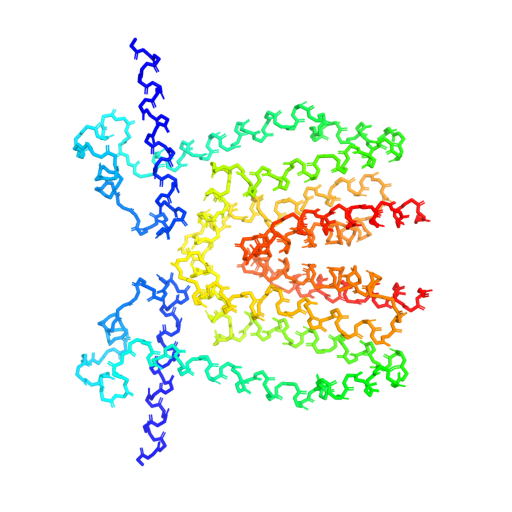ATOM 3109 O O . SER B 1 175 ? -2.703 1.874 -7.754 1 96.75 175 SER B O 1
ATOM 3111 N N . ILE B 1 176 ? -2.629 -0.274 -8.305 1 97.44 176 ILE B N 1
ATOM 3112 C CA . ILE B 1 176 ? -2.602 0.018 -9.734 1 97.44 176 ILE B CA 1
ATOM 3113 C C . ILE B 1 176 ? -3.918 0.668 -10.156 1 97.44 176 ILE B C 1
ATOM 3115 O O . ILE B 1 176 ? -3.928 1.611 -10.953 1 97.44 176 ILE B O 1
ATOM 3119 N N . TYR B 1 177 ? -5.004 0.177 -9.609 1 97.88 177 TYR B N 1
ATOM 3120 C CA . TYR B 1 177 ? -6.324 0.722 -9.891 1 97.88 177 TYR B CA 1
ATOM 3121 C C . TYR B 1 177 ? -6.387 2.207 -9.555 1 97.88 177 TYR B C 1
ATOM 3123 O O . TYR B 1 177 ? -6.902 3.008 -10.336 1 97.88 177 TYR B O 1
ATOM 3131 N N . ASP B 1 178 ? -5.805 2.586 -8.453 1 96.12 178 ASP B N 1
ATOM 3132 C CA . ASP B 1 178 ? -5.855 3.969 -7.988 1 96.12 178 ASP B CA 1
ATOM 3133 C C . ASP B 1 178 ? -5.117 4.898 -8.953 1 96.12 178 ASP B C 1
ATOM 3135 O O . ASP B 1 178 ? -5.488 6.062 -9.102 1 96.12 178 ASP B O 1
ATOM 3139 N N . GLY B 1 179 ? -4.094 4.379 -9.609 1 94.25 179 GLY B N 1
ATOM 3140 C CA . GLY B 1 179 ? -3.289 5.223 -10.477 1 94.25 179 GLY B CA 1
ATOM 3141 C C . GLY B 1 179 ? -3.629 5.066 -11.945 1 94.25 179 GLY B C 1
ATOM 3142 O O . GLY B 1 179 ? -3.074 5.77 -12.797 1 94.25 179 GLY B O 1
ATOM 3143 N N . ALA B 1 180 ? -4.562 4.223 -12.25 1 94.94 180 ALA B N 1
ATOM 3144 C CA . ALA B 1 180 ? -4.816 3.867 -13.641 1 94.94 180 ALA B CA 1
ATOM 3145 C C . ALA B 1 180 ? -5.738 4.883 -14.312 1 94.94 180 ALA B C 1
ATOM 3147 O O . ALA B 1 180 ? -6.691 5.363 -13.695 1 94.94 180 ALA B O 1
ATOM 3148 N N . GLU B 1 181 ? -5.359 5.203 -15.539 1 93.38 181 GLU B N 1
ATOM 3149 C CA . GLU B 1 181 ? -6.262 6.004 -16.359 1 93.38 181 GLU B CA 1
ATOM 3150 C C . GLU B 1 181 ? -7.477 5.191 -16.797 1 93.38 181 GLU B C 1
ATOM 3152 O O . GLU B 1 181 ? -8.609 5.668 -16.719 1 93.38 181 GLU B O 1
ATOM 3157 N N . ASP B 1 182 ? -7.238 3.928 -17.188 1 95.69 182 ASP B N 1
ATOM 3158 C CA . ASP B 1 182 ? -8.297 3.004 -17.594 1 95.69 182 ASP B CA 1
ATOM 3159 C C . ASP B 1 182 ? -8.539 1.947 -16.516 1 95.69 182 ASP B C 1
ATOM 3161 O O . ASP B 1 182 ? -7.91 0.886 -16.531 1 95.69 182 ASP B O 1
ATOM 3165 N N . LYS B 1 183 ? -9.523 2.199 -15.664 1 96.62 183 LYS B N 1
ATOM 3166 C CA . LYS B 1 183 ? -9.836 1.327 -14.531 1 96.62 183 LYS B CA 1
ATOM 3167 C C . LYS B 1 183 ? -10.367 -0.021 -15.008 1 96.62 183 LYS B C 1
ATOM 3169 O O . LYS B 1 183 ? -10.172 -1.043 -14.352 1 96.62 183 LYS B O 1
ATOM 3174 N N . SER B 1 184 ? -11.023 -0.047 -16.188 1 96.62 184 SER B N 1
ATOM 3175 C CA . SER B 1 184 ? -11.586 -1.283 -16.734 1 96.62 184 SER B CA 1
ATOM 3176 C C . SER B 1 184 ? -10.484 -2.287 -17.062 1 96.62 184 SER B C 1
ATOM 3178 O O . SER B 1 184 ? -10.688 -3.498 -16.938 1 96.62 184 SER B O 1
ATOM 3180 N N . GLN B 1 185 ? -9.336 -1.792 -17.438 1 95.81 185 GLN B N 1
ATOM 3181 C CA . GLN B 1 185 ? -8.211 -2.67 -17.734 1 95.81 185 GLN B CA 1
ATOM 3182 C C . GLN B 1 185 ? -7.703 -3.369 -16.469 1 95.81 185 GLN B C 1
ATOM 3184 O O . GLN B 1 185 ? -7.277 -4.523 -16.531 1 95.81 185 GLN B O 1
ATOM 3189 N N . VAL B 1 186 ? -7.77 -2.705 -15.352 1 97.44 186 VAL B N 1
ATOM 3190 C CA . VAL B 1 186 ? -7.324 -3.285 -14.086 1 97.44 186 VAL B CA 1
ATOM 3191 C C . VAL B 1 186 ? -8.305 -4.367 -13.641 1 97.44 186 VAL B C 1
ATOM 3193 O O . VAL B 1 186 ? -7.895 -5.422 -13.156 1 97.44 186 VAL B O 1
ATOM 3196 N N . ILE B 1 187 ? -9.57 -4.094 -13.883 1 97.06 187 ILE B N 1
ATOM 3197 C CA . ILE B 1 187 ? -10.594 -5.074 -13.547 1 97.06 187 ILE B CA 1
ATOM 3198 C C . ILE B 1 187 ? -10.422 -6.316 -14.422 1 97.06 187 ILE B C 1
ATOM 3200 O O . ILE B 1 187 ? -10.57 -7.445 -13.938 1 97.06 187 ILE B O 1
ATOM 3204 N N . LYS B 1 188 ? -10.094 -6.102 -15.656 1 95.75 188 LYS B N 1
ATOM 3205 C CA . LYS B 1 188 ? -9.836 -7.223 -16.562 1 95.75 188 LYS B CA 1
ATOM 3206 C C . LYS B 1 188 ? -8.648 -8.047 -16.078 1 95.75 188 LYS B C 1
ATOM 3208 O O . LYS B 1 188 ? -8.68 -9.281 -16.109 1 95.75 188 LYS B O 1
ATOM 3213 N N . LEU B 1 189 ? -7.562 -7.383 -15.602 1 95.38 189 LEU B N 1
ATOM 3214 C CA . LEU B 1 189 ? -6.398 -8.078 -15.062 1 95.38 189 LEU B CA 1
ATOM 3215 C C . LEU B 1 189 ? -6.773 -8.914 -13.852 1 95.38 189 LEU B C 1
ATOM 3217 O O . LEU B 1 189 ? -6.285 -10.039 -13.695 1 95.38 189 LEU B O 1
ATOM 3221 N N . LEU B 1 190 ? -7.629 -8.375 -12.992 1 97.06 190 LEU B N 1
ATOM 3222 C CA . LEU B 1 190 ? -8.117 -9.117 -11.828 1 97.06 190 LEU B CA 1
ATOM 3223 C C . LEU B 1 190 ? -8.844 -10.383 -12.266 1 97.06 1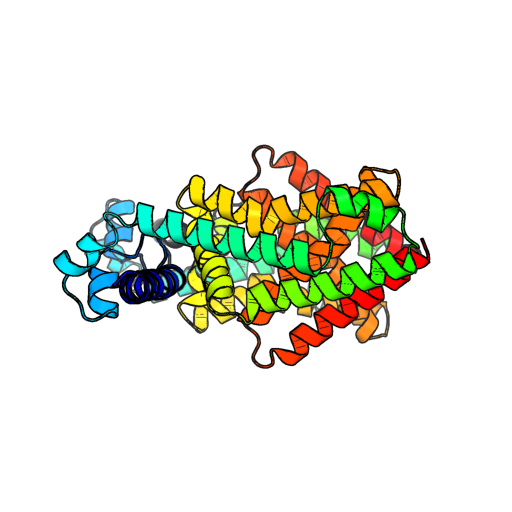90 LEU B C 1
ATOM 3225 O O . LEU B 1 190 ? -8.594 -11.461 -11.719 1 97.06 190 LEU B O 1
ATOM 3229 N N . GLU B 1 191 ? -9.727 -10.258 -13.227 1 95.31 191 GLU B N 1
ATOM 3230 C CA . GLU B 1 191 ? -10.492 -11.398 -13.719 1 95.31 191 GLU B CA 1
ATOM 3231 C C . GLU B 1 191 ? -9.578 -12.453 -14.328 1 95.31 191 GLU B C 1
ATOM 3233 O O . GLU B 1 191 ? -9.758 -13.648 -14.094 1 95.31 191 GLU B O 1
ATOM 3238 N N . GLU B 1 192 ? -8.609 -12.008 -15.086 1 94.5 192 GLU B N 1
ATOM 3239 C CA . GLU B 1 192 ? -7.648 -12.93 -15.688 1 94.5 192 GLU B CA 1
ATOM 3240 C C . GLU B 1 192 ? -6.828 -13.648 -14.617 1 94.5 192 GLU B C 1
ATOM 3242 O O . GLU B 1 192 ? -6.559 -14.844 -14.742 1 94.5 192 GLU B O 1
ATOM 3247 N N . HIS B 1 193 ? -6.445 -12.914 -13.609 1 94.81 193 HIS B N 1
ATOM 3248 C CA . HIS B 1 193 ? -5.711 -13.523 -12.5 1 94.81 193 HIS B CA 1
ATOM 3249 C C . HIS B 1 193 ? -6.535 -14.602 -11.82 1 94.81 193 HIS B C 1
ATOM 3251 O O . HIS B 1 193 ? -6.039 -15.703 -11.562 1 94.81 193 HIS B O 1
ATOM 3257 N N . MET B 1 194 ? -7.773 -14.32 -11.547 1 92.62 194 MET B N 1
ATOM 3258 C CA . MET B 1 194 ? -8.641 -15.297 -10.875 1 92.62 194 MET B CA 1
ATOM 3259 C C . MET B 1 194 ? -8.836 -16.531 -11.75 1 92.62 194 MET B C 1
ATOM 3261 O O . MET B 1 194 ? -8.805 -17.656 -11.25 1 92.62 194 MET B O 1
ATOM 3265 N N . ASP B 1 195 ? -9.023 -16.328 -13.055 1 90.81 195 ASP B N 1
ATOM 3266 C CA . ASP B 1 195 ? -9.188 -17.453 -13.977 1 90.81 195 ASP B CA 1
ATOM 3267 C C . ASP B 1 195 ? -7.945 -18.328 -14.016 1 90.81 195 ASP B C 1
ATOM 3269 O O . ASP B 1 195 ? -8.047 -19.562 -13.938 1 90.81 195 ASP B O 1
ATOM 3273 N N . HIS B 1 196 ? -6.832 -17.688 -14.086 1 88.69 196 HIS B N 1
ATOM 3274 C CA . HIS B 1 196 ? -5.562 -18.406 -14.125 1 88.69 196 HIS B CA 1
ATOM 3275 C C . HIS B 1 196 ? -5.328 -19.172 -12.828 1 88.69 196 HIS B C 1
ATOM 3277 O O . HIS B 1 196 ? -4.922 -20.344 -12.859 1 88.69 196 HIS B O 1
ATOM 3283 N N . PHE B 1 197 ? -5.543 -18.531 -11.766 1 86.44 197 PHE B N 1
ATOM 3284 C CA . PHE B 1 197 ? -5.332 -19.141 -10.461 1 86.44 197 PHE B CA 1
ATOM 3285 C C . PHE B 1 197 ? -6.203 -20.375 -10.297 1 86.44 197 PHE B C 1
ATOM 3287 O O . PHE B 1 197 ? -5.727 -21.422 -9.859 1 86.44 197 PHE B O 1
ATOM 3294 N N . LEU B 1 198 ? -7.426 -20.25 -10.641 1 80.88 198 LEU B N 1
ATOM 3295 C CA . LEU B 1 198 ? -8.367 -21.344 -10.461 1 80.88 198 LEU B CA 1
ATOM 3296 C C . LEU B 1 198 ? -8.039 -22.5 -11.398 1 80.88 198 LEU B C 1
ATOM 3298 O O . LEU B 1 198 ? -8.219 -23.672 -11.039 1 80.88 198 LEU B O 1
ATOM 3302 N N . GLN B 1 199 ? -7.559 -22.219 -12.57 1 81.12 199 GLN B N 1
ATOM 3303 C CA . GLN B 1 199 ? -7.121 -23.25 -13.492 1 81.12 199 GLN B CA 1
ATOM 3304 C C . GLN B 1 199 ? -5.938 -24.031 -12.922 1 81.12 199 GLN B C 1
ATOM 3306 O O . GLN B 1 199 ? -5.895 -25.266 -13.016 1 81.12 199 GLN B O 1
ATOM 3311 N N . GLU B 1 200 ? -5.051 -23.359 -12.273 1 78.06 200 GLU B N 1
ATOM 3312 C CA . GLU B 1 200 ? -3.869 -23.984 -11.688 1 78.06 200 GLU B CA 1
ATOM 3313 C C . GLU B 1 200 ? -4.242 -24.828 -10.477 1 78.06 200 GLU B C 1
ATOM 3315 O O . GLU B 1 200 ? -3.631 -25.875 -10.234 1 78.06 200 GLU B O 1
ATOM 3320 N N . MET B 1 201 ? -5.203 -24.359 -9.75 1 76.38 201 MET B N 1
ATOM 3321 C CA . MET B 1 201 ? -5.633 -25.094 -8.562 1 76.38 201 MET B CA 1
ATOM 3322 C C . MET B 1 201 ? -6.355 -26.375 -8.945 1 76.38 201 MET B C 1
ATOM 3324 O O . MET B 1 201 ? -6.309 -27.375 -8.211 1 76.38 201 MET B O 1
ATOM 3328 N N . GLN B 1 202 ? -7.109 -26.234 -10.047 1 66.62 202 GLN B N 1
ATOM 3329 C CA . GLN B 1 202 ? -7.828 -27.422 -10.508 1 66.62 202 GLN B CA 1
ATOM 3330 C C . GLN B 1 202 ? -6.859 -28.5 -10.992 1 66.62 202 GLN B C 1
ATOM 3332 O O . GLN B 1 202 ? -7.129 -29.688 -10.844 1 66.62 202 GLN B O 1
ATOM 3337 N N . ILE B 1 203 ? -5.734 -28.047 -11.477 1 59.19 203 ILE B N 1
ATOM 3338 C CA . ILE B 1 203 ? -4.754 -28.984 -12.016 1 59.19 203 ILE B CA 1
ATOM 3339 C C . ILE B 1 203 ? -3.906 -29.547 -10.875 1 59.19 203 ILE B C 1
ATOM 3341 O O . ILE B 1 203 ? -3.459 -30.703 -10.938 1 59.19 203 ILE B O 1
ATOM 3345 N N . SER B 1 204 ? -3.715 -28.781 -9.844 1 57.31 204 SER B N 1
ATOM 3346 C CA . SER B 1 204 ? -2.893 -29.281 -8.742 1 57.31 204 SER B CA 1
ATOM 3347 C C . SER B 1 204 ? -3.664 -30.266 -7.879 1 57.31 204 SER B C 1
ATOM 3349 O O . SER B 1 204 ? -3.111 -31.281 -7.445 1 57.31 204 SER B O 1
#

Foldseek 3Di:
DVVVLVVVLVVLLLQLLLVCLPQNLVRDALCNSCVSVVHDSVVSCVNPVGSVRSVVVLVVVVVVVVVVLCVVLVVPPVCLLVLLVPPLVSSLVSVLVSLLVVLCCCAPPSSNVSVLSSLVVCLPPDVVSVVVNCCPQNVVQLVVQLVSVCSNPVDSVVSSVLSCLLCVLSSVLSVVCVVDPDNVVSSVVNSVSSVVSSVVVVVD/DVVVLVVVLVVLLLQLLLVCLPQNLVRDALCNSCVSVVHDSVVSCVNPVGSVRSVVVLVVVVVVVVVVLCVVLVVPPVSLLVLLVPPLVSSLVSVLVSLLVVLCCCAPPSSNVSVLSSLVVCLPPDVVSVVVNCCPQNVVQLVVQLVSVCSNPVDSVVSSVLSCLLRVLSSVLSVVCVVDPDNVVSSVVNSVSSVVSSVVVVVD

Secondary structure (DSSP, 8-state):
-HHHHHHHHHHHHHHHHHHHHHH-STT--HHHHHHHHT--HHHHHTT-S-HHHHHHHHHHHHHHHHHHHHHHTT--HHHHHHHHHS-HHHHHHHHHHHHHHHHHHHHHSHHHHHHHHHHHHHTTT-HHHHHHHHHHHSHHHHHHHHHHHHHHHS-HHHHHHHHHHHHHHHHHHHHHHHH-S-HHHHHHHHHHHHHHHHHHHHH-/-HHHHHHHHHHHHHHHHHHHHHH-STT--HHHHHHHHT--HHHHHTT-SSHHHHHHHHHHHHHHHHHHHHHHTT--HHHHHHHHHS-HHHHHHHHHHHHHHHHHHHHHSHHHHHHHHHHHHHTTT-HHHHHHHHHHHSHHHHHHHHHHHHHHHS-HHHHHHHHHHHHHHHHHHHHHHHH-S-HHHHHHHHHHHHHHHHHHHHH-

Nearest PDB structures (foldseek):
  3mvp-assembly1_B  TM=6.993E-01  e=2.690E-05  Streptococcus mutans UA159
  5k7f-assembly1_A  TM=6.658E-01  e=2.592E-04  Myxococcus xanthus DK 1622
  8fw8-assembly1_A  TM=6.142E-01  e=7.860E-04  Neisseria gonorrhoeae
  3ppb-assembly1_B  TM=5.825E-01  e=1.248E-03  Shewanella loihica PV-4
  2ibd-assembly1_B  TM=5.966E-01  e=2.868E-03  Rhodococcus jostii RHA1

Radius of gyration: 23.16 Å; Cα contacts (8 Å, |Δi|>4): 387; chains: 2; bounding box: 72×61×47 Å

Organism: NCBI:txid410072

InterPro domains:
  IPR001647 DNA-binding HTH domain, TetR-type [PF00440] (12-57)
  IPR001647 DNA-binding HTH domain, TetR-type [PR00455] (12-25)
  IPR001647 DNA-binding HTH domain, TetR-type [PR00455] (33-56)
  IPR001647 DNA-binding HTH domain, TetR-type [PS50977] (6-66)
  IPR009057 Homedomain-like superfamily [SSF46689] (3-79)
  IPR050624 Nucleoid occlusion factor SlmA/HTH-type transcriptional regulator [PTHR43479] (3-135)